Protein AF-0000000075421494 (afdb_homodimer)

Structure (mmCIF, N/CA/C/O backbone):
data_AF-0000000075421494-model_v1
#
loop_
_entity.id
_entity.type
_entity.pdbx_description
1 polymer 'Short-chain dehydrogenase/reductase 3'
#
loop_
_atom_site.group_PDB
_atom_site.id
_atom_site.type_symbol
_atom_site.label_atom_id
_atom_site.label_alt_id
_atom_site.label_comp_id
_atom_site.label_asym_id
_atom_site.label_entity_id
_atom_site.label_seq_id
_atom_site.pdbx_PDB_ins_code
_atom_site.Cartn_x
_atom_site.Cartn_y
_atom_site.Cartn_z
_atom_site.occupancy
_atom_site.B_iso_or_equiv
_atom_site.auth_seq_id
_atom_site.auth_comp_id
_atom_site.auth_asym_id
_atom_site.auth_atom_id
_atom_site.pdbx_PDB_model_num
ATOM 1 N N . MET A 1 1 ? 5.691 -28.969 17.219 1 36.91 1 MET A N 1
ATOM 2 C CA . MET A 1 1 ? 4.488 -28.328 16.688 1 36.91 1 MET A CA 1
ATOM 3 C C . MET A 1 1 ? 4.105 -27.109 17.531 1 36.91 1 MET A C 1
ATOM 5 O O . MET A 1 1 ? 3.797 -27.25 18.703 1 36.91 1 MET A O 1
ATOM 9 N N . ASN A 1 2 ? 4.684 -25.984 17.281 1 47.91 2 ASN A N 1
ATOM 10 C CA . ASN A 1 2 ? 4.387 -24.828 18.125 1 47.91 2 ASN A CA 1
ATOM 11 C C . ASN A 1 2 ? 2.912 -24.438 18.047 1 47.91 2 ASN A C 1
ATOM 13 O O . ASN A 1 2 ? 2.373 -24.219 16.969 1 47.91 2 ASN A O 1
ATOM 17 N N . ILE A 1 3 ? 2.238 -24.812 19.125 1 58.72 3 ILE A N 1
ATOM 18 C CA . ILE A 1 3 ? 0.816 -24.547 19.312 1 58.72 3 ILE A CA 1
ATOM 19 C C . ILE A 1 3 ? 0.56 -23.031 19.234 1 58.72 3 ILE A C 1
ATOM 21 O O . ILE A 1 3 ? 1.073 -22.266 20.047 1 58.72 3 ILE A O 1
ATOM 25 N N . SER A 1 4 ? 0.262 -22.609 18.016 1 66.81 4 SER A N 1
ATOM 26 C CA . SER A 1 4 ? -0.094 -21.203 17.781 1 66.81 4 SER A CA 1
ATOM 27 C C . SER A 1 4 ? -1.596 -21.047 17.578 1 66.81 4 SER A C 1
ATOM 29 O O . SER A 1 4 ? -2.33 -22.031 17.531 1 66.81 4 SER A O 1
ATOM 31 N N . ILE A 1 5 ? -2.08 -19.906 17.812 1 64.5 5 ILE A N 1
ATOM 32 C CA . ILE A 1 5 ? -3.486 -19.609 17.562 1 64.5 5 ILE A CA 1
ATOM 33 C C . ILE A 1 5 ? -3.885 -20.125 16.172 1 64.5 5 ILE A C 1
ATOM 35 O O . ILE A 1 5 ? -5.02 -20.547 15.969 1 64.5 5 ILE A O 1
ATOM 39 N N . ASP A 1 6 ? -2.938 -20.109 15.359 1 65.81 6 ASP A N 1
ATOM 40 C CA . ASP A 1 6 ? -3.199 -20.578 14 1 65.81 6 ASP A CA 1
ATOM 41 C C . ASP A 1 6 ? -3.535 -22.062 13.977 1 65.81 6 ASP A C 1
ATOM 43 O O . ASP A 1 6 ? -4.371 -22.5 13.188 1 65.81 6 ASP A O 1
ATOM 47 N N . PHE A 1 7 ? -2.777 -22.703 14.789 1 60.25 7 PHE A N 1
ATOM 48 C CA . PHE A 1 7 ? -3.053 -24.125 14.93 1 60.25 7 PHE A CA 1
ATOM 49 C C . PHE A 1 7 ? -4.5 -24.359 15.359 1 60.25 7 PHE A C 1
ATOM 51 O O . PHE A 1 7 ? -5.207 -25.172 14.758 1 60.25 7 PHE A O 1
ATOM 58 N N . PHE A 1 8 ? -4.898 -23.594 16.297 1 54.34 8 PHE A N 1
ATOM 59 C CA . PHE A 1 8 ? -6.262 -23.719 16.812 1 54.34 8 PHE A CA 1
ATOM 60 C C . PHE A 1 8 ? -7.273 -23.281 15.75 1 54.34 8 PHE A C 1
ATOM 62 O O . PHE A 1 8 ? -8.305 -23.938 15.57 1 54.34 8 PHE A O 1
ATOM 69 N N . LEU A 1 9 ? -6.844 -22.297 15.047 1 63.06 9 LEU A N 1
ATOM 70 C CA . LEU A 1 9 ? -7.754 -21.812 14.023 1 63.06 9 LEU A CA 1
ATOM 71 C C . LEU A 1 9 ? -7.887 -22.812 12.883 1 63.06 9 LEU A C 1
ATOM 73 O O . LEU A 1 9 ? -8.969 -22.969 12.305 1 63.06 9 LEU A O 1
ATOM 77 N N . ARG A 1 10 ? -6.855 -23.438 12.617 1 63.44 10 ARG A N 1
ATOM 78 C CA . ARG A 1 10 ? -6.895 -24.469 11.594 1 63.44 10 ARG A CA 1
ATOM 79 C C . ARG A 1 10 ? -7.762 -25.641 12.031 1 63.44 10 ARG A C 1
ATOM 81 O O . ARG A 1 10 ? -8.539 -26.188 11.234 1 63.44 10 ARG A O 1
ATOM 88 N N . ILE A 1 11 ? -7.617 -25.969 13.273 1 53.03 11 ILE A N 1
ATOM 89 C CA . ILE A 1 11 ? -8.43 -27.047 13.828 1 53.03 11 ILE A CA 1
ATOM 90 C C . ILE A 1 11 ? -9.906 -26.641 13.789 1 53.03 11 ILE A C 1
ATOM 92 O O . ILE A 1 11 ? -10.758 -27.453 13.398 1 53.03 11 ILE A O 1
ATOM 96 N N . LEU A 1 12 ? -10.07 -25.406 14.18 1 57.5 12 LEU A N 1
ATOM 97 C CA . LEU A 1 12 ? -11.445 -24.906 14.188 1 57.5 12 LEU A CA 1
ATOM 98 C C . LEU A 1 12 ? -12.008 -24.844 12.773 1 57.5 12 LEU A C 1
ATOM 100 O O . LEU A 1 12 ? -13.172 -25.203 12.547 1 57.5 12 LEU A O 1
ATOM 104 N N . ALA A 1 13 ? -11.156 -24.516 11.891 1 58.75 13 ALA A N 1
ATOM 105 C CA . ALA A 1 13 ? -11.578 -24.391 10.5 1 58.75 13 ALA A CA 1
ATOM 106 C C . ALA A 1 13 ? -11.898 -25.766 9.906 1 58.75 13 ALA A C 1
ATOM 108 O O . ALA A 1 13 ? -12.781 -25.891 9.062 1 58.75 13 ALA A O 1
ATOM 109 N N . LEU A 1 14 ? -11.219 -26.703 10.414 1 58.66 14 LEU A N 1
ATOM 110 C CA . LEU A 1 14 ? -11.398 -28.062 9.898 1 58.66 14 LEU A CA 1
ATOM 111 C C . LEU A 1 14 ? -12.484 -28.797 10.68 1 58.66 14 LEU A C 1
ATOM 113 O O . LEU A 1 14 ? -12.945 -29.859 10.25 1 58.66 14 LEU A O 1
ATOM 117 N N . SER A 1 15 ? -12.75 -28.203 11.797 1 58.56 15 SER A N 1
ATOM 118 C CA . SER A 1 15 ? -13.742 -28.859 12.641 1 58.56 15 SER A CA 1
ATOM 119 C C . SER A 1 15 ? -14.953 -27.969 12.875 1 58.56 15 SER A C 1
ATOM 121 O O . SER A 1 15 ? -15.883 -27.953 12.062 1 58.56 15 SER A O 1
ATOM 123 N N . PHE A 1 16 ? -14.758 -26.969 13.859 1 54.19 16 PHE A N 1
ATOM 124 C CA . PHE A 1 16 ? -15.875 -26.172 14.352 1 54.19 16 PHE A CA 1
ATOM 125 C C . PHE A 1 16 ? -16.344 -25.203 13.273 1 54.19 16 PHE A C 1
ATOM 127 O O . PHE A 1 16 ? -17.516 -24.812 13.266 1 54.19 16 PHE A O 1
ATOM 134 N N . PHE A 1 17 ? -15.492 -25.031 12.367 1 57.09 17 PHE A N 1
ATOM 135 C CA . PHE A 1 17 ? -15.883 -24.031 11.375 1 57.09 17 PHE A CA 1
ATOM 136 C C . PHE A 1 17 ? -15.961 -24.656 9.984 1 57.09 17 PHE A C 1
ATOM 138 O O . PHE A 1 17 ? -15.977 -23.938 8.984 1 57.09 17 PHE A O 1
ATOM 145 N N . HIS A 1 18 ? -15.852 -25.938 10.047 1 61.34 18 HIS A N 1
ATOM 146 C CA . HIS A 1 18 ? -16.078 -26.625 8.773 1 61.34 18 HIS A CA 1
ATOM 147 C C . HIS A 1 18 ? -17.547 -27 8.609 1 61.34 18 HIS A C 1
ATOM 149 O O . HIS A 1 18 ? -18.172 -27.484 9.547 1 61.34 18 HIS A O 1
ATOM 155 N N . PRO A 1 19 ? -18.062 -26.719 7.457 1 62.59 19 PRO A N 1
ATOM 156 C CA . PRO A 1 19 ? -19.484 -26.984 7.23 1 62.59 19 PRO A CA 1
ATOM 157 C C . PRO A 1 19 ? -19.875 -28.438 7.488 1 62.59 19 PRO A C 1
ATOM 159 O O . PRO A 1 19 ? -20.953 -28.703 8.016 1 62.59 19 PRO A O 1
ATOM 162 N N . SER A 1 20 ? -18.953 -29.312 7.113 1 66.25 20 SER A N 1
ATOM 163 C CA . SER A 1 20 ? -19.312 -30.719 7.289 1 66.25 20 SER A CA 1
ATOM 164 C C . SER A 1 20 ? -19.484 -31.062 8.766 1 66.25 20 SER A C 1
ATOM 166 O O . SER A 1 20 ? -20.359 -31.859 9.133 1 66.25 20 SER A O 1
ATOM 168 N N . PHE A 1 21 ? -18.609 -30.438 9.562 1 61.75 21 PHE A N 1
ATOM 169 C CA . PHE A 1 21 ? -18.672 -30.703 10.992 1 61.75 21 PHE A CA 1
ATOM 170 C C . PHE A 1 21 ? -19.906 -30.062 11.617 1 61.75 21 PHE A C 1
ATOM 172 O O . PHE A 1 21 ? -20.625 -30.719 12.367 1 61.75 21 PHE A O 1
ATOM 179 N N . VAL A 1 22 ? -20.125 -28.844 11.242 1 68.62 22 VAL A N 1
ATOM 180 C CA . VAL A 1 22 ? -21.219 -28.125 11.906 1 68.62 22 VAL A CA 1
ATOM 181 C C . VAL A 1 22 ? -22.562 -28.672 11.438 1 68.62 22 VAL A C 1
ATOM 183 O O . VAL A 1 22 ? -23.531 -28.672 12.195 1 68.62 22 VAL A O 1
ATOM 186 N N . LEU A 1 23 ? -22.531 -29.188 10.297 1 69.25 23 LEU A N 1
ATOM 187 C CA . LEU A 1 23 ? -23.766 -29.766 9.773 1 69.25 23 LEU A CA 1
ATOM 188 C C . LEU A 1 23 ? -24.125 -31.047 10.508 1 69.25 23 LEU A C 1
ATOM 190 O O . LEU A 1 23 ? -25.297 -31.406 10.633 1 69.25 23 LEU A O 1
ATOM 194 N N . ILE A 1 24 ? -23.047 -31.703 10.992 1 69.75 24 ILE A N 1
ATOM 195 C CA . ILE A 1 24 ? -23.281 -32.938 11.727 1 69.75 24 ILE A CA 1
ATOM 196 C C . ILE A 1 24 ? -23.703 -32.625 13.156 1 69.75 24 ILE A C 1
ATOM 198 O O . ILE A 1 24 ? -24.422 -33.406 13.797 1 69.75 24 ILE A O 1
ATOM 202 N N . PHE A 1 25 ? -23.328 -31.453 13.609 1 68.88 25 PHE A N 1
ATOM 203 C CA . PHE A 1 25 ? -23.609 -31.031 14.977 1 68.88 25 PHE A CA 1
ATOM 204 C C . PHE A 1 25 ? -25.109 -30.938 15.219 1 68.88 25 PHE A C 1
ATOM 206 O O . PHE A 1 25 ? -25.594 -31.328 16.281 1 68.88 25 PHE A O 1
ATOM 213 N N . LEU A 1 26 ? -25.828 -30.516 14.273 1 73.62 26 LEU A N 1
ATOM 214 C CA . LEU A 1 26 ? -27.25 -30.281 14.484 1 73.62 26 LEU A CA 1
ATOM 215 C C . LEU A 1 26 ? -28 -31.594 14.664 1 73.62 26 LEU A C 1
ATOM 217 O O . LEU A 1 26 ? -28.734 -31.75 15.641 1 73.62 26 LEU A O 1
ATOM 221 N N . PRO A 1 27 ? -27.703 -32.5 13.734 1 72.19 27 PRO A N 1
ATOM 222 C CA . PRO A 1 27 ? -28.359 -33.781 13.969 1 72.19 27 PRO A CA 1
ATOM 223 C C . PRO A 1 27 ? -27.922 -34.438 15.266 1 72.19 27 PRO A C 1
ATOM 225 O O . PRO A 1 27 ? -28.719 -35.125 15.922 1 72.19 27 PRO A O 1
ATOM 228 N N . TYR A 1 28 ? -26.703 -34.188 15.648 1 74 28 TYR A N 1
ATOM 229 C CA . TYR A 1 28 ? -26.203 -34.75 16.891 1 74 28 TYR A CA 1
ATOM 230 C C . TYR A 1 28 ? -26.922 -34.156 18.094 1 74 28 TYR A C 1
ATOM 232 O O . TYR A 1 28 ? -27.375 -34.875 18.984 1 74 28 TYR A O 1
ATOM 240 N N . PHE A 1 29 ? -27.094 -32.906 18.125 1 71.5 29 PHE A N 1
ATOM 241 C CA . PHE A 1 29 ? -27.797 -32.25 19.203 1 71.5 29 PHE A CA 1
ATOM 242 C C . PHE A 1 29 ? -29.25 -32.719 19.281 1 71.5 29 PHE A C 1
ATOM 244 O O . PHE A 1 29 ? -29.781 -32.938 20.375 1 71.5 29 PHE A O 1
ATOM 251 N N . TYR A 1 30 ? -29.75 -32.875 18.125 1 71.75 30 TYR A N 1
ATOM 252 C CA . TYR A 1 30 ? -31.125 -33.375 18.078 1 71.75 30 TYR A CA 1
ATOM 253 C C . TYR A 1 30 ? -31.203 -34.812 18.609 1 71.75 30 TYR A C 1
ATOM 255 O O . TYR A 1 30 ? -32.125 -35.156 19.344 1 71.75 30 TYR A O 1
ATOM 263 N N . SER A 1 31 ? -30.172 -35.531 18.344 1 75.75 31 SER A N 1
ATOM 264 C CA . SER A 1 31 ? -30.156 -36.938 18.719 1 75.75 31 SER A CA 1
ATOM 265 C C . SER A 1 31 ? -29.969 -37.125 20.219 1 75.75 31 SER A C 1
ATOM 267 O O . SER A 1 31 ? -30.438 -38.094 20.797 1 75.75 31 SER A O 1
ATOM 269 N N . ILE A 1 32 ? -29.297 -36.094 20.75 1 76.88 32 ILE A N 1
ATOM 270 C CA . ILE A 1 32 ? -29.047 -36.25 22.188 1 76.88 32 ILE A CA 1
ATOM 271 C C . ILE A 1 32 ? -30.172 -35.594 22.984 1 76.88 32 ILE A C 1
ATOM 273 O O . ILE A 1 32 ? -30.078 -35.469 24.203 1 76.88 32 ILE A O 1
ATOM 277 N N . GLY A 1 33 ? -31.219 -35.188 22.312 1 76 33 GLY A N 1
ATOM 278 C CA . GLY A 1 33 ? -32.406 -34.844 23.062 1 76 33 GLY A CA 1
ATOM 279 C C . GLY A 1 33 ? -32.75 -33.375 23 1 76 33 GLY A C 1
ATOM 280 O O . GLY A 1 33 ? -33.719 -32.938 23.594 1 76 33 GLY A O 1
ATOM 281 N N . TYR A 1 34 ? -31.953 -32.594 22.328 1 71.62 34 TYR A N 1
ATOM 282 C CA . TYR A 1 34 ? -32.312 -31.188 22.234 1 71.62 34 TYR A CA 1
ATOM 283 C C . TYR A 1 34 ? -33.344 -30.969 21.141 1 71.62 34 TYR A C 1
ATOM 285 O O . TYR A 1 34 ? -33.125 -31.359 19.984 1 71.62 34 TYR A O 1
ATOM 293 N N . GLY A 1 35 ? -34.531 -30.484 21.562 1 73.5 35 GLY A N 1
ATOM 294 C CA . GLY A 1 35 ? -35.562 -30.172 20.594 1 73.5 35 GLY A CA 1
ATOM 295 C C . GLY A 1 35 ? -35.219 -28.984 19.719 1 73.5 35 GLY A C 1
ATOM 296 O O . GLY A 1 35 ? -34.312 -28.203 20.031 1 73.5 35 GLY A O 1
ATOM 297 N N . LEU A 1 36 ? -35.906 -28.781 18.625 1 77.44 36 LEU A N 1
ATOM 298 C CA . LEU A 1 36 ? -35.688 -27.719 17.641 1 77.44 36 LEU A CA 1
ATOM 299 C C . LEU A 1 36 ? -35.969 -26.359 18.266 1 77.44 36 LEU A C 1
ATOM 301 O O . LEU A 1 36 ? -35.438 -25.344 17.781 1 77.44 36 LEU A O 1
ATOM 305 N N . THR A 1 37 ? -36.625 -26.438 19.469 1 80.06 37 THR A N 1
ATOM 306 C CA . THR A 1 37 ? -37.031 -25.172 20.062 1 80.06 37 THR A CA 1
ATOM 307 C C . THR A 1 37 ? -36.156 -24.828 21.25 1 80.06 37 THR A C 1
ATOM 309 O O . THR A 1 37 ? -36.375 -23.812 21.922 1 80.06 37 THR A O 1
ATOM 312 N N . THR A 1 38 ? -35.219 -25.703 21.547 1 76.12 38 THR A N 1
ATOM 313 C CA . THR A 1 38 ? -34.312 -25.422 22.672 1 76.12 38 THR A CA 1
ATOM 314 C C . THR A 1 38 ? -33.312 -24.344 22.312 1 76.12 38 THR A C 1
ATOM 316 O O . THR A 1 38 ? -32.938 -24.203 21.141 1 76.12 38 THR A O 1
ATOM 319 N N . PRO A 1 39 ? -32.969 -23.484 23.359 1 79.56 39 PRO A N 1
ATOM 320 C CA . PRO A 1 39 ? -31.969 -22.453 23.125 1 79.56 39 PRO A CA 1
ATOM 321 C C . PRO A 1 39 ? -30.641 -23.016 22.625 1 79.56 39 PRO A C 1
ATOM 323 O O . PRO A 1 39 ? -29.953 -22.391 21.812 1 79.56 39 PRO A O 1
ATOM 326 N N . GLU A 1 40 ? -30.328 -24.234 23.141 1 74.44 40 GLU A N 1
ATOM 327 C CA . GLU A 1 40 ? -29.078 -24.859 22.719 1 74.44 40 GLU A CA 1
ATOM 328 C C . GLU A 1 40 ? -29.094 -25.156 21.219 1 74.44 40 GLU A C 1
ATOM 330 O O . GLU A 1 40 ? -28.109 -24.891 20.516 1 74.44 40 GLU A O 1
ATOM 335 N N . PHE A 1 41 ? -30.156 -25.719 20.812 1 76.19 41 PHE A N 1
ATOM 336 C CA . PHE A 1 41 ? -30.281 -26.047 19.391 1 76.19 41 PHE A CA 1
ATOM 337 C C . PHE A 1 41 ? -30.328 -24.766 18.547 1 76.19 41 PHE A C 1
ATOM 339 O O . PHE A 1 41 ? -29.75 -24.719 17.453 1 76.19 41 PHE A O 1
ATOM 346 N N . PHE A 1 42 ? -30.969 -23.812 19.094 1 76.31 42 PHE A N 1
ATOM 347 C CA . PHE A 1 42 ? -31.047 -22.547 18.406 1 76.31 42 PHE A CA 1
ATOM 348 C C . PHE A 1 42 ? -29.672 -21.938 18.188 1 76.31 42 PHE A C 1
ATOM 350 O O . PHE A 1 42 ? -29.312 -21.562 17.078 1 76.31 42 PHE A O 1
ATOM 357 N N . TRP A 1 43 ? -28.859 -21.906 19.188 1 76.69 43 TRP A N 1
ATOM 358 C CA . TRP A 1 43 ? -27.531 -21.328 19.078 1 76.69 43 TRP A CA 1
ATOM 359 C C . TRP A 1 43 ? -26.625 -22.172 18.203 1 76.69 43 TRP A C 1
ATOM 361 O O . TRP A 1 43 ? -25.781 -21.641 17.469 1 76.69 43 TRP A O 1
ATOM 371 N N . ALA A 1 44 ? -26.812 -23.469 18.297 1 74.75 44 ALA A N 1
ATOM 372 C CA . ALA A 1 44 ? -26.047 -24.375 17.438 1 74.75 44 ALA A CA 1
ATOM 373 C C . ALA A 1 44 ? -26.406 -24.156 15.969 1 74.75 44 ALA A C 1
ATOM 375 O O . ALA A 1 44 ? -25.531 -24.203 15.102 1 74.75 44 ALA A O 1
ATOM 376 N N . SER A 1 45 ? -27.656 -23.906 15.758 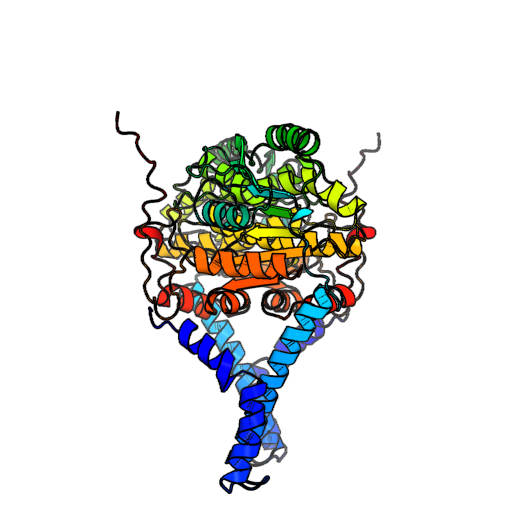1 77.12 45 SER A N 1
ATOM 377 C CA . SER A 1 45 ? -28.109 -23.641 14.391 1 77.12 45 SER A CA 1
ATOM 378 C C . SER A 1 45 ? -27.531 -22.344 13.859 1 77.12 45 SER A C 1
ATOM 380 O O . SER A 1 45 ? -27.109 -22.266 12.703 1 77.12 45 SER A O 1
ATOM 382 N N . ILE A 1 46 ? -27.5 -21.344 14.688 1 76.19 46 ILE A N 1
ATOM 383 C CA . ILE A 1 46 ? -26.938 -20.062 14.297 1 76.19 46 ILE A CA 1
ATOM 384 C C . ILE A 1 46 ? -25.453 -20.219 13.984 1 76.19 46 ILE A C 1
ATOM 386 O O . ILE A 1 46 ? -24.984 -19.734 12.953 1 76.19 46 ILE A O 1
ATOM 390 N N . TYR A 1 47 ? -24.875 -20.922 14.859 1 74 47 TYR A N 1
ATOM 391 C CA . TYR A 1 47 ? -23.453 -21.188 14.672 1 74 47 TYR A CA 1
ATOM 392 C C . TYR A 1 47 ? -23.188 -21.922 13.367 1 74 47 TYR A C 1
ATOM 394 O O . TYR A 1 47 ? -22.328 -21.516 12.586 1 74 47 TYR A O 1
ATOM 402 N N . THR A 1 48 ? -23.906 -22.938 13.133 1 74.62 48 THR A N 1
ATOM 403 C CA . THR A 1 48 ? -23.766 -23.719 11.906 1 74.62 48 THR A CA 1
ATOM 404 C C . THR A 1 48 ? -24.031 -22.859 10.68 1 74.62 48 THR A C 1
ATOM 406 O O . THR A 1 48 ? -23.312 -22.922 9.688 1 74.62 48 THR A O 1
ATOM 409 N N . SER A 1 49 ? -25.031 -22 10.781 1 76.38 49 SER A N 1
ATOM 410 C CA . SER A 1 49 ? -25.391 -21.141 9.664 1 76.38 49 SER A CA 1
ATOM 411 C C . SER A 1 49 ? -24.281 -20.125 9.375 1 76.38 49 SER A C 1
ATOM 413 O O . SER A 1 49 ? -23.969 -19.859 8.219 1 76.38 49 SER A O 1
ATOM 415 N N . ILE A 1 50 ? -23.703 -19.594 10.359 1 73.56 50 ILE A N 1
ATOM 416 C CA . ILE A 1 50 ? -22.641 -18.609 10.211 1 73.56 50 ILE A CA 1
ATOM 417 C C . ILE A 1 50 ? -21.422 -19.266 9.562 1 73.56 50 ILE A C 1
ATOM 419 O O . ILE A 1 50 ? -20.844 -18.719 8.617 1 73.56 50 ILE A O 1
ATOM 423 N N . VAL A 1 51 ? -21.109 -20.453 9.984 1 71 51 VAL A N 1
ATOM 424 C CA . VAL A 1 51 ? -19.938 -21.156 9.461 1 71 51 VAL A CA 1
ATOM 425 C C . VAL A 1 51 ? -20.172 -21.516 7.996 1 71 51 VAL A C 1
ATOM 427 O O . VAL A 1 51 ? -19.297 -21.281 7.152 1 71 51 VAL A O 1
ATOM 430 N N . CYS A 1 52 ? -21.344 -22.031 7.777 1 74.94 52 CYS A N 1
ATOM 431 C CA . CYS A 1 52 ? -21.656 -22.391 6.406 1 74.94 52 CYS A CA 1
ATOM 432 C C . CYS A 1 52 ? -21.672 -21.172 5.5 1 74.94 52 CYS A C 1
ATOM 434 O O . CYS A 1 52 ? -21.234 -21.234 4.352 1 74.94 52 CYS A O 1
ATOM 436 N N . PHE A 1 53 ? -22.141 -20.109 6.07 1 76.56 53 PHE A N 1
ATOM 437 C CA . PHE A 1 53 ? -22.219 -18.875 5.309 1 76.56 53 PHE A CA 1
ATOM 438 C C . PHE A 1 53 ? -20.828 -18.391 4.914 1 76.56 53 PHE A C 1
ATOM 440 O O . PHE A 1 53 ? -20.578 -18.078 3.75 1 76.56 53 PHE A O 1
ATOM 447 N N . PHE A 1 54 ? -19.906 -18.484 5.77 1 74.94 54 PHE A N 1
ATOM 448 C CA . PHE A 1 54 ? -18.578 -17.969 5.488 1 74.94 54 PHE A CA 1
ATOM 449 C C . PHE A 1 54 ? -17.812 -18.922 4.578 1 74.94 54 PHE A C 1
ATOM 451 O O . PHE A 1 54 ? -17.016 -18.484 3.746 1 74.94 54 PHE A O 1
ATOM 458 N N . TRP A 1 55 ? -18.094 -20.156 4.75 1 77.12 55 TRP A N 1
ATOM 459 C CA . TRP A 1 55 ? -17.484 -21.125 3.848 1 77.12 55 TRP A CA 1
ATOM 460 C C . TRP A 1 55 ? -18.016 -20.953 2.426 1 77.12 55 TRP A C 1
ATOM 462 O O . TRP A 1 55 ? -17.234 -21.016 1.464 1 77.12 55 TRP A O 1
ATOM 472 N N . LEU A 1 56 ? -19.234 -20.766 2.371 1 78.06 56 LEU A N 1
ATOM 473 C CA . LEU A 1 56 ? -19.844 -20.547 1.06 1 78.06 56 LEU A CA 1
ATOM 474 C C . LEU A 1 56 ? -19.297 -19.281 0.422 1 78.06 56 LEU A C 1
ATOM 476 O O . LEU A 1 56 ? -19.016 -19.25 -0.776 1 78.06 56 LEU A O 1
ATOM 480 N N . LEU A 1 57 ? -19.125 -18.344 1.267 1 78.12 57 LEU A N 1
ATOM 481 C CA . LEU A 1 57 ? -18.594 -17.078 0.764 1 78.12 57 LEU A CA 1
ATOM 482 C C . LEU A 1 57 ? -17.172 -17.25 0.247 1 78.12 57 LEU A C 1
ATOM 484 O O . LEU A 1 57 ? -16.812 -16.688 -0.793 1 78.12 57 LEU A O 1
ATOM 488 N N . GLY A 1 58 ? -16.406 -18 0.952 1 80.75 58 GLY A N 1
ATOM 489 C CA . GLY A 1 58 ? -15.055 -18.281 0.509 1 80.75 58 GLY A CA 1
ATOM 490 C C . GLY A 1 58 ? -15 -19.078 -0.784 1 80.75 58 GLY A C 1
ATOM 491 O O . GLY A 1 58 ? -14.211 -18.781 -1.674 1 80.75 58 GLY A O 1
ATOM 492 N N . TYR A 1 59 ? -15.883 -20.016 -0.824 1 80.38 59 TYR A N 1
ATOM 493 C CA . TYR A 1 59 ? -15.969 -20.859 -2.012 1 80.38 59 TYR A CA 1
ATOM 494 C C . TYR A 1 59 ? -16.406 -20.047 -3.227 1 80.38 59 TYR A C 1
ATOM 496 O O . TYR A 1 59 ? -15.789 -20.125 -4.289 1 80.38 59 TYR A O 1
ATOM 504 N N . LEU A 1 60 ? -17.375 -19.234 -3.037 1 81.94 60 LEU A N 1
ATOM 505 C CA . LEU A 1 60 ? -17.875 -18.406 -4.125 1 81.94 60 LEU A CA 1
ATOM 506 C C . LEU A 1 60 ? -16.828 -17.391 -4.566 1 81.94 60 LEU A C 1
ATOM 508 O O . LEU A 1 60 ? -16.688 -17.109 -5.762 1 81.94 60 LEU A O 1
ATOM 512 N N . SER A 1 61 ? -16.125 -16.953 -3.627 1 85.31 61 SER A N 1
ATOM 513 C CA . SER A 1 61 ? -15.07 -16 -3.912 1 85.31 61 SER A CA 1
ATOM 514 C C . SER A 1 61 ? -13.984 -16.625 -4.785 1 85.31 61 SER A C 1
ATOM 516 O O . SER A 1 61 ? -13.555 -16.016 -5.773 1 85.31 61 SER A O 1
ATOM 518 N N . LEU A 1 62 ? -13.617 -17.766 -4.473 1 84.38 62 LEU A N 1
ATOM 519 C CA . LEU A 1 62 ? -12.578 -18.469 -5.207 1 84.38 62 LEU A CA 1
ATOM 520 C C . LEU A 1 62 ? -13.055 -18.844 -6.609 1 84.38 62 LEU A C 1
ATOM 522 O O . LEU A 1 62 ? -12.344 -18.609 -7.59 1 84.38 62 LEU A O 1
ATOM 526 N N . LYS A 1 63 ? -14.289 -19.312 -6.684 1 84.19 63 LYS A N 1
ATOM 527 C CA . LYS A 1 63 ? -14.828 -19.766 -7.965 1 84.19 63 LYS A CA 1
ATOM 528 C C . LYS A 1 63 ? -15.094 -18.594 -8.898 1 84.19 63 LYS A C 1
ATOM 530 O O . LYS A 1 63 ? -14.805 -18.656 -10.094 1 84.19 63 LYS A O 1
ATOM 535 N N . SER A 1 64 ? -15.594 -17.641 -8.312 1 82.75 64 SER A N 1
ATOM 536 C CA . SER A 1 64 ? -15.906 -16.469 -9.117 1 82.75 64 SER A CA 1
ATOM 537 C C . SER A 1 64 ? -14.641 -15.852 -9.719 1 82.75 64 SER A C 1
ATOM 539 O O . SER A 1 64 ? -14.625 -15.477 -10.891 1 82.75 64 SER A O 1
ATOM 541 N N . ARG A 1 65 ? -13.609 -15.836 -8.984 1 84.12 65 ARG A N 1
ATOM 542 C CA . ARG A 1 65 ? -12.359 -15.219 -9.43 1 84.12 65 ARG A CA 1
ATOM 543 C C . ARG A 1 65 ? -11.688 -16.062 -10.5 1 84.12 65 ARG A C 1
ATOM 545 O O . ARG A 1 65 ? -10.953 -15.539 -11.344 1 84.12 65 ARG A O 1
ATOM 552 N N . ASN A 1 66 ? -11.977 -17.359 -10.523 1 88.75 66 ASN A N 1
ATOM 553 C CA . ASN A 1 66 ? -11.258 -18.266 -11.406 1 88.75 66 ASN A CA 1
ATOM 554 C C . ASN A 1 66 ? -12.164 -18.797 -12.523 1 88.75 66 ASN A C 1
ATOM 556 O O . ASN A 1 66 ? -11.789 -19.719 -13.242 1 88.75 66 ASN A O 1
ATOM 560 N N . GLY A 1 67 ? -13.305 -18.328 -12.727 1 82.31 67 GLY A N 1
ATOM 561 C CA . GLY A 1 67 ? -14.18 -18.719 -13.82 1 82.31 67 GLY A CA 1
ATOM 562 C C . GLY A 1 67 ? -14.906 -20.031 -13.547 1 82.31 67 GLY A C 1
ATOM 563 O O . GLY A 1 67 ? -15.203 -20.781 -14.477 1 82.31 67 GLY A O 1
ATOM 564 N N . TRP A 1 68 ? -15.195 -20.453 -12.32 1 78.75 68 TRP A N 1
ATOM 565 C CA . TRP A 1 68 ? -16.062 -21.5 -11.812 1 78.75 68 TRP A CA 1
ATOM 566 C C . TRP A 1 68 ? -15.516 -22.891 -12.164 1 78.75 68 TRP A C 1
ATOM 568 O O . TRP A 1 68 ? -15.781 -23.859 -11.469 1 78.75 68 TRP A O 1
ATOM 578 N N . LYS A 1 69 ? -14.836 -23.047 -13.383 1 77.88 69 LYS A N 1
ATOM 579 C CA . LYS A 1 69 ? -14.211 -24.312 -13.734 1 77.88 69 LYS A CA 1
ATOM 580 C C . LYS A 1 69 ? -12.742 -24.125 -14.086 1 77.88 69 LYS A C 1
ATOM 582 O O . LYS A 1 69 ? -12.406 -23.328 -14.961 1 77.88 69 LYS A O 1
ATOM 587 N N . THR A 1 70 ? -11.938 -24.812 -13.25 1 80.69 70 THR A N 1
ATOM 588 C CA . THR A 1 70 ? -10.508 -24.734 -13.523 1 80.69 70 THR A CA 1
ATOM 589 C C . THR A 1 70 ? -9.945 -26.109 -13.859 1 80.69 70 THR A C 1
ATOM 591 O O . THR A 1 70 ? -10.414 -27.125 -13.328 1 80.69 70 THR A O 1
ATOM 594 N N . ILE A 1 71 ? -9.148 -26.125 -14.844 1 83.06 71 ILE A N 1
ATOM 595 C CA . ILE A 1 71 ? -8.445 -27.344 -15.219 1 83.06 71 ILE A CA 1
ATOM 596 C C . ILE A 1 71 ? -7.09 -27.406 -14.523 1 83.06 71 ILE A C 1
ATOM 598 O O . ILE A 1 71 ? -6.344 -26.422 -14.531 1 83.06 71 ILE A O 1
ATOM 602 N N . LYS A 1 72 ? -6.855 -28.578 -13.961 1 89.25 72 LYS A N 1
ATOM 603 C CA . LYS A 1 72 ? -5.594 -28.75 -13.25 1 89.25 72 LYS A CA 1
ATOM 604 C C . LYS A 1 72 ? -4.406 -28.484 -14.172 1 89.25 72 LYS A C 1
ATOM 606 O O . LYS A 1 72 ? -4.457 -28.812 -15.367 1 89.25 72 LYS A O 1
ATOM 611 N N . THR A 1 73 ? -3.33 -28 -13.57 1 93.12 73 THR A N 1
ATOM 612 C CA . THR A 1 73 ? -2.123 -27.656 -14.32 1 93.12 73 THR A CA 1
ATOM 613 C C . THR A 1 73 ? -1.41 -28.922 -14.797 1 93.12 73 THR A C 1
ATOM 615 O O . THR A 1 73 ? -1.269 -29.875 -14.039 1 93.12 73 THR A O 1
ATOM 618 N N . ASN A 1 74 ? -1.103 -29 -16.047 1 93.88 74 ASN A N 1
ATOM 619 C CA . ASN A 1 74 ? -0.172 -29.984 -16.562 1 93.88 74 ASN A CA 1
ATOM 620 C C . ASN A 1 74 ? 1.271 -29.5 -16.5 1 93.88 74 ASN A C 1
ATOM 622 O O . ASN A 1 74 ? 1.725 -28.781 -17.391 1 93.88 74 ASN A O 1
ATOM 626 N N . TRP A 1 75 ? 1.977 -29.984 -15.555 1 94.56 75 TRP A N 1
ATOM 627 C CA . TRP A 1 75 ? 3.305 -29.469 -15.234 1 94.56 75 TRP A CA 1
ATOM 628 C C . TRP A 1 75 ? 4.277 -29.719 -16.391 1 94.56 75 TRP A C 1
ATOM 630 O O . TRP A 1 75 ? 5.246 -28.969 -16.562 1 94.56 75 TRP A O 1
ATOM 640 N N . ASP A 1 76 ? 4.016 -30.703 -17.219 1 92.25 76 ASP A N 1
ATOM 641 C CA . ASP A 1 76 ? 4.895 -31.047 -18.328 1 92.25 76 ASP A CA 1
ATOM 642 C C . ASP A 1 76 ? 4.93 -29.922 -19.375 1 92.25 76 ASP A C 1
ATOM 644 O O . ASP A 1 76 ? 5.898 -29.797 -20.125 1 92.25 76 ASP A O 1
ATOM 648 N N . ASP A 1 77 ? 3.904 -29.094 -19.312 1 92.12 77 ASP A N 1
ATOM 649 C CA . ASP A 1 77 ? 3.773 -28.047 -20.312 1 92.12 77 ASP A CA 1
ATOM 650 C C . ASP A 1 77 ? 4.184 -26.688 -19.75 1 92.12 77 ASP A C 1
ATOM 652 O O . ASP A 1 77 ? 4.156 -25.688 -20.453 1 92.12 77 ASP A O 1
ATOM 656 N N . GLU A 1 78 ? 4.582 -26.719 -18.484 1 96.44 78 GLU A N 1
ATOM 657 C CA . GLU A 1 78 ? 4.773 -25.422 -17.828 1 96.44 78 GLU A CA 1
ATOM 658 C C . GLU A 1 78 ? 6.258 -25.094 -17.688 1 96.44 78 GLU A C 1
ATOM 660 O O . GLU A 1 78 ? 7.082 -25.984 -17.469 1 96.44 78 GLU A O 1
ATOM 665 N N . VAL A 1 79 ? 6.586 -23.875 -17.922 1 98 79 VAL A N 1
ATOM 666 C CA . VAL A 1 79 ? 7.898 -23.297 -17.641 1 98 79 VAL A CA 1
ATOM 667 C C . VAL A 1 79 ? 7.77 -22.219 -16.578 1 98 79 VAL A C 1
ATOM 669 O O . VAL A 1 79 ? 7.023 -21.25 -16.75 1 98 79 VAL A O 1
ATOM 672 N N . VAL A 1 80 ? 8.492 -22.375 -15.453 1 98.75 80 VAL A N 1
ATOM 673 C CA . VAL A 1 80 ? 8.352 -21.5 -14.297 1 98.75 80 VAL A CA 1
ATOM 674 C C . VAL A 1 80 ? 9.57 -20.594 -14.18 1 98.75 80 VAL A C 1
ATOM 676 O O . VAL A 1 80 ? 10.711 -21.078 -14.188 1 98.75 80 VAL A O 1
ATOM 679 N N . VAL A 1 81 ? 9.391 -19.297 -14.125 1 98.88 81 VAL A N 1
ATOM 680 C CA . VAL A 1 81 ? 10.445 -18.344 -13.82 1 98.88 81 VAL A CA 1
ATOM 681 C C . VAL A 1 81 ? 10.289 -17.859 -12.383 1 98.88 81 VAL A C 1
ATOM 683 O O . VAL A 1 81 ? 9.211 -17.406 -11.984 1 98.88 81 VAL A O 1
ATOM 686 N N . VAL A 1 82 ? 11.328 -17.953 -11.578 1 98.81 82 VAL A N 1
ATOM 687 C CA . VAL A 1 82 ? 11.312 -17.516 -10.188 1 98.81 82 VAL A CA 1
ATOM 688 C C . VAL A 1 82 ? 12.398 -16.453 -9.977 1 98.81 82 VAL A C 1
ATOM 690 O O . VAL A 1 82 ? 13.586 -16.734 -10.109 1 98.81 82 VAL A O 1
ATOM 693 N N . THR A 1 83 ? 11.984 -15.25 -9.695 1 98.81 83 THR A N 1
ATOM 694 C CA . THR A 1 83 ? 12.969 -14.25 -9.289 1 98.81 83 THR A CA 1
ATOM 695 C C . THR A 1 83 ? 13.398 -14.461 -7.84 1 98.81 83 THR A C 1
ATOM 697 O O . THR A 1 83 ? 12.578 -14.836 -6.996 1 98.81 83 THR A O 1
ATOM 700 N N . GLY A 1 84 ? 14.656 -14.195 -7.551 1 97.12 84 GLY A N 1
ATOM 701 C CA . GLY A 1 84 ? 15.148 -14.5 -6.215 1 97.12 84 GLY A CA 1
ATOM 702 C C . GLY A 1 84 ? 15.039 -15.969 -5.855 1 97.12 84 GLY A C 1
ATOM 703 O O . GLY A 1 84 ? 14.672 -16.312 -4.73 1 97.12 84 GLY A O 1
ATOM 704 N N . GLY A 1 85 ? 15.258 -16.797 -6.816 1 96.62 85 GLY A N 1
ATOM 705 C CA . GLY A 1 85 ? 15.039 -18.219 -6.645 1 96.62 85 GLY A CA 1
ATOM 706 C C . GLY A 1 85 ? 16.25 -18.953 -6.086 1 96.62 85 GLY A C 1
ATOM 707 O O . GLY A 1 85 ? 16.266 -20.188 -6.023 1 96.62 85 GLY A O 1
ATOM 708 N N . SER A 1 86 ? 17.297 -18.219 -5.676 1 95.06 86 SER A N 1
ATOM 709 C CA . SER A 1 86 ? 18.531 -18.859 -5.223 1 95.06 86 SER A CA 1
ATOM 710 C C . SER A 1 86 ? 18.5 -19.109 -3.719 1 95.06 86 SER A C 1
ATOM 712 O O . SER A 1 86 ? 19.375 -19.797 -3.184 1 95.06 86 SER A O 1
ATOM 714 N N . GLY A 1 87 ? 17.531 -18.562 -3.01 1 90.81 87 GLY A N 1
ATOM 715 C CA . GLY A 1 87 ? 17.453 -18.75 -1.57 1 90.81 87 GLY A CA 1
ATOM 716 C C . GLY A 1 87 ? 16.078 -18.453 -1.007 1 90.81 87 GLY A C 1
ATOM 717 O O . GLY A 1 87 ? 15.164 -18.078 -1.745 1 90.81 87 GLY A O 1
ATOM 718 N N . GLY A 1 88 ? 15.938 -18.844 0.247 1 90.5 88 GLY A N 1
ATOM 719 C CA . GLY A 1 88 ? 14.711 -18.5 0.946 1 90.5 88 GLY A CA 1
ATOM 720 C C . GLY A 1 88 ? 13.492 -19.234 0.403 1 90.5 88 GLY A C 1
ATOM 721 O O . GLY A 1 88 ? 13.562 -20.422 0.093 1 90.5 88 GLY A O 1
ATOM 722 N N . VAL A 1 89 ? 12.445 -18.5 0.338 1 93.75 89 VAL A N 1
ATOM 723 C CA . VAL A 1 89 ? 11.18 -19.047 -0.145 1 93.75 89 VAL A CA 1
ATOM 724 C C . VAL A 1 89 ? 11.305 -19.406 -1.622 1 93.75 89 VAL A C 1
ATOM 726 O O . VAL A 1 89 ? 10.852 -20.484 -2.045 1 93.75 89 VAL A O 1
ATOM 729 N N . GLY A 1 90 ? 11.961 -18.578 -2.398 1 96 90 GLY A N 1
ATOM 730 C CA . GLY A 1 90 ? 12.164 -18.828 -3.816 1 96 90 GLY A CA 1
ATOM 731 C C . GLY A 1 90 ? 13 -20.062 -4.086 1 96 90 GLY A C 1
ATOM 732 O O . GLY A 1 90 ? 12.688 -20.844 -4.992 1 96 90 GLY A O 1
ATOM 733 N N . GLY A 1 91 ? 14.039 -20.188 -3.287 1 95.5 91 GLY A N 1
ATOM 734 C CA . GLY A 1 91 ? 14.875 -21.359 -3.438 1 95.5 91 GLY A CA 1
ATOM 735 C C . GLY A 1 91 ? 14.141 -22.656 -3.143 1 95.5 91 GLY A C 1
ATOM 736 O O . GLY A 1 91 ? 14.25 -23.625 -3.898 1 95.5 91 GLY A O 1
ATOM 737 N N . LEU A 1 92 ? 13.414 -22.688 -2.082 1 95.5 92 LEU A N 1
ATOM 738 C CA . LEU A 1 92 ? 12.672 -23.875 -1.702 1 95.5 92 LEU A CA 1
ATOM 739 C C . LEU A 1 92 ? 11.57 -24.172 -2.715 1 95.5 92 LEU A C 1
ATOM 741 O O . LEU A 1 92 ? 11.297 -25.344 -3.018 1 95.5 92 LEU A O 1
ATOM 745 N N . LEU A 1 93 ? 10.906 -23.141 -3.213 1 97.38 93 LEU A N 1
ATOM 746 C CA . LEU A 1 93 ? 9.898 -23.328 -4.25 1 97.38 93 LEU A CA 1
ATOM 747 C C . LEU A 1 93 ? 10.508 -23.953 -5.5 1 97.38 93 LEU A C 1
ATOM 749 O O . LEU A 1 93 ? 9.945 -24.891 -6.066 1 97.38 93 LEU A O 1
ATOM 753 N N . THR A 1 94 ? 11.656 -23.422 -5.891 1 97.31 94 THR A N 1
ATOM 754 C CA . THR A 1 94 ? 12.375 -23.938 -7.051 1 97.31 94 THR A CA 1
ATOM 755 C C . THR A 1 94 ? 12.703 -25.422 -6.863 1 97.31 94 THR A C 1
ATOM 757 O O . THR A 1 94 ? 12.461 -26.234 -7.762 1 97.31 94 THR A O 1
ATOM 760 N N . GLU A 1 95 ? 13.211 -25.734 -5.711 1 95.75 95 GLU A N 1
ATOM 761 C CA . GLU A 1 95 ? 13.57 -27.125 -5.41 1 95.75 95 GLU A CA 1
ATOM 762 C C . GLU A 1 95 ? 12.344 -28.031 -5.441 1 95.75 95 GLU A C 1
ATOM 764 O O . GLU A 1 95 ? 12.391 -29.125 -5.996 1 95.75 95 GLU A O 1
ATOM 769 N N . THR A 1 96 ? 11.281 -27.562 -4.863 1 96.31 96 THR A N 1
ATOM 770 C CA . THR A 1 96 ? 10.055 -28.344 -4.781 1 96.31 96 THR A CA 1
ATOM 771 C C . THR A 1 96 ? 9.5 -28.625 -6.176 1 96.31 96 THR A C 1
ATOM 773 O O . THR A 1 96 ? 9.086 -29.75 -6.465 1 96.31 96 THR A O 1
ATOM 776 N N . LEU A 1 97 ? 9.547 -27.688 -7.051 1 96.75 97 LEU A N 1
ATOM 777 C CA . LEU A 1 97 ? 9.039 -27.844 -8.406 1 96.75 97 LEU A CA 1
ATOM 778 C C . LEU A 1 97 ? 9.992 -28.703 -9.242 1 96.75 97 LEU A C 1
ATOM 780 O O . LEU A 1 97 ? 9.547 -29.484 -10.078 1 96.75 97 LEU A O 1
ATOM 784 N N . ALA A 1 98 ? 11.266 -28.5 -8.984 1 94.56 98 ALA A N 1
ATOM 785 C CA . ALA A 1 98 ? 12.266 -29.281 -9.711 1 94.56 98 ALA A CA 1
ATOM 786 C C . ALA A 1 98 ? 12.109 -30.766 -9.445 1 94.56 98 ALA A C 1
ATOM 788 O O . ALA A 1 98 ? 12.266 -31.594 -10.352 1 94.56 98 ALA A O 1
ATOM 789 N N . ILE A 1 99 ? 11.828 -31.094 -8.227 1 93.19 99 ILE A N 1
ATOM 790 C CA . ILE A 1 99 ? 11.648 -32.469 -7.82 1 93.19 99 ILE A CA 1
ATOM 791 C C . ILE A 1 99 ? 10.445 -33.062 -8.539 1 93.19 99 ILE A C 1
ATOM 793 O O . ILE A 1 99 ? 10.414 -34.281 -8.836 1 93.19 99 ILE A O 1
ATOM 797 N N . ARG A 1 100 ? 9.547 -32.25 -8.961 1 92.56 100 ARG A N 1
ATOM 798 C CA . ARG A 1 100 ? 8.367 -32.688 -9.695 1 92.56 100 ARG A CA 1
ATOM 799 C C . ARG A 1 100 ? 8.617 -32.688 -11.203 1 92.56 100 ARG A C 1
ATOM 801 O O . ARG A 1 100 ? 7.684 -32.781 -12 1 92.56 100 ARG A O 1
ATOM 808 N N . ASN A 1 101 ? 9.859 -32.469 -11.586 1 92.56 101 ASN A N 1
ATOM 809 C CA . ASN A 1 101 ? 10.344 -32.531 -12.961 1 92.56 101 ASN A CA 1
ATOM 810 C C . ASN A 1 101 ? 9.805 -31.344 -13.773 1 92.56 101 ASN A C 1
ATOM 812 O O . ASN A 1 101 ? 9.547 -31.484 -14.969 1 92.56 101 ASN A O 1
ATOM 816 N N . VAL A 1 102 ? 9.43 -30.297 -13.094 1 95.44 102 VAL A N 1
ATOM 817 C CA . VAL A 1 102 ? 9.016 -29.062 -13.75 1 95.44 102 VAL A CA 1
ATOM 818 C C . VAL A 1 102 ? 10.25 -28.266 -14.172 1 95.44 102 VAL A C 1
ATOM 820 O O . VAL A 1 102 ? 11.258 -28.234 -13.461 1 95.44 102 VAL A O 1
ATOM 823 N N . THR A 1 103 ? 10.219 -27.656 -15.352 1 96.69 103 THR A N 1
ATOM 824 C CA . THR A 1 103 ? 11.289 -26.75 -15.766 1 96.69 103 THR A CA 1
ATOM 825 C C . THR A 1 103 ? 11.227 -25.438 -15 1 96.69 103 THR A C 1
ATOM 827 O O . THR A 1 103 ? 10.242 -24.703 -15.094 1 96.69 103 THR A O 1
ATOM 830 N N . VAL A 1 104 ? 12.281 -25.172 -14.219 1 98.31 104 VAL A N 1
ATOM 831 C CA . VAL A 1 104 ? 12.32 -23.953 -13.406 1 98.31 104 VAL A CA 1
ATOM 832 C C . VAL A 1 104 ? 13.523 -23.109 -13.789 1 98.31 104 VAL A C 1
ATOM 834 O O . VAL A 1 104 ? 14.648 -23.625 -13.875 1 98.31 104 VAL A O 1
ATOM 837 N N . ILE A 1 105 ? 13.305 -21.891 -14.086 1 98.69 105 ILE A N 1
ATOM 838 C CA . ILE A 1 105 ? 14.359 -20.922 -14.414 1 98.69 105 ILE A CA 1
ATOM 839 C C . ILE A 1 105 ? 14.5 -19.906 -13.281 1 98.69 105 ILE A C 1
ATOM 841 O O . ILE A 1 105 ? 13.531 -19.25 -12.906 1 98.69 105 ILE A O 1
ATOM 845 N N . ILE A 1 106 ? 15.711 -19.75 -12.75 1 98.56 106 ILE A N 1
ATOM 846 C CA . ILE A 1 106 ? 16 -18.844 -11.648 1 98.56 106 ILE A CA 1
ATOM 847 C C . ILE A 1 106 ? 16.609 -17.547 -12.188 1 98.56 106 ILE A C 1
ATOM 849 O O . ILE A 1 106 ? 17.562 -17.578 -12.961 1 98.56 106 ILE A O 1
ATOM 853 N N . LEU A 1 107 ? 15.992 -16.453 -11.875 1 98.75 107 LEU A N 1
ATOM 854 C CA . LEU A 1 107 ? 16.609 -15.133 -12.039 1 98.75 107 LEU A CA 1
ATOM 855 C C . LEU A 1 107 ? 17.094 -14.594 -10.695 1 98.75 107 LEU A C 1
ATOM 857 O O . LEU A 1 107 ? 16.297 -14.312 -9.805 1 98.75 107 LEU A O 1
ATOM 861 N N . ASP A 1 108 ? 18.375 -14.445 -10.531 1 98.25 108 ASP A N 1
ATOM 862 C CA . ASP A 1 108 ? 18.953 -13.992 -9.273 1 98.25 108 ASP A CA 1
ATOM 863 C C . ASP A 1 108 ? 20.328 -13.375 -9.5 1 98.25 108 ASP A C 1
ATOM 865 O O . ASP A 1 108 ? 20.969 -13.617 -10.539 1 98.25 108 ASP A O 1
ATOM 869 N N . VAL A 1 109 ? 20.734 -12.555 -8.641 1 97.5 109 VAL A N 1
ATOM 870 C CA . VAL A 1 109 ? 22.078 -11.969 -8.719 1 97.5 109 VAL A CA 1
ATOM 871 C C . VAL A 1 109 ? 23.109 -12.969 -8.203 1 97.5 109 VAL A C 1
ATOM 873 O O . VAL A 1 109 ? 24.281 -12.922 -8.594 1 97.5 109 VAL A O 1
ATOM 876 N N . ASN A 1 110 ? 22.688 -13.883 -7.316 1 95.88 110 ASN A N 1
ATOM 877 C CA . ASN A 1 110 ? 23.547 -14.922 -6.758 1 95.88 110 ASN A CA 1
ATOM 878 C C . ASN A 1 110 ? 23.203 -16.297 -7.309 1 95.88 110 ASN A C 1
ATOM 880 O O . ASN A 1 110 ? 22.031 -16.609 -7.527 1 95.88 110 ASN A O 1
ATOM 884 N N . PRO A 1 111 ? 24.156 -17.125 -7.512 1 95.69 111 PRO A N 1
ATOM 885 C CA . PRO A 1 111 ? 23.875 -18.484 -7.973 1 95.69 111 PRO A CA 1
ATOM 886 C C . PRO A 1 111 ? 23.172 -19.344 -6.918 1 95.69 111 PRO A C 1
ATOM 888 O O . PRO A 1 111 ? 23.406 -19.156 -5.723 1 95.69 111 PRO A O 1
ATOM 891 N N . PRO A 1 112 ? 22.328 -20.219 -7.391 1 94.56 112 PRO A N 1
ATOM 892 C CA . PRO A 1 112 ? 21.688 -21.125 -6.441 1 94.56 112 PRO A CA 1
ATOM 893 C C . PRO A 1 112 ? 22.625 -22.203 -5.914 1 94.56 112 PRO A C 1
ATOM 895 O O . PRO A 1 112 ? 23.656 -22.5 -6.543 1 94.56 112 PRO A O 1
ATOM 898 N N . GLU A 1 113 ? 22.281 -22.703 -4.742 1 86.25 113 GLU A N 1
ATOM 899 C CA . GLU A 1 113 ? 23.062 -23.812 -4.203 1 86.25 113 GLU A CA 1
ATOM 900 C C . GLU A 1 113 ? 22.531 -25.156 -4.727 1 86.25 113 GLU A C 1
ATOM 902 O O . GLU A 1 113 ? 23.25 -26.156 -4.684 1 86.25 113 GLU A O 1
ATOM 907 N N . ILE A 1 114 ? 21.391 -25.078 -5.25 1 83.44 114 ILE A N 1
ATOM 908 C CA . ILE A 1 114 ? 20.766 -26.312 -5.711 1 83.44 114 ILE A CA 1
ATOM 909 C C . ILE A 1 114 ? 21.188 -26.594 -7.148 1 83.44 114 ILE A C 1
ATOM 911 O O . ILE A 1 114 ? 21.312 -25.688 -7.961 1 83.44 114 ILE A O 1
ATOM 915 N N . GLU A 1 115 ? 21.562 -27.859 -7.441 1 85.94 115 GLU A N 1
ATOM 916 C CA . GLU A 1 115 ? 21.812 -28.328 -8.805 1 85.94 115 GLU A CA 1
ATOM 917 C C . GLU A 1 115 ? 20.812 -29.422 -9.195 1 85.94 115 GLU A C 1
ATOM 919 O O . GLU A 1 115 ? 20.75 -30.453 -8.539 1 85.94 115 GLU A O 1
ATOM 924 N N . HIS A 1 116 ? 19.984 -29.094 -10.047 1 90.56 116 HIS A N 1
ATOM 925 C CA . HIS A 1 116 ? 19.016 -30.031 -10.602 1 90.56 116 HIS A CA 1
ATOM 926 C C . HIS A 1 116 ? 18.938 -29.891 -12.125 1 90.56 116 HIS A C 1
ATOM 928 O O . HIS A 1 116 ? 19.047 -28.797 -12.664 1 90.56 116 HIS A O 1
ATOM 934 N N . VAL A 1 117 ? 18.719 -30.953 -12.852 1 90.88 117 VAL A N 1
ATOM 935 C CA . VAL A 1 117 ? 18.75 -31 -14.312 1 90.88 117 VAL A CA 1
ATOM 936 C C . VAL A 1 117 ? 17.625 -30.125 -14.867 1 90.88 117 VAL A C 1
ATOM 938 O O . VAL A 1 117 ? 17.781 -29.547 -15.945 1 90.88 1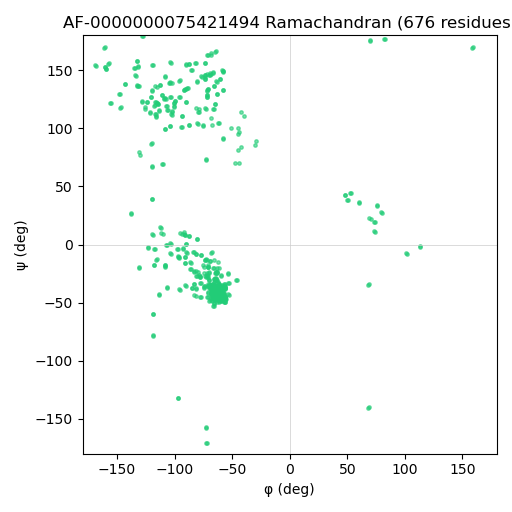17 VAL A O 1
ATOM 941 N N . ASN A 1 118 ? 16.547 -29.969 -14.141 1 93.75 118 ASN A N 1
ATOM 942 C CA . ASN A 1 118 ? 15.398 -29.203 -14.617 1 93.75 118 ASN A CA 1
ATOM 943 C C . ASN A 1 118 ? 15.438 -27.766 -14.141 1 93.75 118 ASN A C 1
ATOM 945 O O . ASN A 1 118 ? 14.445 -27.031 -14.266 1 93.75 118 ASN A O 1
ATOM 949 N N . VAL A 1 119 ? 16.578 -27.312 -13.539 1 96.94 119 VAL A N 1
ATOM 950 C CA . VAL A 1 119 ? 16.719 -25.953 -13.039 1 96.94 119 VAL A CA 1
ATOM 951 C C . VAL A 1 119 ? 17.797 -25.203 -13.812 1 96.94 119 VAL A C 1
ATOM 953 O O . VAL A 1 119 ? 18.922 -25.703 -13.938 1 96.94 119 VAL A O 1
ATOM 956 N N . GLU A 1 120 ? 17.453 -24.141 -14.398 1 97.5 120 GLU A N 1
ATOM 957 C CA . GLU A 1 120 ? 18.406 -23.281 -15.086 1 97.5 120 GLU A CA 1
ATOM 958 C C . GLU A 1 120 ? 18.547 -21.938 -14.367 1 97.5 120 GLU A C 1
ATOM 960 O O . GLU A 1 120 ? 17.562 -21.375 -13.898 1 97.5 120 GLU A O 1
ATOM 965 N N . TYR A 1 121 ? 19.781 -21.516 -14.273 1 97.75 121 TYR A N 1
ATOM 966 C CA . TYR A 1 121 ? 20.078 -20.25 -13.586 1 97.75 121 TYR A CA 1
ATOM 967 C C . TYR A 1 121 ? 20.547 -19.188 -14.578 1 97.75 121 TYR A C 1
ATOM 969 O O . TYR A 1 121 ? 21.391 -19.453 -15.422 1 97.75 121 TYR A O 1
ATOM 977 N N . PHE A 1 122 ? 19.953 -18.062 -14.531 1 98.38 122 PHE A N 1
ATOM 978 C CA . PHE A 1 122 ? 20.422 -16.859 -15.227 1 98.38 122 PHE A CA 1
ATOM 979 C C . PHE A 1 122 ? 20.766 -15.766 -14.227 1 98.38 122 PHE A C 1
ATOM 981 O O . PHE A 1 122 ? 19.938 -15.359 -13.422 1 98.38 122 PHE A O 1
ATOM 988 N N . GLN A 1 123 ? 21.984 -15.359 -14.242 1 98.25 123 GLN A N 1
ATOM 989 C CA . GLN A 1 123 ? 22.328 -14.188 -13.445 1 98.25 123 GLN A CA 1
ATOM 990 C C . GLN A 1 123 ? 21.625 -12.938 -13.953 1 98.25 123 GLN A C 1
ATOM 992 O O . GLN A 1 123 ? 21.75 -12.578 -15.125 1 98.25 123 GLN A O 1
ATOM 997 N N . CYS A 1 124 ? 20.844 -12.352 -13.055 1 98.62 124 CYS A N 1
ATOM 998 C CA . CYS A 1 124 ? 20.031 -11.211 -13.477 1 98.62 124 CYS A CA 1
ATOM 999 C C . CYS A 1 124 ? 19.688 -10.32 -12.289 1 98.62 124 CYS A C 1
ATOM 1001 O O . CYS A 1 124 ? 19.141 -10.797 -11.289 1 98.62 124 CYS A O 1
ATOM 1003 N N . ASP A 1 125 ? 20.062 -9.125 -12.391 1 98.56 125 ASP A N 1
ATOM 1004 C CA . ASP A 1 125 ? 19.516 -8.125 -11.484 1 98.56 125 ASP A CA 1
ATOM 1005 C C . ASP A 1 125 ? 18.141 -7.668 -11.945 1 98.56 125 ASP A C 1
ATOM 1007 O O . ASP A 1 125 ? 18.016 -6.824 -12.836 1 98.56 125 ASP A O 1
ATOM 1011 N N . VAL A 1 126 ? 17.141 -8.148 -11.266 1 98.69 126 VAL A N 1
ATOM 1012 C CA . VAL A 1 126 ? 15.773 -7.961 -11.727 1 98.69 126 VAL A CA 1
ATOM 1013 C C . VAL A 1 126 ? 15.359 -6.504 -11.531 1 98.69 126 VAL A C 1
ATOM 1015 O O . VAL A 1 126 ? 14.328 -6.07 -12.062 1 98.69 126 VAL A O 1
ATOM 1018 N N . SER A 1 127 ? 16.156 -5.723 -10.742 1 98.19 127 SER A N 1
ATOM 1019 C CA . SER A 1 127 ? 15.867 -4.301 -10.586 1 98.19 127 SER A CA 1
ATOM 1020 C C . SER A 1 127 ? 16.234 -3.52 -11.844 1 98.19 127 SER A C 1
ATOM 1022 O O . SER A 1 127 ? 15.867 -2.352 -11.984 1 98.19 127 SER A O 1
ATOM 1024 N N . ASN A 1 128 ? 16.969 -4.105 -12.742 1 98.19 128 ASN A N 1
ATOM 1025 C CA . ASN A 1 128 ? 17.406 -3.504 -14 1 98.19 128 ASN A CA 1
ATOM 1026 C C . ASN A 1 128 ? 16.578 -4.008 -15.18 1 98.19 128 ASN A C 1
ATOM 1028 O O . ASN A 1 128 ? 16.766 -5.137 -15.633 1 98.19 128 ASN A O 1
ATOM 1032 N N . TYR A 1 129 ? 15.789 -3.154 -15.758 1 98.25 129 TYR A N 1
ATOM 1033 C CA . TYR A 1 129 ? 14.867 -3.566 -16.812 1 98.25 129 TYR A CA 1
ATOM 1034 C C . TYR A 1 129 ? 15.625 -4.109 -18.016 1 98.25 129 TYR A C 1
ATOM 1036 O O . TYR A 1 129 ? 15.203 -5.098 -18.625 1 98.25 129 TYR A O 1
ATOM 1044 N N . GLU A 1 130 ? 16.656 -3.42 -18.406 1 98.25 130 GLU A N 1
ATOM 1045 C CA . GLU A 1 130 ? 17.422 -3.846 -19.578 1 98.25 130 GLU A CA 1
ATOM 1046 C C . GLU A 1 130 ? 17.969 -5.258 -19.406 1 98.25 130 GLU A C 1
ATOM 1048 O O . GLU A 1 130 ? 17.984 -6.051 -20.344 1 98.25 130 GLU A O 1
ATOM 1053 N N . GLU A 1 131 ? 18.391 -5.523 -18.219 1 98.5 131 GLU A N 1
ATOM 1054 C CA . GLU A 1 131 ? 18.891 -6.863 -17.922 1 98.5 131 GLU A CA 1
ATOM 1055 C C . GLU A 1 131 ? 17.75 -7.891 -17.969 1 98.5 131 GLU A C 1
ATOM 1057 O O . GLU A 1 131 ? 17.938 -8.992 -18.5 1 98.5 131 GLU A O 1
ATOM 1062 N N . VAL A 1 132 ? 16.625 -7.566 -17.422 1 98.81 132 VAL A N 1
ATOM 1063 C CA . VAL A 1 132 ? 15.469 -8.453 -17.422 1 98.81 132 VAL A CA 1
ATOM 1064 C C . VAL A 1 132 ? 15.031 -8.734 -18.859 1 98.81 132 VAL A C 1
ATOM 1066 O O . VAL A 1 132 ? 14.703 -9.875 -19.203 1 98.81 132 VAL A O 1
ATOM 1069 N N . GLN A 1 133 ? 15.016 -7.703 -19.656 1 98.5 133 GLN A N 1
ATOM 1070 C CA . GLN A 1 133 ? 14.609 -7.844 -21.047 1 98.5 133 GLN A CA 1
ATOM 1071 C C . GLN A 1 133 ? 15.562 -8.758 -21.812 1 98.5 133 GLN A C 1
ATOM 1073 O O . GLN A 1 133 ? 15.125 -9.641 -22.547 1 98.5 133 GLN A O 1
ATOM 1078 N N . ARG A 1 134 ? 16.828 -8.531 -21.609 1 98.5 134 ARG A N 1
ATOM 1079 C CA . ARG A 1 134 ? 17.844 -9.336 -22.297 1 98.5 134 ARG A CA 1
ATOM 1080 C C . ARG A 1 134 ? 17.75 -10.797 -21.875 1 98.5 134 ARG A C 1
ATOM 1082 O O . ARG A 1 134 ? 17.656 -11.688 -22.719 1 98.5 134 ARG A O 1
ATOM 1089 N N . VAL A 1 135 ? 17.703 -11.039 -20.594 1 98.62 135 VAL A N 1
ATOM 1090 C CA . VAL A 1 135 ? 17.641 -12.398 -20.062 1 98.62 135 VAL A CA 1
ATOM 1091 C C . VAL A 1 135 ? 16.312 -13.047 -20.453 1 98.62 135 VAL A C 1
ATOM 1093 O O . VAL A 1 135 ? 16.266 -14.242 -20.75 1 98.62 135 VAL A O 1
ATOM 1096 N N . GLY A 1 136 ? 15.227 -12.281 -20.422 1 98.62 136 GLY A N 1
ATOM 1097 C CA . GLY A 1 136 ? 13.922 -12.773 -20.859 1 98.62 136 GLY A CA 1
ATOM 1098 C C . GLY A 1 136 ? 13.922 -13.289 -22.281 1 98.62 136 GLY A C 1
ATOM 1099 O O . GLY A 1 136 ? 13.336 -14.344 -22.562 1 98.62 136 GLY A O 1
ATOM 1100 N N . LYS A 1 137 ? 14.602 -12.539 -23.156 1 98.25 137 LYS A N 1
ATOM 1101 C CA . LYS A 1 137 ? 14.719 -12.969 -24.547 1 98.25 137 LYS A CA 1
ATOM 1102 C C . LYS A 1 137 ? 15.461 -14.305 -24.656 1 98.25 137 LYS A C 1
ATOM 1104 O O . LYS A 1 137 ? 15.047 -15.188 -25.406 1 98.25 137 LYS A O 1
ATOM 1109 N N . ASP A 1 138 ? 16.5 -14.406 -23.922 1 98.44 138 ASP A N 1
ATOM 1110 C CA . ASP A 1 138 ? 17.266 -15.648 -23.906 1 98.44 138 ASP A CA 1
ATOM 1111 C C . ASP A 1 138 ? 16.422 -16.812 -23.422 1 98.44 138 ASP A C 1
ATOM 1113 O O . ASP A 1 138 ? 16.484 -17.922 -23.984 1 98.44 138 ASP A O 1
ATOM 1117 N N . ILE A 1 139 ? 15.641 -16.609 -22.391 1 98.5 139 ILE A N 1
ATOM 1118 C CA . ILE A 1 139 ? 14.797 -17.641 -21.812 1 98.5 139 ILE A CA 1
ATOM 1119 C C . ILE A 1 139 ? 13.758 -18.094 -22.828 1 98.5 139 ILE A C 1
ATOM 1121 O O . ILE A 1 139 ? 13.578 -19.297 -23.047 1 98.5 139 ILE A O 1
ATOM 1125 N N . ILE A 1 140 ? 13.133 -17.156 -23.469 1 98 140 ILE A N 1
ATOM 1126 C CA . ILE A 1 140 ? 12.07 -17.469 -24.422 1 98 140 ILE A CA 1
ATOM 1127 C C . ILE A 1 140 ? 12.656 -18.25 -25.609 1 98 140 ILE A C 1
ATOM 1129 O O . ILE A 1 140 ? 12.047 -19.203 -26.094 1 98 140 ILE A O 1
ATOM 1133 N N . GLU A 1 141 ? 13.828 -17.859 -26.062 1 97.62 141 GLU A N 1
ATOM 1134 C CA . GLU A 1 141 ? 14.484 -18.516 -27.172 1 97.62 141 GLU A CA 1
ATOM 1135 C C . GLU A 1 141 ? 14.875 -19.953 -26.828 1 97.62 141 GLU A C 1
ATOM 1137 O O . GLU A 1 141 ? 14.734 -20.859 -27.641 1 97.62 141 GLU A O 1
ATOM 1142 N N . GLN A 1 142 ? 15.305 -20.156 -25.625 1 97.19 142 GLN A N 1
ATOM 1143 C CA . GLN A 1 142 ? 15.891 -21.438 -25.234 1 97.19 142 GLN A CA 1
ATOM 1144 C C . GLN A 1 142 ? 14.82 -22.391 -24.688 1 97.19 142 GLN A C 1
ATOM 1146 O O . GLN A 1 142 ? 14.906 -23.609 -24.891 1 97.19 142 GLN A O 1
ATOM 1151 N N . PHE A 1 143 ? 13.844 -21.875 -24 1 96.75 143 PHE A N 1
ATOM 1152 C CA . PHE A 1 143 ? 12.938 -22.75 -23.25 1 96.75 143 PHE A CA 1
ATOM 1153 C C . PHE A 1 143 ? 11.492 -22.531 -23.688 1 96.75 143 PHE A C 1
ATOM 1155 O O . PHE A 1 143 ? 10.594 -23.234 -23.234 1 96.75 143 PHE A O 1
ATOM 1162 N N . GLY A 1 144 ? 11.297 -21.562 -24.609 1 96.5 144 GLY A N 1
ATOM 1163 C CA . GLY A 1 144 ? 9.93 -21.125 -24.891 1 96.5 144 GLY A CA 1
ATOM 1164 C C . GLY A 1 144 ? 9.414 -20.109 -23.891 1 96.5 144 GLY A C 1
ATOM 1165 O O . GLY A 1 144 ? 10.109 -19.766 -22.922 1 96.5 144 GLY A O 1
ATOM 1166 N N . SER A 1 145 ? 8.211 -19.625 -24.109 1 96.88 145 SER A N 1
ATOM 1167 C CA . SER A 1 145 ? 7.633 -18.594 -23.25 1 96.88 145 SER A CA 1
ATOM 1168 C C . SER A 1 145 ? 7.246 -19.156 -21.891 1 96.88 145 SER A C 1
ATOM 1170 O O . SER A 1 145 ? 6.5 -20.141 -21.812 1 96.88 145 SER A O 1
ATOM 1172 N N . PRO A 1 146 ? 7.711 -18.547 -20.844 1 98.31 146 PRO A N 1
ATOM 1173 C CA . PRO A 1 146 ? 7.293 -18.984 -19.5 1 98.31 146 PRO A CA 1
ATOM 1174 C C . PRO A 1 146 ? 5.789 -18.859 -19.281 1 98.31 146 PRO A C 1
ATOM 1176 O O . PRO A 1 146 ? 5.172 -17.891 -19.75 1 98.31 146 PRO A O 1
ATOM 1179 N N . THR A 1 147 ? 5.219 -19.797 -18.594 1 98.44 147 THR A N 1
ATOM 1180 C CA . THR A 1 147 ? 3.779 -19.812 -18.344 1 98.44 147 THR A CA 1
ATOM 1181 C C . THR A 1 147 ? 3.477 -19.484 -16.891 1 98.44 147 THR A C 1
ATOM 1183 O O . THR A 1 147 ? 2.334 -19.188 -16.547 1 98.44 147 THR A O 1
ATOM 1186 N N . ILE A 1 148 ? 4.457 -19.594 -16.016 1 98.81 148 ILE A N 1
ATOM 1187 C CA . ILE A 1 148 ? 4.324 -19.234 -14.617 1 98.81 148 ILE A CA 1
ATOM 1188 C C . ILE A 1 148 ? 5.453 -18.281 -14.219 1 98.81 148 ILE A C 1
ATOM 1190 O O . ILE A 1 148 ? 6.625 -18.547 -14.492 1 98.81 148 ILE A O 1
ATOM 1194 N N . LEU A 1 149 ? 5.121 -17.156 -13.742 1 98.94 149 LEU A N 1
ATOM 1195 C CA . LEU A 1 149 ? 6.062 -16.172 -13.234 1 98.94 149 LEU A CA 1
ATOM 1196 C C . LEU A 1 149 ? 5.883 -15.969 -11.727 1 98.94 149 LEU A C 1
ATOM 1198 O O . LEU A 1 149 ? 4.789 -15.641 -11.273 1 98.94 149 LEU A O 1
ATOM 1202 N N . VAL A 1 150 ? 6.926 -16.219 -10.953 1 98.94 150 VAL A N 1
ATOM 1203 C CA . VAL A 1 150 ? 6.914 -15.984 -9.516 1 98.94 150 VAL A CA 1
ATOM 1204 C C . VAL A 1 150 ? 7.785 -14.781 -9.18 1 98.94 150 VAL A C 1
ATOM 1206 O O . VAL A 1 150 ? 9.016 -14.891 -9.125 1 98.94 150 VAL A O 1
ATOM 1209 N N . ASN A 1 151 ? 7.16 -13.672 -8.992 1 98.81 151 ASN A N 1
ATOM 1210 C CA . ASN A 1 151 ? 7.84 -12.484 -8.484 1 98.81 151 ASN A CA 1
ATOM 1211 C C . ASN A 1 151 ? 8.109 -12.586 -6.988 1 98.81 151 ASN A C 1
ATOM 1213 O O . ASN A 1 151 ? 7.23 -12.297 -6.172 1 98.81 151 ASN A O 1
ATOM 1217 N N . ASN A 1 152 ? 9.359 -12.891 -6.645 1 98.31 152 ASN A N 1
ATOM 1218 C CA . ASN A 1 152 ? 9.688 -13.258 -5.27 1 98.31 152 ASN A CA 1
ATOM 1219 C C . ASN A 1 152 ? 10.898 -12.484 -4.758 1 98.31 152 ASN A C 1
ATOM 1221 O O . ASN A 1 152 ? 11.102 -12.367 -3.547 1 98.31 152 ASN A O 1
ATOM 1225 N N . ALA A 1 153 ? 11.727 -11.93 -5.66 1 97.88 153 ALA A N 1
ATOM 1226 C CA . ALA A 1 153 ? 12.945 -11.234 -5.266 1 97.88 153 ALA A CA 1
ATOM 1227 C C . ALA A 1 153 ? 12.641 -10.078 -4.316 1 97.88 153 ALA A C 1
ATOM 1229 O O . ALA A 1 153 ? 11.703 -9.312 -4.547 1 97.88 153 ALA A O 1
ATOM 1230 N N . ALA A 1 154 ? 13.398 -9.992 -3.227 1 96.88 154 ALA A N 1
ATOM 1231 C CA . ALA A 1 154 ? 13.188 -8.914 -2.264 1 96.88 154 ALA A CA 1
ATOM 1232 C C . ALA A 1 154 ? 14.43 -8.703 -1.403 1 96.88 154 ALA A C 1
ATOM 1234 O O . ALA A 1 154 ? 15.211 -9.633 -1.183 1 96.88 154 ALA A O 1
ATOM 1235 N N . ILE A 1 155 ? 14.633 -7.508 -0.939 1 95.75 155 ILE A N 1
ATOM 1236 C CA . ILE A 1 155 ? 15.695 -7.176 0.001 1 95.75 155 ILE A CA 1
ATOM 1237 C C . ILE A 1 155 ? 15.133 -6.332 1.142 1 95.75 155 ILE A C 1
ATOM 1239 O O . ILE A 1 155 ? 14.039 -5.777 1.027 1 95.75 155 ILE A O 1
ATOM 1243 N N . VAL A 1 156 ? 15.766 -6.293 2.252 1 95.25 156 VAL A N 1
ATOM 1244 C CA . VAL A 1 156 ? 15.43 -5.504 3.432 1 95.25 156 VAL A CA 1
ATOM 1245 C C . VAL A 1 156 ? 16.688 -4.797 3.949 1 95.25 156 VAL A C 1
ATOM 1247 O O . VAL A 1 156 ? 17.766 -5.379 3.979 1 95.25 156 VAL A O 1
ATOM 1250 N N . ARG A 1 157 ? 16.578 -3.58 4.305 1 94.31 157 ARG A N 1
ATOM 1251 C CA . ARG A 1 157 ? 17.734 -2.826 4.785 1 94.31 157 ARG A CA 1
ATOM 1252 C C . ARG A 1 157 ? 17.656 -2.619 6.293 1 94.31 157 ARG A C 1
ATOM 1254 O O . ARG A 1 157 ? 18.688 -2.551 6.965 1 94.31 157 ARG A O 1
ATOM 1261 N N . GLY A 1 158 ? 16.453 -2.402 6.895 1 94.19 158 GLY A N 1
ATOM 1262 C CA . GLY A 1 158 ? 16.25 -2.396 8.336 1 94.19 158 GLY A CA 1
ATOM 1263 C C . GLY A 1 158 ? 16.766 -1.13 9 1 94.19 158 GLY A C 1
ATOM 1264 O O . GLY A 1 158 ? 17.328 -1.18 10.094 1 94.19 158 GLY A O 1
ATOM 1265 N N . LYS A 1 159 ? 16.688 -0.007 8.359 1 96.56 159 LYS A N 1
ATOM 1266 C CA . LYS A 1 159 ? 17.141 1.276 8.898 1 96.56 159 LYS A CA 1
ATOM 1267 C C . LYS A 1 159 ? 15.977 2.268 8.977 1 96.56 159 LYS A C 1
ATOM 1269 O O . LYS A 1 159 ? 14.961 2.094 8.305 1 96.56 159 LYS A O 1
ATOM 1274 N N . THR A 1 160 ? 16.109 3.242 9.906 1 98.06 160 THR A N 1
ATOM 1275 C CA . THR A 1 160 ? 15.133 4.316 9.953 1 98.06 160 THR A CA 1
ATOM 1276 C C . THR A 1 160 ? 15.18 5.152 8.672 1 98.06 160 THR A C 1
ATOM 1278 O O . THR A 1 160 ? 16.156 5.074 7.914 1 98.06 160 THR A O 1
ATOM 1281 N N . ILE A 1 161 ? 14.172 5.977 8.469 1 98.56 161 ILE A N 1
ATOM 1282 C CA . ILE A 1 161 ? 14.086 6.828 7.281 1 98.56 161 ILE A CA 1
ATOM 1283 C C . ILE A 1 161 ? 15.312 7.73 7.207 1 98.56 161 ILE A C 1
ATOM 1285 O O . ILE A 1 161 ? 15.914 7.891 6.141 1 98.56 161 ILE A O 1
ATOM 1289 N N . LEU A 1 162 ? 15.742 8.258 8.32 1 98.44 162 LEU A N 1
ATOM 1290 C CA . LEU A 1 162 ? 16.875 9.188 8.336 1 98.44 162 LEU A CA 1
ATOM 1291 C C . LEU A 1 162 ? 18.188 8.445 8.219 1 98.44 162 LEU A C 1
ATOM 1293 O O . LEU A 1 162 ? 19.156 8.969 7.66 1 98.44 162 LEU A O 1
ATOM 1297 N N . ASP A 1 163 ? 18.266 7.191 8.68 1 97.62 163 ASP A N 1
ATOM 1298 C CA . ASP A 1 163 ? 19.516 6.43 8.672 1 97.62 163 ASP A CA 1
ATOM 1299 C C . ASP A 1 163 ? 19.719 5.723 7.336 1 97.62 163 ASP A C 1
ATOM 1301 O O . ASP A 1 163 ? 20.828 5.312 7.004 1 97.62 163 ASP A O 1
ATOM 1305 N N . GLU A 1 164 ? 18.703 5.516 6.594 1 96.88 164 GLU A N 1
ATOM 1306 C CA . GLU A 1 164 ? 18.812 4.855 5.297 1 96.88 164 GLU A CA 1
ATOM 1307 C C . GLU A 1 164 ? 19.484 5.758 4.273 1 96.88 164 GLU A C 1
ATOM 1309 O O . GLU A 1 164 ? 19.188 6.949 4.184 1 96.88 164 GLU A O 1
ATOM 1314 N N . SER A 1 165 ? 20.438 5.176 3.588 1 97.69 165 SER A N 1
ATOM 1315 C CA . SER A 1 165 ? 21 5.918 2.469 1 97.69 165 SER A CA 1
ATOM 1316 C C . SER A 1 165 ? 20.016 6.016 1.311 1 97.69 165 SER A C 1
ATOM 1318 O O . SER A 1 165 ? 19.031 5.273 1.265 1 97.69 165 SER A O 1
ATOM 1320 N N . ILE A 1 166 ? 20.266 6.914 0.438 1 97.94 166 ILE A N 1
ATOM 1321 C CA . ILE A 1 166 ? 19.453 7.066 -0.755 1 97.94 166 ILE A CA 1
ATOM 1322 C C . ILE A 1 166 ? 19.469 5.77 -1.562 1 97.94 166 ILE A C 1
ATOM 1324 O O . ILE A 1 166 ? 18.438 5.336 -2.078 1 97.94 166 ILE A O 1
ATOM 1328 N N . ARG A 1 167 ? 20.594 5.215 -1.609 1 97.56 167 ARG A N 1
ATOM 1329 C CA . ARG A 1 167 ? 20.75 3.963 -2.342 1 97.56 167 ARG A CA 1
ATOM 1330 C C . ARG A 1 167 ? 19.969 2.838 -1.679 1 97.56 167 ARG A C 1
ATOM 1332 O O . ARG A 1 167 ? 19.391 1.994 -2.363 1 97.56 167 ARG A O 1
ATOM 1339 N N . ASP A 1 168 ? 19.969 2.789 -0.37 1 97 168 ASP A N 1
ATOM 1340 C CA . ASP A 1 168 ? 19.203 1.789 0.352 1 97 168 ASP A CA 1
ATOM 1341 C C . ASP A 1 168 ? 17.719 1.846 -0.051 1 97 168 ASP A C 1
ATOM 1343 O O . ASP A 1 168 ? 17.125 0.817 -0.362 1 97 168 ASP A O 1
ATOM 1347 N N . ILE A 1 169 ? 17.219 3.025 -0.077 1 98.56 169 ILE A N 1
ATOM 1348 C CA . ILE A 1 169 ? 15.797 3.238 -0.357 1 98.56 169 ILE A CA 1
ATOM 1349 C C . ILE A 1 169 ? 15.492 2.863 -1.806 1 98.56 169 ILE A C 1
ATOM 1351 O O . ILE A 1 169 ? 14.555 2.105 -2.076 1 98.56 169 ILE A O 1
ATOM 1355 N N . THR A 1 170 ? 16.312 3.35 -2.717 1 98.44 170 THR A N 1
ATOM 1356 C CA . THR A 1 170 ? 16.062 3.105 -4.133 1 98.44 170 THR A CA 1
ATOM 1357 C C . THR A 1 170 ? 16.25 1.627 -4.465 1 98.44 170 THR A C 1
ATOM 1359 O O . THR A 1 170 ? 15.484 1.069 -5.266 1 98.44 170 THR A O 1
ATOM 1362 N N . ASP A 1 171 ? 17.25 1.011 -3.879 1 98 171 ASP A N 1
ATOM 1363 C CA . ASP A 1 171 ? 17.469 -0.415 -4.109 1 98 171 ASP A CA 1
ATOM 1364 C C . ASP A 1 171 ? 16.266 -1.233 -3.664 1 98 171 ASP A C 1
ATOM 1366 O O . ASP A 1 171 ? 15.859 -2.176 -4.348 1 98 171 ASP A O 1
ATOM 1370 N N . THR A 1 172 ? 15.719 -0.906 -2.518 1 98.56 172 THR A N 1
ATOM 1371 C CA . THR A 1 172 ? 14.562 -1.625 -2 1 98.56 172 THR A CA 1
ATOM 1372 C C . THR A 1 172 ? 13.367 -1.473 -2.938 1 98.56 172 THR A C 1
ATOM 1374 O O . THR A 1 172 ? 12.734 -2.463 -3.312 1 98.56 172 THR A O 1
ATOM 1377 N N . ILE A 1 173 ? 13.086 -0.244 -3.355 1 98.88 173 ILE A N 1
ATOM 1378 C CA . ILE A 1 173 ? 11.93 0.01 -4.211 1 98.88 173 ILE A CA 1
ATOM 1379 C C . ILE A 1 173 ? 12.141 -0.648 -5.574 1 98.88 173 ILE A C 1
ATOM 1381 O O . ILE A 1 173 ? 11.219 -1.244 -6.133 1 98.88 173 ILE A O 1
ATOM 1385 N N . ASN A 1 174 ? 13.344 -0.596 -6.082 1 98.69 174 ASN A N 1
ATOM 1386 C CA . ASN A 1 174 ? 13.656 -1.181 -7.383 1 98.69 174 ASN A CA 1
ATOM 1387 C C . ASN A 1 174 ? 13.531 -2.701 -7.355 1 98.69 174 ASN A C 1
ATOM 1389 O O . ASN A 1 174 ? 12.906 -3.293 -8.234 1 98.69 174 ASN A O 1
ATOM 1393 N N . THR A 1 175 ? 14.062 -3.309 -6.383 1 98.56 175 THR A N 1
ATOM 1394 C CA . THR A 1 175 ? 14.109 -4.766 -6.316 1 98.56 175 THR A CA 1
ATOM 1395 C C . THR A 1 175 ? 12.75 -5.332 -5.898 1 98.56 175 THR A C 1
ATOM 1397 O O . THR A 1 175 ? 12.266 -6.297 -6.488 1 98.56 175 THR A O 1
ATOM 1400 N N . ASN A 1 176 ? 12.141 -4.73 -4.875 1 98.69 176 ASN A N 1
ATOM 1401 C CA . ASN A 1 176 ? 10.945 -5.305 -4.281 1 98.69 176 ASN A CA 1
ATOM 1402 C C . ASN A 1 176 ? 9.695 -4.973 -5.098 1 98.69 176 ASN A C 1
ATOM 1404 O O . ASN A 1 176 ? 8.703 -5.699 -5.047 1 98.69 176 ASN A O 1
ATOM 1408 N N . LEU A 1 177 ? 9.727 -3.85 -5.809 1 98.88 177 LEU A N 1
ATOM 1409 C CA . LEU A 1 177 ? 8.516 -3.393 -6.477 1 98.88 177 LEU A CA 1
ATOM 1410 C C . LEU A 1 177 ? 8.719 -3.332 -7.984 1 98.88 177 LEU A C 1
ATOM 1412 O O . LEU A 1 177 ? 8.07 -4.066 -8.734 1 98.88 177 LEU A O 1
ATOM 1416 N N . LEU A 1 178 ? 9.672 -2.531 -8.43 1 98.88 178 LEU A N 1
ATOM 1417 C CA . LEU A 1 178 ? 9.797 -2.264 -9.859 1 98.88 178 LEU A CA 1
ATOM 1418 C C . LEU A 1 178 ? 10.18 -3.529 -10.617 1 98.88 178 LEU A C 1
ATOM 1420 O O . LEU A 1 178 ? 9.773 -3.719 -11.766 1 98.88 178 LEU A O 1
ATOM 1424 N N . SER A 1 179 ? 10.891 -4.418 -9.977 1 98.88 179 SER A N 1
ATOM 1425 C CA . SER A 1 179 ? 11.258 -5.688 -10.594 1 98.88 179 SER A CA 1
ATOM 1426 C C . SER A 1 179 ? 10.023 -6.445 -11.07 1 98.88 179 SER A C 1
ATOM 1428 O O . SER A 1 179 ? 10.055 -7.102 -12.117 1 98.88 179 SER A O 1
ATOM 1430 N N . SER A 1 180 ? 8.922 -6.383 -10.305 1 98.81 180 SER A N 1
ATOM 1431 C CA . SER A 1 180 ? 7.699 -7.078 -10.68 1 98.81 180 SER A CA 1
ATOM 1432 C C . SER A 1 180 ? 7.062 -6.445 -11.914 1 98.81 180 SER A C 1
ATOM 1434 O O . SER A 1 180 ? 6.453 -7.141 -12.734 1 98.81 180 SER A O 1
ATOM 1436 N N . PHE A 1 181 ? 7.172 -5.102 -12.047 1 98.88 181 PHE A N 1
ATOM 1437 C CA . PHE A 1 181 ? 6.746 -4.457 -13.281 1 98.88 181 PHE A CA 1
ATOM 1438 C C . PHE A 1 181 ? 7.559 -4.969 -14.469 1 98.88 181 PHE A C 1
ATOM 1440 O O . PHE A 1 181 ? 7.004 -5.289 -15.516 1 98.88 181 PHE A O 1
ATOM 1447 N N . TRP A 1 182 ? 8.867 -5.07 -14.297 1 98.88 182 TRP A N 1
ATOM 1448 C CA . TRP A 1 182 ? 9.789 -5.422 -15.375 1 98.88 182 TRP A CA 1
ATOM 1449 C C . TRP A 1 182 ? 9.547 -6.848 -15.844 1 98.88 182 TRP A C 1
ATOM 1451 O O . TRP A 1 182 ? 9.359 -7.09 -17.047 1 98.88 182 TRP A O 1
ATOM 1461 N N . THR A 1 183 ? 9.508 -7.809 -14.898 1 98.88 183 THR A N 1
ATOM 1462 C CA . THR A 1 183 ? 9.328 -9.211 -15.258 1 98.88 183 THR A CA 1
ATOM 1463 C C . THR A 1 183 ? 7.949 -9.438 -15.883 1 98.88 183 THR A C 1
ATOM 1465 O O . THR A 1 183 ? 7.812 -10.203 -16.828 1 98.88 183 THR A O 1
ATOM 1468 N N . THR A 1 184 ? 6.941 -8.766 -15.336 1 98.88 184 THR A N 1
ATOM 1469 C CA . THR A 1 184 ? 5.598 -8.875 -15.891 1 98.88 184 THR A CA 1
ATOM 1470 C C . THR A 1 184 ? 5.559 -8.344 -17.328 1 98.88 184 THR A C 1
ATOM 1472 O O . THR A 1 184 ? 4.969 -8.969 -18.203 1 98.88 184 THR A O 1
ATOM 1475 N N . LYS A 1 185 ? 6.223 -7.211 -17.578 1 98.62 185 LYS A N 1
ATOM 1476 C CA . LYS A 1 185 ? 6.246 -6.629 -18.922 1 98.62 185 LYS A CA 1
ATOM 1477 C C . LYS A 1 185 ? 6.898 -7.578 -19.922 1 98.62 185 LYS A C 1
ATOM 1479 O O . LYS A 1 185 ? 6.5 -7.629 -21.078 1 98.62 185 LYS A O 1
ATOM 1484 N N . VAL A 1 186 ? 7.84 -8.289 -19.469 1 98.69 186 VAL A N 1
ATOM 1485 C CA . VAL A 1 186 ? 8.625 -9.133 -20.359 1 98.69 186 VAL A CA 1
ATOM 1486 C C . VAL A 1 186 ? 7.879 -10.438 -20.625 1 98.69 186 VAL A C 1
ATOM 1488 O O . VAL A 1 186 ? 7.84 -10.914 -21.766 1 98.69 186 VAL A O 1
ATOM 1491 N N . PHE A 1 187 ? 7.184 -11.031 -19.672 1 98.81 187 PHE A N 1
ATOM 1492 C CA . PHE A 1 187 ? 6.715 -12.406 -19.812 1 98.81 187 PHE A CA 1
ATOM 1493 C C . PHE A 1 187 ? 5.203 -12.445 -20.016 1 98.81 187 PHE A C 1
ATOM 1495 O O . PHE A 1 187 ? 4.664 -13.438 -20.5 1 98.81 187 PHE A O 1
ATOM 1502 N N . LEU A 1 188 ? 4.504 -11.383 -19.656 1 98.75 188 LEU A N 1
ATOM 1503 C CA . LEU A 1 188 ? 3.047 -11.375 -19.641 1 98.75 188 LEU A CA 1
ATOM 1504 C C . LEU A 1 188 ? 2.492 -11.438 -21.062 1 98.75 188 LEU A C 1
ATOM 1506 O O . LEU A 1 188 ? 1.459 -12.062 -21.312 1 98.75 188 LEU A O 1
ATOM 1510 N N . PRO A 1 189 ? 3.131 -10.758 -22.094 1 98.69 189 PRO A N 1
ATOM 1511 C CA . PRO A 1 189 ? 2.543 -10.703 -23.438 1 98.69 189 PRO A CA 1
ATOM 1512 C C . PRO A 1 189 ? 2.221 -12.078 -24 1 98.69 189 PRO A C 1
ATOM 1514 O O . PRO A 1 189 ? 1.128 -12.297 -24.531 1 98.69 189 PRO A O 1
ATOM 1517 N N . ASP A 1 190 ? 3.061 -13.016 -23.844 1 98.38 190 ASP A N 1
ATOM 1518 C CA . ASP A 1 190 ? 2.812 -14.352 -24.375 1 98.38 190 ASP A CA 1
ATOM 1519 C C . ASP A 1 190 ? 1.708 -15.062 -23.594 1 98.38 190 ASP A C 1
ATOM 1521 O O . ASP A 1 190 ? 0.943 -15.844 -24.156 1 98.38 190 ASP A O 1
ATOM 1525 N N . MET A 1 191 ? 1.658 -14.82 -22.312 1 98.44 191 MET A N 1
ATOM 1526 C CA . MET A 1 191 ? 0.579 -15.391 -21.5 1 98.44 191 MET A CA 1
ATOM 1527 C C . MET A 1 191 ? -0.779 -14.891 -21.984 1 98.44 191 MET A C 1
ATOM 1529 O O . MET A 1 191 ? -1.735 -15.664 -22.062 1 98.44 191 MET A O 1
ATOM 1533 N N . ILE A 1 192 ? -0.79 -13.594 -22.266 1 98.5 192 ILE A N 1
ATOM 1534 C CA . ILE A 1 192 ? -2.02 -12.984 -22.75 1 98.5 192 ILE A CA 1
ATOM 1535 C C . ILE A 1 192 ? -2.381 -13.57 -24.109 1 98.5 192 ILE A C 1
ATOM 1537 O O . ILE A 1 192 ? -3.525 -13.969 -24.344 1 98.5 192 ILE A O 1
ATOM 1541 N N . LYS A 1 193 ? -1.405 -13.68 -25.016 1 98 193 LYS A N 1
ATOM 1542 C CA . LYS A 1 193 ? -1.615 -14.203 -26.359 1 98 193 LYS A CA 1
ATOM 1543 C C . LYS A 1 193 ? -2.209 -15.609 -26.328 1 98 193 LYS A C 1
ATOM 1545 O O . LYS A 1 193 ? -3.1 -15.93 -27.109 1 98 193 LYS A O 1
ATOM 1550 N N . ASN A 1 194 ? -1.782 -16.375 -25.391 1 97.12 194 ASN A N 1
ATOM 1551 C CA . ASN A 1 194 ? -2.205 -17.766 -25.297 1 97.12 194 ASN A CA 1
ATOM 1552 C C . ASN A 1 194 ? -3.342 -17.953 -24.297 1 97.12 194 ASN A C 1
ATOM 1554 O O . ASN A 1 194 ? -3.861 -19.062 -24.125 1 97.12 194 ASN A O 1
ATOM 1558 N N . ASN A 1 195 ? -3.719 -16.875 -23.609 1 96.94 195 ASN A N 1
ATOM 1559 C CA . ASN A 1 195 ? -4.711 -16.906 -22.547 1 96.94 195 ASN A CA 1
ATOM 1560 C C . ASN A 1 195 ? -4.438 -18.031 -21.562 1 96.94 195 ASN A C 1
ATOM 1562 O O . ASN A 1 195 ? -5.332 -18.828 -21.25 1 96.94 195 ASN A O 1
ATOM 1566 N N . HIS A 1 196 ? -3.168 -18.156 -21.25 1 97 196 HIS A N 1
ATOM 1567 C CA . HIS A 1 196 ? -2.686 -19.188 -20.328 1 97 196 HIS A CA 1
ATOM 1568 C C . HIS A 1 196 ? -1.478 -18.688 -19.531 1 97 196 HIS A C 1
ATOM 1570 O O . HIS A 1 196 ? -0.531 -18.156 -20.125 1 97 196 HIS A O 1
ATOM 1576 N N . GLY A 1 197 ? -1.573 -18.859 -18.281 1 97.62 197 GLY A N 1
ATOM 1577 C CA . GLY A 1 197 ? -0.453 -18.438 -17.438 1 97.62 197 GLY A CA 1
ATOM 1578 C C . GLY A 1 197 ? -0.842 -18.203 -16 1 97.62 197 GLY A C 1
ATOM 1579 O O . GLY A 1 197 ? -2.025 -18.234 -15.656 1 97.62 197 GLY A O 1
ATOM 1580 N N . HIS A 1 198 ? 0.157 -18.031 -15.141 1 98.62 198 HIS A N 1
ATOM 1581 C CA . HIS A 1 198 ? -0.024 -17.797 -13.711 1 98.62 198 HIS A CA 1
ATOM 1582 C C . HIS A 1 198 ? 1.071 -16.891 -13.164 1 98.62 198 HIS A C 1
ATOM 1584 O O . HIS A 1 198 ? 2.256 -17.219 -13.25 1 98.62 198 HIS A O 1
ATOM 1590 N N . ILE A 1 199 ? 0.707 -15.773 -12.688 1 98.81 199 ILE A N 1
ATOM 1591 C CA . ILE A 1 199 ? 1.669 -14.867 -12.07 1 98.81 199 ILE A CA 1
ATOM 1592 C C . ILE A 1 199 ? 1.491 -14.867 -10.555 1 98.81 199 ILE A C 1
ATOM 1594 O O . ILE A 1 199 ? 0.406 -14.578 -10.055 1 98.81 199 ILE A O 1
ATOM 1598 N N . VAL A 1 200 ? 2.512 -15.258 -9.836 1 98.94 200 VAL A N 1
ATOM 1599 C CA . VAL A 1 200 ? 2.547 -15.258 -8.375 1 98.94 200 VAL A CA 1
ATOM 1600 C C . VAL A 1 200 ? 3.328 -14.039 -7.879 1 98.94 200 VAL A C 1
ATOM 1602 O O . VAL A 1 200 ? 4.465 -13.812 -8.305 1 98.94 200 VAL A O 1
ATOM 1605 N N . THR A 1 201 ? 2.734 -13.219 -7.102 1 98.88 201 THR A N 1
ATOM 1606 C CA . THR A 1 201 ? 3.365 -12.07 -6.465 1 98.88 201 THR A CA 1
ATOM 1607 C C . THR A 1 201 ? 3.576 -12.32 -4.977 1 98.88 201 THR A C 1
ATOM 1609 O O . THR A 1 201 ? 2.611 -12.469 -4.223 1 98.88 201 THR A O 1
ATOM 1612 N N . VAL A 1 202 ? 4.848 -12.375 -4.539 1 98.62 202 VAL A N 1
ATOM 1613 C CA . VAL A 1 202 ? 5.156 -12.617 -3.135 1 98.62 202 VAL A CA 1
ATOM 1614 C C . VAL A 1 202 ? 5.348 -11.289 -2.406 1 98.62 202 VAL A C 1
ATOM 1616 O O . VAL A 1 202 ? 6.418 -10.68 -2.484 1 98.62 202 VAL A O 1
ATOM 1619 N N . ALA A 1 203 ? 4.336 -10.914 -1.703 1 98.44 203 ALA A N 1
ATOM 1620 C CA . ALA A 1 203 ? 4.383 -9.695 -0.901 1 98.44 203 ALA A CA 1
ATOM 1621 C C . ALA A 1 203 ? 4.727 -10.008 0.552 1 98.44 203 ALA A C 1
ATOM 1623 O O . ALA A 1 203 ? 5.719 -10.68 0.829 1 98.44 203 ALA A O 1
ATOM 1624 N N . SER A 1 204 ? 3.967 -9.445 1.484 1 97.25 204 SER A N 1
ATOM 1625 C CA . SER A 1 204 ? 4.246 -9.609 2.908 1 97.25 204 SER A CA 1
ATOM 1626 C C . SER A 1 204 ? 3.084 -9.102 3.758 1 97.25 204 SER A C 1
ATOM 1628 O O . SER A 1 204 ? 2.27 -8.305 3.295 1 97.25 204 SER A O 1
ATOM 1630 N N . SER A 1 205 ? 2.988 -9.68 4.977 1 96.44 205 SER A N 1
ATOM 1631 C CA . SER A 1 205 ? 2.1 -9.078 5.965 1 96.44 205 SER A CA 1
ATOM 1632 C C . SER A 1 205 ? 2.416 -7.598 6.16 1 96.44 205 SER A C 1
ATOM 1634 O O . SER A 1 205 ? 1.525 -6.801 6.465 1 96.44 205 SER A O 1
ATOM 1636 N N . LEU A 1 206 ? 3.602 -7.227 5.887 1 97 206 LEU A N 1
ATOM 1637 C CA . LEU A 1 206 ? 4.07 -5.863 6.105 1 97 206 LEU A CA 1
ATOM 1638 C C . LEU A 1 206 ? 3.627 -4.949 4.969 1 97 206 LEU A C 1
ATOM 1640 O O . LEU A 1 206 ? 4.004 -3.777 4.922 1 97 206 LEU A O 1
ATOM 1644 N N . GLY A 1 207 ? 2.844 -5.445 4.059 1 98.44 207 GLY A N 1
ATOM 1645 C CA . GLY A 1 207 ? 2.164 -4.617 3.072 1 98.44 207 GLY A CA 1
ATOM 1646 C C . GLY A 1 207 ? 0.9 -3.971 3.607 1 98.44 207 GLY A C 1
ATOM 1647 O O . GLY A 1 207 ? 0.352 -3.061 2.982 1 98.44 207 GLY A O 1
ATOM 1648 N N . TYR A 1 208 ? 0.487 -4.363 4.824 1 98.06 208 TYR A N 1
ATOM 1649 C CA . TYR A 1 208 ? -0.791 -3.902 5.355 1 98.06 208 TYR A CA 1
ATOM 1650 C C . TYR A 1 208 ? -0.586 -2.812 6.402 1 98.06 208 TYR A C 1
ATOM 1652 O O . TYR A 1 208 ? -1.55 -2.199 6.867 1 98.06 208 TYR A O 1
ATOM 1660 N N . THR A 1 209 ? 0.629 -2.557 6.777 1 97.12 209 THR A N 1
ATOM 1661 C CA . THR A 1 209 ? 0.932 -1.515 7.754 1 97.12 209 THR A CA 1
ATOM 1662 C C . THR A 1 209 ? 2.396 -1.095 7.66 1 97.12 209 THR A C 1
ATOM 1664 O O . THR A 1 209 ? 3.242 -1.869 7.207 1 97.12 209 THR A O 1
ATOM 1667 N N . GLY A 1 210 ? 2.637 0.169 8.055 1 97.62 210 GLY A N 1
ATOM 1668 C CA . GLY A 1 210 ? 4.012 0.624 8.195 1 97.62 210 GLY A CA 1
ATOM 1669 C C . GLY A 1 210 ? 4.609 0.296 9.555 1 97.62 210 GLY A C 1
ATOM 1670 O O . GLY A 1 210 ? 3.891 0.208 10.547 1 97.62 210 GLY A O 1
ATOM 1671 N N . LEU A 1 211 ? 5.91 0.105 9.586 1 97.12 211 LEU A N 1
ATOM 1672 C CA . LEU A 1 211 ? 6.656 -0.177 10.805 1 97.12 211 LEU A CA 1
ATOM 1673 C C . LEU A 1 211 ? 7.93 0.658 10.867 1 97.12 211 LEU A C 1
ATOM 1675 O O . LEU A 1 211 ? 8.492 1.021 9.836 1 97.12 211 LEU A O 1
ATOM 1679 N N . PRO A 1 212 ? 8.391 0.951 12.133 1 97.25 212 PRO A N 1
ATOM 1680 C CA . PRO A 1 212 ? 9.68 1.634 12.234 1 97.25 212 PRO A CA 1
ATOM 1681 C C . PRO A 1 212 ? 10.836 0.791 11.711 1 97.25 212 PRO A C 1
ATOM 1683 O O . PRO A 1 212 ? 10.844 -0.43 11.883 1 97.25 212 PRO A O 1
ATOM 1686 N N . GLN A 1 213 ? 11.766 1.477 11.008 1 97.19 213 GLN A N 1
ATOM 1687 C CA . GLN A 1 213 ? 12.984 0.889 10.469 1 97.19 213 GLN A CA 1
ATOM 1688 C C . GLN A 1 213 ? 12.688 0.011 9.258 1 97.19 213 GLN A C 1
ATOM 1690 O O . GLN A 1 213 ? 13.523 -0.794 8.844 1 97.19 213 GLN A O 1
ATOM 1695 N N . LEU A 1 214 ? 11.438 0.11 8.742 1 97.75 214 LEU A N 1
ATOM 1696 C CA . LEU A 1 214 ? 11.039 -0.667 7.578 1 97.75 214 LEU A CA 1
ATOM 1697 C C . LEU A 1 214 ? 10.211 0.184 6.617 1 97.75 214 LEU A C 1
ATOM 1699 O O . LEU A 1 214 ? 9.375 -0.341 5.879 1 97.75 214 LEU A O 1
ATOM 1703 N N . ALA A 1 215 ? 10.422 1.483 6.648 1 98.69 215 ALA A N 1
ATOM 1704 C CA . ALA A 1 215 ? 9.594 2.377 5.848 1 98.69 215 ALA A CA 1
ATOM 1705 C C . ALA A 1 215 ? 9.656 2.006 4.371 1 98.69 215 ALA A C 1
ATOM 1707 O O . ALA A 1 215 ? 8.617 1.887 3.709 1 98.69 215 ALA A O 1
ATOM 1708 N N . ASP A 1 216 ? 10.891 1.832 3.852 1 98.62 216 ASP A N 1
ATOM 1709 C CA . ASP A 1 216 ? 11.062 1.5 2.439 1 98.62 216 ASP A CA 1
ATOM 1710 C C . ASP A 1 216 ? 10.5 0.113 2.131 1 98.62 216 ASP A C 1
ATOM 1712 O O . ASP A 1 216 ? 9.836 -0.081 1.11 1 98.62 216 ASP A O 1
ATOM 1716 N N . TYR A 1 217 ? 10.734 -0.859 2.988 1 98.25 217 TYR A N 1
ATOM 1717 C CA . TYR A 1 217 ? 10.266 -2.225 2.775 1 98.25 217 TYR A CA 1
ATOM 1718 C C . TYR A 1 217 ? 8.742 -2.291 2.814 1 98.25 217 TYR A C 1
ATOM 1720 O O . TYR A 1 217 ? 8.117 -2.836 1.903 1 98.25 217 TYR A O 1
ATOM 1728 N N . CYS A 1 218 ? 8.141 -1.751 3.92 1 98.75 218 CYS A N 1
ATOM 1729 C CA . CYS A 1 218 ? 6.691 -1.756 4.043 1 98.75 218 CYS A CA 1
ATOM 1730 C C . CYS A 1 218 ? 6.043 -1.045 2.859 1 98.75 218 CYS A C 1
ATOM 1732 O O . CYS A 1 218 ? 5.039 -1.518 2.318 1 98.75 218 CYS A O 1
ATOM 1734 N N . ALA A 1 219 ? 6.609 0.081 2.49 1 98.94 219 ALA A N 1
ATOM 1735 C CA . ALA A 1 219 ? 6.102 0.81 1.332 1 98.94 219 ALA A CA 1
ATOM 1736 C C . ALA A 1 219 ? 6.145 -0.056 0.076 1 98.94 219 ALA A C 1
ATOM 1738 O O . ALA A 1 219 ? 5.164 -0.131 -0.668 1 98.94 219 ALA A O 1
ATOM 1739 N N . SER A 1 220 ? 7.258 -0.713 -0.176 1 98.88 220 SER A N 1
ATOM 1740 C CA . SER A 1 220 ? 7.41 -1.549 -1.362 1 98.88 220 SER A CA 1
ATOM 1741 C C . SER A 1 220 ? 6.391 -2.682 -1.378 1 98.88 220 SER A C 1
ATOM 1743 O O . SER A 1 220 ? 5.824 -3.002 -2.426 1 98.88 220 SER A O 1
ATOM 1745 N N . LYS A 1 221 ? 6.172 -3.291 -0.243 1 98.81 221 LYS A N 1
ATOM 1746 C CA . LYS A 1 221 ? 5.27 -4.438 -0.183 1 98.81 221 LYS A CA 1
ATOM 1747 C C . LYS A 1 221 ? 3.812 -3.994 -0.28 1 98.81 221 LYS A C 1
ATOM 1749 O O . LYS A 1 221 ? 2.98 -4.695 -0.859 1 98.81 221 LYS A O 1
ATOM 1754 N N . ALA A 1 222 ? 3.496 -2.836 0.312 1 98.88 222 ALA A N 1
ATOM 1755 C CA . ALA A 1 222 ? 2.168 -2.268 0.092 1 98.88 222 ALA A CA 1
ATOM 1756 C C . ALA A 1 222 ? 1.927 -1.994 -1.39 1 98.88 222 ALA A C 1
ATOM 1758 O O . ALA A 1 222 ? 0.859 -2.312 -1.919 1 98.88 222 ALA A O 1
ATOM 1759 N N . ALA A 1 223 ? 2.914 -1.431 -1.995 1 98.94 223 ALA A N 1
ATOM 1760 C CA . ALA A 1 223 ? 2.836 -1.138 -3.424 1 98.94 223 ALA A CA 1
ATOM 1761 C C . ALA A 1 223 ? 2.672 -2.418 -4.238 1 98.94 223 ALA A C 1
ATOM 1763 O O . ALA A 1 223 ? 1.932 -2.443 -5.223 1 98.94 223 ALA A O 1
ATOM 1764 N N . LEU A 1 224 ? 3.34 -3.416 -3.846 1 98.88 224 LEU A N 1
ATOM 1765 C CA . LEU A 1 224 ? 3.297 -4.691 -4.555 1 98.88 224 LEU A CA 1
ATOM 1766 C C . LEU A 1 224 ? 1.896 -5.289 -4.508 1 98.88 224 LEU A C 1
ATOM 1768 O O . LEU A 1 224 ? 1.431 -5.867 -5.496 1 98.88 224 LEU A O 1
ATOM 1772 N N . ILE A 1 225 ? 1.261 -5.227 -3.367 1 98.88 225 ILE A N 1
ATOM 1773 C CA . ILE A 1 225 ? -0.116 -5.691 -3.246 1 98.88 225 ILE A CA 1
ATOM 1774 C C . ILE A 1 225 ? -1.003 -4.945 -4.238 1 98.88 225 ILE A C 1
ATOM 1776 O O . ILE A 1 225 ? -1.791 -5.559 -4.965 1 98.88 225 ILE A O 1
ATOM 1780 N N . SER A 1 226 ? -0.846 -3.648 -4.254 1 98.88 226 SER A N 1
ATOM 1781 C CA . SER A 1 226 ? -1.625 -2.816 -5.164 1 98.88 226 SER A CA 1
ATOM 1782 C C . SER A 1 226 ? -1.323 -3.158 -6.617 1 98.88 226 SER A C 1
ATOM 1784 O O . SER A 1 226 ? -2.23 -3.207 -7.453 1 98.88 226 SER A O 1
ATOM 1786 N N . PHE A 1 227 ? -0.061 -3.383 -6.949 1 98.94 227 PHE A N 1
ATOM 1787 C CA . PHE A 1 227 ? 0.349 -3.801 -8.281 1 98.94 227 PHE A CA 1
ATOM 1788 C C . PHE A 1 227 ? -0.373 -5.078 -8.695 1 98.94 227 PHE A C 1
ATOM 1790 O O . PHE A 1 227 ? -0.912 -5.164 -9.797 1 98.94 227 PHE A O 1
ATOM 1797 N N . HIS A 1 228 ? -0.36 -6.043 -7.852 1 98.81 228 HIS A N 1
ATOM 1798 C CA . HIS A 1 228 ? -1.011 -7.328 -8.094 1 98.81 228 HIS A CA 1
ATOM 1799 C C . HIS A 1 228 ? -2.49 -7.141 -8.414 1 98.81 228 HIS A C 1
ATOM 1801 O O . HIS A 1 228 ? -3.012 -7.754 -9.344 1 98.81 228 HIS A O 1
ATOM 1807 N N . GLU A 1 229 ? -3.129 -6.32 -7.613 1 98.44 229 GLU A N 1
ATOM 1808 C CA . GLU A 1 229 ? -4.551 -6.059 -7.805 1 98.44 229 GLU A CA 1
ATOM 1809 C C . GLU A 1 229 ? -4.82 -5.438 -9.172 1 98.44 229 GLU A C 1
ATOM 1811 O O . GLU A 1 229 ? -5.734 -5.863 -9.883 1 98.44 229 GLU A O 1
ATOM 1816 N N . SER A 1 230 ? -4.027 -4.414 -9.508 1 98.69 230 SER A N 1
ATOM 1817 C CA . SER A 1 230 ? -4.188 -3.758 -10.805 1 98.69 230 SER A CA 1
ATOM 1818 C C . SER A 1 230 ? -3.975 -4.738 -11.953 1 98.69 230 SER A C 1
ATOM 1820 O O . SER A 1 230 ? -4.707 -4.715 -12.938 1 98.69 230 SER A O 1
ATOM 1822 N N . LEU A 1 231 ? -2.98 -5.57 -11.789 1 98.75 231 LEU A N 1
ATOM 1823 C CA . LEU A 1 231 ? -2.705 -6.59 -12.797 1 98.75 231 LEU A CA 1
ATOM 1824 C C . LEU A 1 231 ? -3.912 -7.5 -12.992 1 98.75 231 LEU A C 1
ATOM 1826 O O . LEU A 1 231 ? -4.312 -7.773 -14.125 1 98.75 231 LEU A O 1
ATOM 1830 N N . ARG A 1 232 ? -4.48 -7.984 -11.906 1 97.38 232 ARG A N 1
ATOM 1831 C CA . ARG A 1 232 ? -5.645 -8.867 -11.977 1 97.38 232 ARG A CA 1
ATOM 1832 C C . ARG A 1 232 ? -6.781 -8.203 -12.75 1 97.38 232 ARG A C 1
ATOM 1834 O O . ARG A 1 232 ? -7.379 -8.82 -13.633 1 97.38 232 ARG A O 1
ATOM 1841 N N . TYR A 1 233 ? -7.043 -6.977 -12.461 1 97.12 233 TYR A N 1
ATOM 1842 C CA . TYR A 1 233 ? -8.148 -6.273 -13.109 1 97.12 233 TYR A CA 1
ATOM 1843 C C . TYR A 1 233 ? -7.832 -5.996 -14.57 1 97.12 233 TYR A C 1
ATOM 1845 O O . TYR A 1 233 ? -8.727 -6.031 -15.422 1 97.12 233 TYR A O 1
ATOM 1853 N N . GLU A 1 234 ? -6.57 -5.715 -14.891 1 98.12 234 GLU A N 1
ATOM 1854 C CA . GLU A 1 234 ? -6.219 -5.492 -16.297 1 98.12 234 GLU A CA 1
ATOM 1855 C C . GLU A 1 234 ? -6.363 -6.773 -17.109 1 98.12 234 GLU A C 1
ATOM 1857 O O . GLU A 1 234 ? -6.832 -6.738 -18.25 1 98.12 234 GLU A O 1
ATOM 1862 N N . LEU A 1 235 ? -5.938 -7.859 -16.531 1 97.69 235 LEU A N 1
ATOM 1863 C CA . LEU A 1 235 ? -6.066 -9.141 -17.219 1 97.69 235 LEU A CA 1
ATOM 1864 C C . LEU A 1 235 ? -7.523 -9.414 -17.578 1 97.69 235 LEU A C 1
ATOM 1866 O O . LEU A 1 235 ? -7.805 -9.914 -18.672 1 97.69 235 LEU A O 1
ATOM 1870 N N . ASP A 1 236 ? -8.375 -9 -16.703 1 94.44 236 ASP A N 1
ATOM 1871 C CA . ASP A 1 236 ? -9.789 -9.281 -16.891 1 94.44 236 ASP A CA 1
ATOM 1872 C C . ASP A 1 236 ? -10.438 -8.25 -17.828 1 94.44 236 ASP A C 1
ATOM 1874 O O . ASP A 1 236 ? -11.312 -8.586 -18.625 1 94.44 236 ASP A O 1
ATOM 1878 N N . THR A 1 237 ? -9.961 -7.004 -17.766 1 95.31 237 THR A N 1
ATOM 1879 C CA . THR A 1 237 ? -10.789 -5.953 -18.344 1 95.31 237 THR A CA 1
ATOM 1880 C C . THR A 1 237 ? -10.07 -5.266 -19.5 1 95.31 237 THR A C 1
ATOM 1882 O O . THR A 1 237 ? -10.695 -4.551 -20.281 1 95.31 237 THR A O 1
ATOM 1885 N N . ARG A 1 238 ? -8.781 -5.449 -19.562 1 97 238 ARG A N 1
ATOM 1886 C CA . ARG A 1 238 ? -8.031 -4.766 -20.609 1 97 238 ARG A CA 1
ATOM 1887 C C . ARG A 1 238 ? -7.457 -5.762 -21.609 1 97 238 ARG A C 1
ATOM 1889 O O . ARG A 1 238 ? -7.531 -5.543 -22.812 1 97 238 ARG A O 1
ATOM 1896 N N . TYR A 1 239 ? -6.949 -6.832 -21.062 1 97.44 239 TYR A N 1
ATOM 1897 C CA . TYR A 1 239 ? -6.23 -7.773 -21.906 1 97.44 239 TYR A CA 1
ATOM 1898 C C . TYR A 1 239 ? -7.137 -8.93 -22.328 1 97.44 239 TYR A C 1
ATOM 1900 O O . TYR A 1 239 ? -6.77 -9.727 -23.188 1 97.44 239 TYR A O 1
ATOM 1908 N N . ASP A 1 240 ? -8.336 -9.031 -21.703 1 94.88 240 ASP A N 1
ATOM 1909 C CA . ASP A 1 240 ? -9.281 -10.117 -21.953 1 94.88 240 ASP A CA 1
ATOM 1910 C C . ASP A 1 240 ? -8.594 -11.477 -21.844 1 94.88 240 ASP A C 1
ATOM 1912 O O . ASP A 1 240 ? -8.719 -12.312 -22.734 1 94.88 240 ASP A O 1
ATOM 1916 N N . ALA A 1 241 ? -7.738 -11.594 -20.953 1 96.25 241 ALA A N 1
ATOM 1917 C CA . ALA A 1 241 ? -6.992 -12.82 -20.672 1 96.25 241 ALA A CA 1
ATOM 1918 C C . ALA A 1 241 ? -7.414 -13.43 -19.344 1 96.25 241 ALA A C 1
ATOM 1920 O O . ALA A 1 241 ? -6.594 -13.578 -18.422 1 96.25 241 ALA A O 1
ATOM 1921 N N . LYS A 1 242 ? -8.578 -13.938 -19.234 1 92.06 242 LYS A N 1
ATOM 1922 C CA . LYS A 1 242 ? -9.188 -14.359 -17.984 1 92.06 242 LYS A CA 1
ATOM 1923 C C . LYS A 1 242 ? -8.586 -15.672 -17.484 1 92.06 242 LYS A C 1
ATOM 1925 O O . LYS A 1 242 ? -8.727 -16.031 -16.312 1 92.06 242 LYS A O 1
ATOM 1930 N N . GLN A 1 243 ? -7.934 -16.359 -18.406 1 95.06 243 GLN A N 1
ATOM 1931 C CA . GLN A 1 243 ? -7.363 -17.641 -18 1 95.06 243 GLN A CA 1
ATOM 1932 C C . GLN A 1 243 ? -5.941 -17.469 -17.484 1 95.06 243 GLN A C 1
ATOM 1934 O O . GLN A 1 243 ? -5.32 -18.438 -17.031 1 95.06 243 GLN A O 1
ATOM 1939 N N . VAL A 1 244 ? -5.426 -16.266 -17.609 1 97.25 244 VAL A N 1
ATOM 1940 C CA . VAL A 1 244 ? -4.184 -15.961 -16.922 1 97.25 244 VAL A CA 1
ATOM 1941 C C . VAL A 1 244 ? -4.473 -15.672 -15.445 1 97.25 244 VAL A C 1
ATOM 1943 O O . VAL A 1 244 ? -5.148 -14.695 -15.117 1 97.25 244 VAL A O 1
ATOM 1946 N N . ARG A 1 245 ? -3.982 -16.547 -14.57 1 97.38 245 ARG A N 1
ATOM 1947 C CA . ARG A 1 245 ? -4.293 -16.484 -13.148 1 97.38 245 ARG A CA 1
ATOM 1948 C C . ARG A 1 245 ? -3.271 -15.625 -12.406 1 97.38 245 ARG A C 1
ATOM 1950 O O . ARG A 1 245 ? -2.15 -15.43 -12.883 1 97.38 245 ARG A O 1
ATOM 1957 N N . THR A 1 246 ? -3.691 -15.094 -11.312 1 98 246 THR A N 1
ATOM 1958 C CA . THR A 1 246 ? -2.791 -14.375 -10.422 1 98 246 THR A CA 1
ATOM 1959 C C . THR A 1 246 ? -2.969 -14.844 -8.984 1 98 246 THR A C 1
ATOM 1961 O O . THR A 1 246 ? -4.09 -15.109 -8.547 1 98 246 THR A O 1
ATOM 1964 N N . THR A 1 247 ? -1.885 -15.055 -8.281 1 98.56 247 THR A N 1
ATOM 1965 C CA . THR A 1 247 ? -1.887 -15.406 -6.863 1 98.56 247 THR A CA 1
ATOM 1966 C C . THR A 1 247 ? -1.055 -14.414 -6.055 1 98.56 247 THR A C 1
ATOM 1968 O O . THR A 1 247 ? 0.095 -14.141 -6.402 1 98.56 247 THR A O 1
ATOM 1971 N N . LEU A 1 248 ? -1.646 -13.805 -5.094 1 98.62 248 LEU A N 1
ATOM 1972 C CA . LEU A 1 248 ? -0.967 -12.922 -4.148 1 98.62 248 LEU A CA 1
ATOM 1973 C C . LEU A 1 248 ? -0.598 -13.672 -2.873 1 98.62 248 LEU A C 1
ATOM 1975 O O . LEU A 1 248 ? -1.44 -14.352 -2.281 1 98.62 248 LEU A O 1
ATOM 1979 N N . VAL A 1 249 ? 0.66 -13.609 -2.473 1 98.69 249 VAL A N 1
ATOM 1980 C CA . VAL A 1 249 ? 1.133 -14.273 -1.261 1 98.69 249 VAL A CA 1
ATOM 1981 C C . VAL A 1 249 ? 1.56 -13.227 -0.235 1 98.69 249 VAL A C 1
ATOM 1983 O O . VAL A 1 249 ? 2.494 -12.461 -0.475 1 98.69 249 VAL A O 1
ATOM 1986 N N . CYS A 1 250 ? 0.884 -13.148 0.876 1 98.25 250 CYS A N 1
ATOM 1987 C CA . CYS A 1 250 ? 1.224 -12.266 1.98 1 98.25 250 CYS A CA 1
ATOM 1988 C C . CYS A 1 250 ? 1.498 -13.055 3.254 1 98.25 250 CYS A C 1
ATOM 1990 O O . CYS A 1 250 ? 0.624 -13.172 4.113 1 98.25 250 CYS A O 1
ATOM 1992 N N . PRO A 1 251 ? 2.725 -13.477 3.41 1 96.69 251 PRO A N 1
ATOM 1993 C CA . PRO A 1 251 ? 3.072 -14.25 4.609 1 96.69 251 PRO A CA 1
ATOM 1994 C C . PRO A 1 251 ? 3.486 -13.359 5.777 1 96.69 251 PRO A C 1
ATOM 1996 O O . PRO A 1 251 ? 3.9 -12.211 5.57 1 96.69 251 PRO A O 1
ATOM 1999 N N . GLY A 1 252 ? 3.312 -13.906 6.988 1 93.31 252 GLY A N 1
ATOM 2000 C CA . GLY A 1 252 ? 3.971 -13.32 8.148 1 93.31 252 GLY A CA 1
ATOM 2001 C C . GLY A 1 252 ? 5.465 -13.578 8.172 1 93.31 252 GLY A C 1
ATOM 2002 O O . GLY A 1 252 ? 6.09 -13.758 7.125 1 93.31 252 GLY A O 1
ATOM 2003 N N . GLU A 1 253 ? 6.051 -13.523 9.266 1 89.81 253 GLU A N 1
ATOM 2004 C CA . GLU A 1 253 ? 7.492 -13.719 9.391 1 89.81 253 GLU A CA 1
ATOM 2005 C C . GLU A 1 253 ? 7.891 -15.148 9.047 1 89.81 253 GLU A C 1
ATOM 2007 O O . GLU A 1 253 ? 7.418 -16.094 9.68 1 89.81 253 GLU A O 1
ATOM 2012 N N . ILE A 1 254 ? 8.648 -15.227 8.031 1 90.06 254 ILE A N 1
ATOM 2013 C CA . ILE A 1 254 ? 9.148 -16.531 7.609 1 90.06 254 ILE A CA 1
ATOM 2014 C C . ILE A 1 254 ? 10.539 -16.766 8.195 1 90.06 254 ILE A C 1
ATOM 2016 O O . ILE A 1 254 ? 11.359 -15.844 8.227 1 90.06 254 ILE A O 1
ATOM 2020 N N . GLU A 1 255 ? 10.773 -17.953 8.586 1 84.69 255 GLU A N 1
ATOM 2021 C CA . GLU A 1 255 ? 12.094 -18.328 9.094 1 84.69 255 GLU A CA 1
ATOM 2022 C C . GLU A 1 255 ? 13.117 -18.422 7.969 1 84.69 255 GLU A C 1
ATOM 2024 O O . GLU A 1 255 ? 13.43 -19.516 7.492 1 84.69 255 GLU A O 1
ATOM 2029 N N . THR A 1 256 ? 13.477 -17.344 7.5 1 77.94 256 THR A N 1
ATOM 2030 C CA . THR A 1 256 ? 14.539 -17.219 6.508 1 77.94 256 THR A CA 1
ATOM 2031 C C . THR A 1 256 ? 15.586 -16.188 6.965 1 77.94 256 THR A C 1
ATOM 2033 O O . THR A 1 256 ? 15.469 -15.625 8.055 1 77.94 256 THR A O 1
ATOM 2036 N N . GLY A 1 257 ? 16.484 -16.047 6.199 1 73.25 257 GLY A N 1
ATOM 2037 C CA . GLY A 1 257 ? 17.578 -15.148 6.574 1 73.25 257 GLY A CA 1
ATOM 2038 C C . GLY A 1 257 ? 17.219 -13.68 6.414 1 73.25 257 GLY A C 1
ATOM 2039 O O . GLY A 1 257 ? 17.922 -12.812 6.934 1 73.25 257 GLY A O 1
ATOM 2040 N N . LEU A 1 258 ? 16.125 -13.312 5.82 1 75.81 258 LEU A N 1
ATOM 2041 C CA . LEU A 1 258 ? 15.812 -11.922 5.512 1 75.81 258 LEU A CA 1
ATOM 2042 C C . LEU A 1 258 ? 15.555 -11.125 6.785 1 75.81 258 LEU A C 1
ATOM 2044 O O . LEU A 1 258 ? 15.969 -9.961 6.891 1 75.81 258 LEU A O 1
ATOM 2048 N N . PHE A 1 259 ? 14.898 -11.734 7.766 1 79.75 259 PHE A N 1
ATOM 2049 C CA . PHE A 1 259 ? 14.57 -11.039 9 1 79.75 259 PHE A CA 1
ATOM 2050 C C . PHE A 1 259 ? 15.203 -11.734 10.203 1 79.75 259 PHE A C 1
ATOM 2052 O O . PHE A 1 259 ? 14.609 -11.797 11.281 1 79.75 259 PHE A O 1
ATOM 2059 N N . ASP A 1 260 ? 16.328 -12.148 9.992 1 78.25 260 ASP A N 1
ATOM 2060 C CA . ASP A 1 260 ? 17.078 -12.789 11.07 1 78.25 260 ASP A CA 1
ATOM 2061 C C . ASP A 1 260 ? 17.344 -11.805 12.211 1 78.25 260 ASP A C 1
ATOM 2063 O O . ASP A 1 260 ? 17.688 -10.648 11.977 1 78.25 260 ASP A O 1
ATOM 2067 N N . GLY A 1 261 ? 17.016 -12.234 13.391 1 75.94 261 GLY A N 1
ATOM 2068 C CA . GLY A 1 261 ? 17.328 -11.445 14.57 1 75.94 261 GLY A CA 1
ATOM 2069 C C . GLY A 1 261 ? 16.141 -10.68 15.117 1 75.94 261 GLY A C 1
ATOM 2070 O O . GLY A 1 261 ? 16.203 -10.133 16.219 1 75.94 261 GLY A O 1
ATOM 2071 N N . ILE A 1 262 ? 15.086 -10.703 14.391 1 79.75 262 ILE A N 1
ATOM 2072 C CA . ILE A 1 262 ? 13.945 -9.922 14.852 1 79.75 262 ILE A CA 1
ATOM 2073 C C . ILE A 1 262 ? 13.352 -10.57 16.109 1 79.75 262 ILE A C 1
ATOM 2075 O O . ILE A 1 262 ? 13.406 -11.789 16.266 1 79.75 262 ILE A O 1
ATOM 2079 N N . LYS A 1 263 ? 12.859 -9.734 16.984 1 77.06 263 LYS A N 1
ATOM 2080 C CA . LYS A 1 263 ? 12.203 -10.195 18.203 1 77.06 263 LYS A CA 1
ATOM 2081 C C . LYS A 1 263 ? 10.703 -10.383 17.984 1 77.06 263 LYS A C 1
ATOM 2083 O O . LYS A 1 263 ? 10.023 -9.469 17.516 1 77.06 263 LYS A O 1
ATOM 2088 N N . VAL A 1 264 ? 10.305 -11.594 18.25 1 76.12 264 VAL A N 1
ATOM 2089 C CA . VAL A 1 264 ? 8.867 -11.867 18.219 1 76.12 264 VAL A CA 1
ATOM 2090 C C . VAL A 1 264 ? 8.305 -11.875 19.641 1 76.12 264 VAL A C 1
ATOM 2092 O O . VAL A 1 264 ? 8.703 -12.688 20.469 1 76.12 264 VAL A O 1
ATOM 2095 N N . SER A 1 265 ? 7.379 -11 19.953 1 76.94 265 SER A N 1
ATOM 2096 C CA . SER A 1 265 ? 6.91 -10.805 21.312 1 76.94 265 SER A CA 1
ATOM 2097 C C . SER A 1 265 ? 5.801 -11.797 21.672 1 76.94 265 SER A C 1
ATOM 2099 O O . SER A 1 265 ? 5.738 -12.289 22.797 1 76.94 265 SER A O 1
ATOM 2101 N N . PHE A 1 266 ? 4.922 -12.094 20.688 1 80.56 266 PHE A N 1
ATOM 2102 C CA . PHE A 1 266 ? 3.791 -12.969 20.969 1 80.56 266 PHE A CA 1
ATOM 2103 C C . PHE A 1 266 ? 3.682 -14.062 19.906 1 80.56 266 PHE A C 1
ATOM 2105 O O . PHE A 1 266 ? 2.756 -14.062 19.094 1 80.56 266 PHE A O 1
ATOM 2112 N N . PRO A 1 267 ? 4.477 -15.047 20.031 1 79.38 267 PRO A N 1
ATOM 2113 C CA . PRO A 1 267 ? 4.52 -16.109 19.016 1 79.38 267 PRO A CA 1
ATOM 2114 C C . PRO A 1 267 ? 3.201 -16.859 18.906 1 79.38 267 PRO A C 1
ATOM 2116 O O . PRO A 1 267 ? 2.918 -17.453 17.859 1 79.38 267 PRO A O 1
ATOM 2119 N N . PHE A 1 268 ? 2.434 -16.75 19.953 1 78.31 268 PHE A N 1
ATOM 2120 C CA . PHE A 1 268 ? 1.14 -17.406 19.922 1 78.31 268 PHE A CA 1
ATOM 2121 C C . PHE A 1 268 ? 0.213 -16.75 18.906 1 78.31 268 PHE A C 1
ATOM 2123 O O . PHE A 1 268 ? -0.572 -17.422 18.234 1 78.31 268 PHE A O 1
ATOM 2130 N N . ILE A 1 269 ? 0.305 -15.469 18.75 1 79.38 269 ILE A N 1
ATOM 2131 C CA . ILE A 1 269 ? -0.556 -14.703 17.844 1 79.38 269 ILE A CA 1
ATOM 2132 C C . ILE A 1 269 ? 0.14 -14.516 16.5 1 79.38 269 ILE A C 1
ATOM 2134 O O . ILE A 1 269 ? -0.496 -14.609 15.453 1 79.38 269 ILE A O 1
ATOM 2138 N N . THR A 1 270 ? 1.431 -14.289 16.594 1 86.75 270 THR A N 1
ATOM 2139 C CA . THR A 1 270 ? 2.219 -14.055 15.391 1 86.75 270 THR A CA 1
ATOM 2140 C C . THR A 1 270 ? 3.307 -15.117 15.242 1 86.75 270 THR A C 1
ATOM 2142 O O . THR A 1 270 ? 4.496 -14.797 15.258 1 86.75 270 THR A O 1
ATOM 2145 N N . PRO A 1 271 ? 2.877 -16.344 15.008 1 84 271 PRO A N 1
ATOM 2146 C CA . PRO A 1 271 ? 3.883 -17.391 14.898 1 84 271 PRO A CA 1
ATOM 2147 C C . PRO A 1 271 ? 4.781 -17.234 13.672 1 84 271 PRO A C 1
ATOM 2149 O O . PRO A 1 271 ? 4.332 -16.734 12.641 1 84 271 PRO A O 1
ATOM 2152 N N . ARG A 1 272 ? 6.008 -17.656 13.828 1 86.81 272 ARG A N 1
ATOM 2153 C CA . ARG A 1 272 ? 6.906 -17.719 12.68 1 86.81 272 ARG A CA 1
ATOM 2154 C C . ARG A 1 272 ? 6.527 -18.859 11.742 1 86.81 272 ARG A C 1
ATOM 2156 O O . ARG A 1 272 ? 6.059 -19.906 12.195 1 86.81 272 ARG A O 1
ATOM 2163 N N . LEU A 1 273 ? 6.762 -18.609 10.469 1 89.69 273 LEU A N 1
ATOM 2164 C CA . LEU A 1 273 ? 6.441 -19.609 9.461 1 89.69 273 LEU A CA 1
ATOM 2165 C C . LEU A 1 273 ? 7.703 -20.312 8.969 1 89.69 273 LEU A C 1
ATOM 2167 O O . LEU A 1 273 ? 8.742 -19.672 8.781 1 89.69 273 LEU A O 1
ATOM 2171 N N . ALA A 1 274 ? 7.531 -21.656 8.805 1 89.62 274 ALA A N 1
ATOM 2172 C CA . ALA A 1 274 ? 8.539 -22.344 8.008 1 89.62 274 ALA A CA 1
ATOM 2173 C C . ALA A 1 274 ? 8.375 -22.031 6.523 1 89.62 274 ALA A C 1
ATOM 2175 O O . ALA A 1 274 ? 7.25 -21.922 6.027 1 89.62 274 ALA A O 1
ATOM 2176 N N . PRO A 1 275 ? 9.469 -21.891 5.836 1 91.88 275 PRO A N 1
ATOM 2177 C CA . PRO A 1 275 ? 9.359 -21.609 4.402 1 91.88 275 PRO A CA 1
ATOM 2178 C C . PRO A 1 275 ? 8.469 -22.609 3.672 1 91.88 275 PRO A C 1
ATOM 2180 O O . PRO A 1 275 ? 7.723 -22.234 2.762 1 91.88 275 PRO A O 1
ATOM 2183 N N . LEU A 1 276 ? 8.438 -23.828 4.078 1 93.19 276 LEU A N 1
ATOM 2184 C CA . LEU A 1 276 ? 7.668 -24.891 3.426 1 93.19 276 LEU A CA 1
ATOM 2185 C C . LEU A 1 276 ? 6.168 -24.625 3.549 1 93.19 276 LEU A C 1
ATOM 2187 O O . LEU A 1 276 ? 5.398 -24.969 2.646 1 93.19 276 LEU A O 1
ATOM 2191 N N . ASP A 1 277 ? 5.777 -24 4.691 1 91.88 277 ASP A N 1
ATOM 2192 C CA . ASP A 1 277 ? 4.367 -23.688 4.902 1 91.88 277 ASP A CA 1
ATOM 2193 C C . ASP A 1 277 ? 3.852 -22.719 3.834 1 91.88 277 ASP A C 1
ATOM 2195 O O . ASP A 1 277 ? 2.693 -22.812 3.422 1 91.88 277 ASP A O 1
ATOM 2199 N N . VAL A 1 278 ? 4.672 -21.891 3.387 1 95.69 278 VAL A N 1
ATOM 2200 C CA . VAL A 1 278 ? 4.305 -20.906 2.365 1 95.69 278 VAL A CA 1
ATOM 2201 C C . VAL A 1 278 ? 4.383 -21.547 0.984 1 95.69 278 VAL A C 1
ATOM 2203 O O . VAL A 1 278 ? 3.463 -21.406 0.175 1 95.69 278 VAL A O 1
ATOM 2206 N N . VAL A 1 279 ? 5.414 -22.297 0.74 1 97.5 279 VAL A N 1
ATOM 2207 C CA . VAL A 1 279 ? 5.664 -22.922 -0.553 1 97.5 279 VAL A CA 1
ATOM 2208 C C . VAL A 1 279 ? 4.535 -23.891 -0.886 1 97.5 279 VAL A C 1
ATOM 2210 O O . VAL A 1 279 ? 4.066 -23.938 -2.025 1 97.5 279 VAL A O 1
ATOM 2213 N N . LYS A 1 280 ? 4.051 -24.641 0.086 1 96.5 280 LYS A N 1
ATOM 2214 C CA . LYS A 1 280 ? 2.969 -25.609 -0.118 1 96.5 280 LYS A CA 1
ATOM 2215 C C . LYS A 1 280 ? 1.71 -24.922 -0.635 1 96.5 280 LYS A C 1
ATOM 2217 O O . LYS A 1 280 ? 1.021 -25.453 -1.509 1 96.5 280 LYS A O 1
ATOM 2222 N N . LEU A 1 281 ? 1.429 -23.781 -0.062 1 96.38 281 LEU A N 1
ATOM 2223 C CA . LEU A 1 281 ? 0.235 -23.047 -0.469 1 96.38 281 LEU A CA 1
ATOM 2224 C C . LEU A 1 281 ? 0.373 -22.547 -1.897 1 96.38 281 LEU A C 1
ATOM 2226 O O . LEU A 1 281 ? -0.589 -22.562 -2.668 1 96.38 281 LEU A O 1
ATOM 2230 N N . ILE A 1 282 ? 1.564 -22.094 -2.268 1 98.44 282 ILE A N 1
ATOM 2231 C CA . ILE A 1 282 ? 1.821 -21.609 -3.621 1 98.44 282 ILE A CA 1
ATOM 2232 C C . ILE A 1 282 ? 1.672 -22.766 -4.613 1 98.44 282 ILE A C 1
ATOM 2234 O O . ILE A 1 282 ? 0.965 -22.641 -5.613 1 98.44 282 ILE A O 1
ATOM 2238 N N . VAL A 1 283 ? 2.289 -23.906 -4.297 1 98.12 283 VAL A N 1
ATOM 2239 C CA . VAL A 1 283 ? 2.26 -25.062 -5.184 1 98.12 283 VAL A CA 1
ATOM 2240 C C . VAL A 1 283 ? 0.823 -25.547 -5.34 1 98.12 283 VAL A C 1
ATOM 2242 O O . VAL A 1 283 ? 0.407 -25.938 -6.434 1 98.12 283 VAL A O 1
ATOM 2245 N N . THR A 1 284 ? 0.071 -25.547 -4.242 1 96.81 284 THR A N 1
ATOM 2246 C CA . THR A 1 284 ? -1.324 -25.969 -4.301 1 96.81 284 THR A CA 1
ATOM 2247 C C . THR A 1 284 ? -2.117 -25.078 -5.258 1 96.81 284 THR A C 1
ATOM 2249 O O . THR A 1 284 ? -2.902 -25.578 -6.066 1 96.81 284 THR A O 1
ATOM 2252 N N . ALA A 1 285 ? -1.923 -23.781 -5.168 1 96.62 285 ALA A N 1
ATOM 2253 C CA . ALA A 1 285 ? -2.602 -22.859 -6.062 1 96.62 285 ALA A CA 1
ATOM 2254 C C . ALA A 1 285 ? -2.225 -23.125 -7.52 1 96.62 285 ALA A C 1
ATOM 2256 O O . ALA A 1 285 ? -3.088 -23.125 -8.398 1 96.62 285 ALA A O 1
ATOM 2257 N N . LEU A 1 286 ? -0.971 -23.359 -7.742 1 97.5 286 LEU A N 1
ATOM 2258 C CA . LEU A 1 286 ? -0.478 -23.609 -9.094 1 97.5 286 LEU A CA 1
ATOM 2259 C C . LEU A 1 286 ? -1.013 -24.938 -9.617 1 97.5 286 LEU A C 1
ATOM 2261 O O . LEU A 1 286 ? -1.436 -25.031 -10.773 1 97.5 286 LEU A O 1
ATOM 2265 N N . ASP A 1 287 ? -1.036 -25.953 -8.727 1 95.81 287 ASP A N 1
ATOM 2266 C CA . ASP A 1 287 ? -1.534 -27.266 -9.102 1 95.81 287 ASP A CA 1
ATOM 2267 C C . ASP A 1 287 ? -2.992 -27.203 -9.547 1 95.81 287 ASP A C 1
ATOM 2269 O O . ASP A 1 287 ? -3.373 -27.828 -10.539 1 95.81 287 ASP A O 1
ATOM 2273 N N . LYS A 1 288 ? -3.721 -26.453 -8.859 1 94.38 288 LYS A N 1
ATOM 2274 C CA . LYS A 1 288 ? -5.152 -26.359 -9.125 1 94.38 288 LYS A CA 1
ATOM 2275 C C . LYS A 1 288 ? -5.438 -25.359 -10.25 1 94.38 288 LYS A C 1
ATOM 2277 O O . LYS A 1 288 ? -6.574 -25.25 -10.711 1 94.38 288 LYS A O 1
ATOM 2282 N N . ASN A 1 289 ? -4.371 -24.656 -10.68 1 95.56 289 ASN A N 1
ATOM 2283 C CA . ASN A 1 289 ? -4.527 -23.594 -11.664 1 95.56 289 ASN A CA 1
ATOM 2284 C C . ASN A 1 289 ? -5.586 -22.578 -11.227 1 95.56 289 ASN A C 1
ATOM 2286 O O . ASN A 1 289 ? -6.488 -22.25 -12 1 95.56 289 ASN A O 1
ATOM 2290 N N . GLU A 1 290 ? -5.496 -22.219 -9.93 1 95.38 290 GLU A N 1
ATOM 2291 C CA . GLU A 1 290 ? -6.395 -21.234 -9.336 1 95.38 290 GLU A CA 1
ATOM 2292 C C . GLU A 1 290 ? -5.617 -20.031 -8.805 1 95.38 290 GLU A C 1
ATOM 2294 O O . GLU A 1 290 ? -4.539 -20.188 -8.227 1 95.38 290 GLU A O 1
ATOM 2299 N N . GLY A 1 291 ? -6.133 -18.859 -9.172 1 96.25 291 GLY A N 1
ATOM 2300 C CA . GLY A 1 291 ? -5.629 -17.672 -8.5 1 96.25 291 GLY A CA 1
ATOM 2301 C C . GLY A 1 291 ? -6.082 -17.562 -7.055 1 96.25 291 GLY A C 1
ATOM 2302 O O . GLY A 1 291 ? -7.25 -17.797 -6.746 1 96.25 291 GLY A O 1
ATOM 2303 N N . HIS A 1 292 ? -5.168 -17.25 -6.121 1 95.75 292 HIS A N 1
ATOM 2304 C CA . HIS A 1 292 ? -5.465 -17.156 -4.699 1 95.75 292 HIS A CA 1
ATOM 2305 C C . HIS A 1 292 ? -4.902 -15.867 -4.102 1 95.75 292 HIS A C 1
ATOM 2307 O O . HIS A 1 292 ? -4.012 -15.242 -4.684 1 95.75 292 HIS A O 1
ATOM 2313 N N . ILE A 1 293 ? -5.52 -15.414 -3.053 1 96.19 293 ILE A N 1
ATOM 2314 C CA . ILE A 1 293 ? -4.91 -14.492 -2.105 1 96.19 293 ILE A CA 1
ATOM 2315 C C . ILE A 1 293 ? -4.516 -15.234 -0.833 1 96.19 293 ILE A C 1
ATOM 2317 O O . ILE A 1 293 ? -5.375 -15.578 -0.015 1 96.19 293 ILE A O 1
ATOM 2321 N N . ILE A 1 294 ? -3.256 -15.492 -0.758 1 96.12 294 ILE A N 1
ATOM 2322 C CA . ILE A 1 294 ? -2.744 -16.297 0.345 1 96.12 294 ILE A CA 1
ATOM 2323 C C . ILE A 1 294 ? -2.273 -15.383 1.476 1 96.12 294 ILE A C 1
ATOM 2325 O O . ILE A 1 294 ? -1.332 -14.609 1.304 1 96.12 294 ILE A O 1
ATOM 2329 N N . THR A 1 295 ? -2.93 -15.367 2.559 1 94.62 295 THR A N 1
ATOM 2330 C CA . THR A 1 295 ? -2.533 -14.688 3.789 1 94.62 295 THR A CA 1
ATOM 2331 C C . THR A 1 295 ? -2.316 -15.703 4.914 1 94.62 295 THR A C 1
ATOM 2333 O O . THR A 1 295 ? -3.258 -16.375 5.34 1 94.62 295 THR A O 1
ATOM 2336 N N . THR A 1 296 ? -1.155 -15.828 5.301 1 91.94 296 THR A N 1
ATOM 2337 C CA . THR A 1 296 ? -0.819 -16.828 6.312 1 91.94 296 THR A CA 1
ATOM 2338 C C . THR A 1 296 ? 0.263 -16.297 7.25 1 91.94 296 THR A C 1
ATOM 2340 O O . THR A 1 296 ? 1.167 -15.578 6.824 1 91.94 296 THR A O 1
ATOM 2343 N N . PRO A 1 297 ? 0.167 -16.547 8.672 1 90.19 297 PRO A N 1
ATOM 2344 C CA . PRO A 1 297 ? -0.929 -17.219 9.383 1 90.19 297 PRO A CA 1
ATOM 2345 C C . PRO A 1 297 ? -2.188 -16.359 9.461 1 90.19 297 PRO A C 1
ATOM 2347 O O . PRO A 1 297 ? -2.275 -15.32 8.789 1 90.19 297 PRO A O 1
ATOM 2350 N N . TYR A 1 298 ? -3.182 -16.688 10.18 1 84.06 298 TYR A N 1
ATOM 2351 C CA . TYR A 1 298 ? -4.508 -16.078 10.156 1 84.06 298 TYR A CA 1
ATOM 2352 C C . TYR A 1 298 ? -4.449 -14.602 10.539 1 84.06 298 TYR A C 1
ATOM 2354 O O . TYR A 1 298 ? -5.203 -13.789 10 1 84.06 298 TYR A O 1
ATOM 2362 N N . TYR A 1 299 ? -3.58 -14.227 11.453 1 86.44 299 TYR A N 1
ATOM 2363 C CA . TYR A 1 299 ? -3.527 -12.836 11.891 1 86.44 299 TYR A CA 1
ATOM 2364 C C . TYR A 1 299 ? -3.225 -11.906 10.727 1 86.44 299 TYR A C 1
ATOM 2366 O O . TYR A 1 299 ? -3.615 -10.734 10.734 1 86.44 299 TYR A O 1
ATOM 2374 N N . VAL A 1 300 ? -2.533 -12.43 9.688 1 92.62 300 VAL A N 1
ATOM 2375 C CA . VAL A 1 300 ? -2.199 -11.617 8.523 1 92.62 300 VAL A CA 1
ATOM 2376 C C . VAL A 1 300 ? -3.479 -11.219 7.793 1 92.62 300 VAL A C 1
ATOM 2378 O O . VAL A 1 300 ? -3.584 -10.102 7.285 1 92.62 300 VAL A O 1
ATOM 2381 N N . TYR A 1 301 ? -4.398 -12.125 7.758 1 89.88 301 TYR A N 1
ATOM 2382 C CA . TYR A 1 301 ? -5.695 -11.789 7.18 1 89.88 301 TYR A CA 1
ATOM 2383 C C . TYR A 1 301 ? -6.344 -10.633 7.93 1 89.88 301 TYR A C 1
ATOM 2385 O O . TYR A 1 301 ? -6.887 -9.711 7.312 1 89.88 301 TYR A O 1
ATOM 2393 N N . LEU A 1 302 ? -6.254 -10.641 9.258 1 88.88 302 LEU A N 1
ATOM 2394 C CA . LEU A 1 302 ? -6.863 -9.609 10.094 1 88.88 302 LEU A CA 1
ATOM 2395 C C . LEU A 1 302 ? -6.133 -8.281 9.938 1 88.88 302 LEU A C 1
ATOM 2397 O O . LEU A 1 302 ? -6.715 -7.219 10.18 1 88.88 302 LEU A O 1
ATOM 2401 N N . MET A 1 303 ? -4.883 -8.32 9.539 1 94.5 303 MET A N 1
ATOM 2402 C CA . MET A 1 303 ? -4.102 -7.098 9.367 1 94.5 303 MET A CA 1
ATOM 2403 C C . MET A 1 303 ? -4.691 -6.23 8.258 1 94.5 303 MET A C 1
ATOM 2405 O O . MET A 1 303 ? -4.508 -5.012 8.258 1 94.5 303 MET A O 1
ATOM 2409 N N . SER A 1 304 ? -5.422 -6.836 7.332 1 93.94 304 SER A N 1
ATOM 2410 C CA . SER A 1 304 ? -6.043 -6.066 6.262 1 93.94 304 SER A CA 1
ATOM 2411 C C . SER A 1 304 ? -7.148 -5.164 6.797 1 93.94 304 SER A C 1
ATOM 2413 O O . SER A 1 304 ? -7.633 -4.277 6.09 1 93.94 304 SER A O 1
ATOM 2415 N N . LEU A 1 305 ? -7.508 -5.293 8.117 1 91.19 305 LEU A N 1
ATOM 2416 C CA . LEU A 1 305 ? -8.539 -4.488 8.758 1 91.19 305 LEU A CA 1
ATOM 2417 C C . LEU A 1 305 ? -7.93 -3.303 9.5 1 91.19 305 LEU A C 1
ATOM 2419 O O . LEU A 1 305 ? -8.641 -2.385 9.906 1 91.19 305 LEU A O 1
ATOM 2423 N N . LEU A 1 306 ? -6.68 -3.301 9.633 1 93.38 306 LEU A N 1
ATOM 2424 C CA . LEU A 1 306 ? -6.02 -2.369 10.547 1 93.38 306 LEU A CA 1
ATOM 2425 C C . LEU A 1 306 ? -6.316 -0.925 10.148 1 93.38 306 LEU A C 1
ATOM 2427 O O . LEU A 1 306 ? -6.695 -0.111 10.992 1 93.38 306 LEU A O 1
ATOM 2431 N N . ARG A 1 307 ? -6.203 -0.633 8.844 1 94.69 307 ARG A N 1
ATOM 2432 C CA . ARG A 1 307 ? -6.332 0.748 8.391 1 94.69 307 ARG A CA 1
ATOM 2433 C C . ARG A 1 307 ? -7.766 1.244 8.539 1 94.69 307 ARG A C 1
ATOM 2435 O O . ARG A 1 307 ? -8.023 2.445 8.453 1 94.69 307 ARG A O 1
ATOM 2442 N N . PHE A 1 308 ? -8.68 0.34 8.75 1 91.06 308 PHE A N 1
ATOM 2443 C CA . PHE A 1 308 ? -10.078 0.697 8.961 1 91.06 308 PHE A CA 1
ATOM 2444 C C . PHE A 1 308 ? -10.328 1.073 10.414 1 91.06 308 PHE A C 1
ATOM 2446 O O . PHE A 1 308 ? -11.297 1.763 10.727 1 91.06 308 PHE A O 1
ATOM 2453 N N . LEU A 1 309 ? -9.484 0.612 11.32 1 88.62 309 LEU A N 1
ATOM 2454 C CA . LEU A 1 309 ? -9.68 0.813 12.75 1 88.62 309 LEU A CA 1
ATOM 2455 C C . LEU A 1 309 ? -9.18 2.189 13.18 1 88.62 309 LEU A C 1
ATOM 2457 O O . LEU A 1 309 ? -8.297 2.764 12.539 1 88.62 309 LEU A O 1
ATOM 2461 N N . PRO A 1 310 ? -9.758 2.678 14.32 1 86.5 310 PRO A N 1
ATOM 2462 C CA . PRO A 1 310 ? -9.25 3.934 14.867 1 86.5 310 PRO A CA 1
ATOM 2463 C C . PRO A 1 310 ? -7.754 3.871 15.195 1 86.5 310 PRO A C 1
ATOM 2465 O O . PRO A 1 310 ? -7.246 2.811 15.562 1 86.5 310 PRO A O 1
ATOM 2468 N N . SER A 1 311 ? -7.117 4.984 15.078 1 88.44 311 SER A N 1
ATOM 2469 C CA . SER A 1 311 ? -5.664 5.035 15.195 1 88.44 311 SER A CA 1
ATOM 2470 C C . SER A 1 311 ? -5.203 4.527 16.562 1 88.44 311 SER A C 1
ATOM 2472 O O . SER A 1 311 ? -4.141 3.912 16.672 1 88.44 311 SER A O 1
ATOM 2474 N N . PHE A 1 312 ? -5.93 4.793 17.672 1 88 312 PHE A N 1
ATOM 2475 C CA . PHE A 1 312 ? -5.484 4.355 18.984 1 88 312 PHE A CA 1
ATOM 2476 C C . PHE A 1 312 ? -5.48 2.832 19.078 1 88 312 PHE A C 1
ATOM 2478 O O . PHE A 1 312 ? -4.648 2.248 19.766 1 88 312 PHE A O 1
ATOM 2485 N N . ILE A 1 313 ? -6.488 2.188 18.375 1 89.31 313 ILE A N 1
ATOM 2486 C CA . ILE A 1 313 ? -6.52 0.729 18.328 1 89.31 313 ILE A CA 1
ATOM 2487 C C . ILE A 1 313 ? -5.328 0.208 17.531 1 89.31 313 ILE A C 1
ATOM 2489 O O . ILE A 1 313 ? -4.695 -0.776 17.906 1 89.31 313 ILE A O 1
ATOM 2493 N N . GLN A 1 314 ? -5.043 0.872 16.391 1 92.38 314 GLN A N 1
ATOM 2494 C CA . GLN A 1 314 ? -3.865 0.506 15.609 1 92.38 314 GLN A CA 1
ATOM 2495 C C . GLN A 1 314 ? -2.6 0.583 16.453 1 92.38 314 GLN A C 1
ATOM 2497 O O . GLN A 1 314 ? -1.792 -0.348 16.453 1 92.38 314 GLN A O 1
ATOM 2502 N N . ASP A 1 315 ? -2.469 1.695 17.172 1 91.88 315 ASP A N 1
ATOM 2503 C CA . ASP A 1 315 ? -1.298 1.91 18.016 1 91.88 315 ASP A CA 1
ATOM 2504 C C . ASP A 1 315 ? -1.194 0.835 19.094 1 91.88 315 ASP A C 1
ATOM 2506 O O . ASP A 1 315 ? -0.099 0.36 19.406 1 91.88 315 ASP A O 1
ATOM 2510 N N . LEU A 1 316 ? -2.338 0.452 19.656 1 90 316 LEU A N 1
ATOM 2511 C CA . LEU A 1 316 ? -2.369 -0.574 20.703 1 90 316 LEU A CA 1
ATOM 2512 C C . LEU A 1 316 ? -1.95 -1.928 20.141 1 90 316 LEU A C 1
ATOM 2514 O O . LEU A 1 316 ? -1.212 -2.672 20.781 1 90 316 LEU A O 1
ATOM 2518 N N . VAL A 1 317 ? -2.43 -2.213 18.969 1 91.38 317 VAL A N 1
ATOM 2519 C CA . VAL A 1 317 ? -2.084 -3.477 18.312 1 91.38 317 VAL A CA 1
ATOM 2520 C C . VAL A 1 317 ? -0.58 -3.529 18.062 1 91.38 317 VAL A C 1
ATOM 2522 O O . VAL A 1 317 ? 0.068 -4.543 18.344 1 91.38 317 VAL A O 1
ATOM 2525 N N . HIS A 1 318 ? 0.009 -2.453 17.594 1 93.06 318 HIS A N 1
ATOM 2526 C CA . HIS A 1 318 ? 1.443 -2.383 17.328 1 93.06 318 HIS A CA 1
ATOM 2527 C C . HIS A 1 318 ? 2.242 -2.566 18.625 1 93.06 318 HIS A C 1
ATOM 2529 O O . HIS A 1 318 ? 3.221 -3.316 18.641 1 93.06 318 HIS A O 1
ATOM 2535 N N . LYS A 1 319 ? 1.808 -1.866 19.609 1 90.06 319 LYS A N 1
ATOM 2536 C CA . LYS A 1 319 ? 2.504 -1.928 20.891 1 90.06 319 LYS A CA 1
ATOM 2537 C C . LYS A 1 319 ? 2.414 -3.324 21.5 1 90.06 319 LYS A C 1
ATOM 2539 O O . LYS A 1 319 ? 3.426 -3.893 21.906 1 90.06 319 LYS A O 1
ATOM 2544 N N . PHE A 1 320 ? 1.215 -3.855 21.469 1 88.38 320 PHE A N 1
ATOM 2545 C CA . PHE A 1 320 ? 0.952 -5.133 22.125 1 88.38 320 PHE A CA 1
ATOM 2546 C C . PHE A 1 320 ? 1.673 -6.266 21.406 1 88.38 320 PHE A C 1
ATOM 2548 O O . PHE A 1 320 ? 2.186 -7.188 22.047 1 88.38 320 PHE A O 1
ATOM 2555 N N . LEU A 1 321 ? 1.745 -6.148 20.141 1 88.75 321 LEU A N 1
ATOM 2556 C CA . LEU A 1 321 ? 2.352 -7.23 19.375 1 88.75 321 LEU A CA 1
ATOM 2557 C C . LEU A 1 321 ? 3.854 -7.012 19.219 1 88.75 321 LEU A C 1
ATOM 2559 O O . LEU A 1 321 ? 4.539 -7.816 18.578 1 88.75 321 LEU A O 1
ATOM 2563 N N . GLY A 1 322 ? 4.363 -5.926 19.781 1 88.88 322 GLY A N 1
ATOM 2564 C CA . GLY A 1 322 ? 5.789 -5.656 19.766 1 88.88 322 GLY A CA 1
ATOM 2565 C C . GLY A 1 322 ? 6.305 -5.211 18.406 1 88.88 322 GLY A C 1
ATOM 2566 O O . GLY A 1 322 ? 7.492 -5.363 18.109 1 88.88 322 GLY A O 1
ATOM 2567 N N . ALA A 1 323 ? 5.441 -4.766 17.594 1 90.44 323 ALA A N 1
ATOM 2568 C CA . ALA A 1 323 ? 5.801 -4.363 16.234 1 90.44 323 ALA A CA 1
ATOM 2569 C C . ALA A 1 323 ? 6.75 -3.168 16.25 1 90.44 323 ALA A C 1
ATOM 2571 O O . ALA A 1 323 ? 7.629 -3.053 15.391 1 90.44 323 ALA A O 1
ATOM 2572 N N . ASN A 1 324 ? 6.625 -2.326 17.25 1 91.31 324 ASN A N 1
ATOM 2573 C CA . ASN A 1 324 ? 7.434 -1.115 17.344 1 91.31 324 ASN A CA 1
ATOM 2574 C C . ASN A 1 324 ? 8.891 -1.436 17.672 1 91.31 324 ASN A C 1
ATOM 2576 O O . ASN A 1 324 ? 9.789 -0.653 17.359 1 91.31 324 ASN A O 1
ATOM 2580 N N . ASP A 1 325 ? 9.109 -2.59 18.188 1 90.25 325 ASP A N 1
ATOM 2581 C CA . ASP A 1 325 ? 10.445 -2.885 18.703 1 90.25 325 ASP A CA 1
ATOM 2582 C C . ASP A 1 325 ? 11.078 -4.043 17.938 1 90.25 325 ASP A C 1
ATOM 2584 O O . ASP A 1 325 ? 12.25 -4.363 18.141 1 90.25 325 ASP A O 1
ATOM 2588 N N . ALA A 1 326 ? 10.344 -4.586 17.078 1 88.38 326 ALA A N 1
ATOM 2589 C CA . ALA A 1 326 ? 10.758 -5.828 16.438 1 88.38 326 ALA A CA 1
ATOM 2590 C C . ALA A 1 326 ? 12.094 -5.66 15.719 1 88.38 326 ALA A C 1
ATOM 2592 O O . ALA A 1 326 ? 12.961 -6.539 15.789 1 88.38 326 ALA A O 1
ATOM 2593 N N . MET A 1 327 ? 12.352 -4.531 15.156 1 90.75 327 MET A N 1
ATOM 2594 C CA . MET A 1 327 ? 13.508 -4.367 14.273 1 90.75 327 MET A CA 1
ATOM 2595 C C . MET A 1 327 ? 14.719 -3.863 15.047 1 90.75 327 MET A C 1
ATOM 2597 O O . MET A 1 327 ? 15.812 -3.752 14.492 1 90.75 327 MET A O 1
ATOM 2601 N N . LYS A 1 328 ? 14.594 -3.586 16.281 1 88.75 328 LYS A N 1
ATOM 2602 C CA . LYS A 1 328 ? 15.703 -3.08 17.078 1 88.75 328 LYS A CA 1
ATOM 2603 C C . LYS A 1 328 ? 16.828 -4.105 17.156 1 88.75 328 LYS A C 1
ATOM 2605 O O . LYS A 1 328 ? 18 -3.738 17.312 1 88.75 328 LYS A O 1
ATOM 2610 N N . THR A 1 329 ? 16.484 -5.395 16.969 1 84.5 329 THR A N 1
ATOM 2611 C CA . THR A 1 329 ? 17.469 -6.453 17.094 1 84.5 329 THR A CA 1
ATOM 2612 C C . THR A 1 329 ? 17.75 -7.109 15.75 1 84.5 329 THR A C 1
ATOM 2614 O O . THR A 1 329 ? 18.328 -8.195 15.68 1 84.5 329 THR A O 1
ATOM 2617 N N . TRP A 1 330 ? 17.312 -6.43 14.75 1 86.12 330 TRP A N 1
ATOM 2618 C CA . TRP A 1 330 ? 17.469 -6.977 13.406 1 86.12 330 TRP A CA 1
ATOM 2619 C C . TRP A 1 330 ? 18.953 -7.07 13.031 1 86.12 330 TRP A C 1
ATOM 2621 O O . TRP A 1 330 ? 19.703 -6.121 13.227 1 86.12 330 TRP A O 1
ATOM 2631 N N . ARG A 1 331 ? 19.438 -8.141 12.438 1 79.12 331 ARG A N 1
ATOM 2632 C CA . ARG A 1 331 ? 20.828 -8.367 12.023 1 79.12 331 ARG A CA 1
ATOM 2633 C C . ARG A 1 331 ? 20.938 -8.492 10.508 1 79.12 331 ARG A C 1
ATOM 2635 O O . ARG A 1 331 ? 21.984 -8.227 9.93 1 79.12 331 ARG A O 1
ATOM 2642 N N . GLY A 1 332 ? 19.875 -8.641 9.844 1 70.56 332 GLY A N 1
ATOM 2643 C CA . GLY A 1 332 ? 19.875 -8.781 8.398 1 70.56 332 GLY A CA 1
ATOM 2644 C C . GLY A 1 332 ? 20.469 -10.094 7.926 1 70.56 332 GLY A C 1
ATOM 2645 O O . GLY A 1 332 ? 20.875 -10.922 8.742 1 70.56 332 GLY A O 1
ATOM 2646 N N . LYS A 1 333 ? 20.406 -10.289 6.59 1 64.5 333 LYS A N 1
ATOM 2647 C CA . LYS A 1 333 ? 20.938 -11.516 6 1 64.5 333 LYS A CA 1
ATOM 2648 C C . LYS A 1 333 ? 22.453 -11.57 6.121 1 64.5 333 LYS A C 1
ATOM 2650 O O . LYS A 1 333 ? 23.141 -10.602 5.801 1 64.5 333 LYS A O 1
ATOM 2655 N N . LYS A 1 334 ? 23.031 -12.477 7 1 49.47 334 LYS A N 1
ATOM 2656 C CA . LYS A 1 334 ? 24.469 -12.68 7.117 1 49.47 334 LYS A CA 1
ATOM 2657 C C . LYS A 1 334 ? 25.109 -12.914 5.75 1 49.47 334 LYS A C 1
ATOM 2659 O O . LYS A 1 334 ? 24.562 -13.672 4.934 1 49.47 334 LYS A O 1
ATOM 2664 N N . SER A 1 335 ? 25.719 -11.852 5.191 1 43.91 335 SER A N 1
ATOM 2665 C CA . SER A 1 335 ? 26.562 -12.195 4.051 1 43.91 335 SER A CA 1
ATOM 2666 C C . SER A 1 335 ? 27.375 -13.453 4.328 1 43.91 335 SER A C 1
ATOM 2668 O O . SER A 1 335 ? 27.891 -13.633 5.438 1 43.91 335 SER A O 1
ATOM 2670 N N . ILE A 1 336 ? 27.203 -14.492 3.701 1 31.89 336 ILE A N 1
ATOM 2671 C CA . ILE A 1 336 ? 28.188 -15.562 3.764 1 31.89 336 ILE A CA 1
ATOM 2672 C C . ILE A 1 336 ? 29.594 -14.984 3.555 1 31.89 336 ILE A C 1
ATOM 2674 O O . ILE A 1 336 ? 29.906 -14.492 2.471 1 31.89 336 ILE A O 1
ATOM 2678 N N . LYS A 1 337 ? 30.172 -14.266 4.391 1 30.38 337 LYS A N 1
ATOM 2679 C CA . LYS A 1 337 ? 31.609 -14.078 4.242 1 30.38 337 LYS A CA 1
ATOM 2680 C C . LYS A 1 337 ? 32.312 -15.406 3.938 1 30.38 337 LYS A C 1
ATOM 2682 O O . LYS A 1 337 ? 32.219 -16.359 4.715 1 30.38 337 LYS A O 1
ATOM 2687 N N . LYS A 1 338 ? 32.5 -15.617 2.607 1 27.84 338 LYS A N 1
ATOM 2688 C CA . LYS A 1 338 ? 33.594 -16.547 2.297 1 27.84 338 LYS A CA 1
ATOM 2689 C C . LYS A 1 338 ? 34.812 -16.281 3.166 1 27.84 338 LYS A C 1
ATOM 2691 O O . LYS A 1 338 ? 35.312 -15.156 3.205 1 27.84 338 LYS A O 1
ATOM 2696 N N . ASP A 1 339 ? 34.812 -16.781 4.242 1 25.48 339 ASP A N 1
ATOM 2697 C CA . ASP A 1 339 ? 36.156 -16.922 4.809 1 25.48 339 ASP A CA 1
ATOM 2698 C C . ASP A 1 339 ? 37.188 -17.078 3.711 1 25.48 339 ASP A C 1
ATOM 2700 O O . ASP A 1 339 ? 37.094 -18 2.889 1 25.48 339 ASP A O 1
ATOM 2704 N N . GLN A 1 340 ? 37.781 -15.93 3.164 1 22.64 340 GLN A N 1
ATOM 2705 C CA . GLN A 1 340 ? 39.188 -16.234 2.834 1 22.64 340 GLN A CA 1
ATOM 2706 C C . GLN A 1 340 ? 39.969 -16.641 4.078 1 22.64 340 GLN A C 1
ATOM 2708 O O . GLN A 1 340 ? 39.812 -16.047 5.145 1 22.64 340 GLN A O 1
ATOM 2713 N N . MET B 1 1 ? -25.297 22.328 -4.762 1 37.22 1 MET B N 1
ATOM 2714 C CA . MET B 1 1 ? -24.938 21.406 -3.686 1 37.22 1 MET B CA 1
ATOM 2715 C C . MET B 1 1 ? -25.25 19.969 -4.078 1 37.22 1 MET B C 1
ATOM 2717 O O . MET B 1 1 ? -26.406 19.609 -4.316 1 37.22 1 MET B O 1
ATOM 2721 N N . ASN B 1 2 ? -24.391 19.312 -4.781 1 48.09 2 ASN B N 1
ATOM 2722 C CA . ASN B 1 2 ? -24.688 17.953 -5.234 1 48.09 2 ASN B CA 1
ATOM 2723 C C . ASN B 1 2 ? -24.906 17.016 -4.059 1 48.09 2 ASN B C 1
ATOM 2725 O O . ASN B 1 2 ? -24.062 16.891 -3.182 1 48.09 2 ASN B O 1
ATOM 2729 N N . ILE B 1 3 ? -26.188 16.719 -3.85 1 58.34 3 ILE B N 1
ATOM 2730 C CA . ILE B 1 3 ? -26.672 15.828 -2.803 1 58.34 3 ILE B CA 1
ATOM 2731 C C . ILE B 1 3 ? -26.031 14.445 -2.977 1 58.34 3 ILE B C 1
ATOM 2733 O O . ILE B 1 3 ? -26.25 13.781 -3.99 1 58.34 3 ILE B O 1
ATOM 2737 N N . SER B 1 4 ? -24.906 14.281 -2.324 1 66.44 4 SER B N 1
ATOM 2738 C CA . SER B 1 4 ? -24.219 12.992 -2.311 1 66.44 4 SER B CA 1
ATOM 2739 C C . SER B 1 4 ? -24.438 12.266 -0.987 1 66.44 4 SER B C 1
ATOM 2741 O O . SER B 1 4 ? -25.062 12.812 -0.068 1 66.44 4 SER B O 1
ATOM 2743 N N . ILE B 1 5 ? -24.312 11.008 -1.004 1 64.31 5 ILE B N 1
ATOM 2744 C CA . ILE B 1 5 ? -24.391 10.219 0.216 1 64.31 5 ILE B CA 1
ATOM 2745 C C . ILE B 1 5 ? -23.562 10.867 1.318 1 64.31 5 ILE B C 1
ATOM 2747 O O . ILE B 1 5 ? -23.922 10.805 2.496 1 64.31 5 ILE B O 1
ATOM 2751 N N . ASP B 1 6 ? -22.578 11.492 0.871 1 65.12 6 ASP B N 1
ATOM 2752 C CA . ASP B 1 6 ? -21.703 12.148 1.832 1 65.12 6 ASP B CA 1
ATOM 2753 C C . ASP B 1 6 ? -22.422 13.289 2.547 1 65.12 6 ASP B C 1
ATOM 2755 O O . ASP B 1 6 ? -22.188 13.523 3.734 1 65.12 6 ASP B O 1
ATOM 2759 N N . PHE B 1 7 ? -23.172 13.938 1.716 1 59.78 7 PHE B N 1
ATOM 2760 C CA . PHE B 1 7 ? -23.984 15.008 2.287 1 59.78 7 PHE B CA 1
ATOM 2761 C C . PHE B 1 7 ? -24.891 14.461 3.381 1 59.78 7 PHE B C 1
ATOM 2763 O O . PHE B 1 7 ? -24.953 15.016 4.48 1 59.78 7 PHE B O 1
ATOM 2770 N N . PHE B 1 8 ? -25.484 13.367 3.068 1 54.06 8 PHE B N 1
ATOM 2771 C CA . PHE B 1 8 ? -26.391 12.75 4.031 1 54.06 8 PHE B CA 1
ATOM 2772 C C . PHE B 1 8 ? -25.625 12.242 5.246 1 54.06 8 PHE B C 1
ATOM 2774 O O . PHE B 1 8 ? -26.078 12.406 6.383 1 54.06 8 PHE B O 1
ATOM 2781 N N . LEU B 1 9 ? -24.469 11.773 4.93 1 62.88 9 LEU B N 1
ATOM 2782 C CA . LEU B 1 9 ? -23.672 11.234 6.027 1 62.88 9 LEU B CA 1
ATOM 2783 C C . LEU B 1 9 ? -23.172 12.352 6.934 1 62.88 9 LEU B C 1
ATOM 2785 O O . LEU B 1 9 ? -23.094 12.18 8.156 1 62.88 9 LEU B O 1
ATOM 2789 N N . ARG B 1 10 ? -22.906 13.414 6.336 1 62.94 10 ARG B N 1
ATOM 2790 C CA . ARG B 1 10 ? -22.5 14.578 7.121 1 62.94 10 ARG B CA 1
ATOM 2791 C C . ARG B 1 10 ? -23.641 15.086 7.988 1 62.94 10 ARG B C 1
ATOM 2793 O O . ARG B 1 10 ? -23.438 15.438 9.148 1 62.94 10 ARG B O 1
ATOM 2800 N N . ILE B 1 11 ? -24.781 15.078 7.387 1 53.09 11 ILE B N 1
ATOM 2801 C CA . ILE B 1 11 ? -25.969 15.508 8.125 1 53.09 11 ILE B CA 1
ATOM 2802 C C . ILE B 1 11 ? -26.234 14.539 9.281 1 53.09 11 ILE B C 1
ATOM 2804 O O . ILE B 1 11 ? -26.5 14.969 10.406 1 53.09 11 ILE B O 1
ATOM 2808 N N . LEU B 1 12 ? -26.078 13.289 8.906 1 57.22 12 LEU B N 1
ATOM 2809 C CA . LEU B 1 12 ? -26.297 12.266 9.93 1 57.22 12 LEU B CA 1
ATOM 2810 C C . LEU B 1 12 ? -25.25 12.367 11.031 1 57.22 12 LEU B C 1
ATOM 2812 O O . LEU B 1 12 ? -25.578 12.234 12.211 1 57.22 12 LEU B O 1
ATOM 2816 N N . ALA B 1 13 ? -24.109 12.688 10.609 1 58.25 13 ALA B N 1
ATOM 2817 C CA . ALA B 1 13 ? -23 12.789 11.57 1 58.25 13 ALA B CA 1
ATOM 2818 C C . ALA B 1 13 ? -23.188 13.992 12.484 1 58.25 13 ALA B C 1
ATOM 2820 O O . ALA B 1 13 ? -22.797 13.961 13.656 1 58.25 13 ALA B O 1
ATOM 2821 N N . LEU B 1 14 ? -23.812 14.953 11.938 1 58.12 14 LEU B N 1
ATOM 2822 C CA . LEU B 1 14 ? -24 16.188 12.695 1 58.12 14 LEU B CA 1
ATOM 2823 C C . LEU B 1 14 ? -25.328 16.141 13.469 1 58.12 14 LEU B C 1
ATOM 2825 O O . LEU B 1 14 ? -25.562 16.969 14.344 1 58.12 14 LEU B O 1
ATOM 2829 N N . SER B 1 15 ? -26.094 15.203 13.008 1 58.25 15 SER B N 1
ATOM 2830 C CA . SER B 1 15 ? -27.406 15.117 13.656 1 58.25 15 SER B CA 1
ATOM 2831 C C . SER B 1 15 ? -27.609 13.766 14.328 1 58.25 15 SER B C 1
ATOM 2833 O O . SER B 1 15 ? -27.188 13.57 15.477 1 58.25 15 SER B O 1
ATOM 2835 N N . PHE B 1 16 ? -27.938 12.711 13.438 1 54.03 16 PHE B N 1
ATOM 2836 C CA . PHE B 1 16 ? -28.359 11.406 13.938 1 54.03 16 PHE B CA 1
ATOM 2837 C C . PHE B 1 16 ? -27.188 10.664 14.57 1 54.03 16 PHE B C 1
ATOM 2839 O O . PHE B 1 16 ? -27.375 9.828 15.453 1 54.03 16 PHE B O 1
ATOM 2846 N N . PHE B 1 17 ? -26.062 11.133 14.195 1 56.44 17 PHE B N 1
ATOM 2847 C CA . PHE B 1 17 ? -24.922 10.383 14.711 1 56.44 17 PHE B CA 1
ATOM 2848 C C . PHE B 1 17 ? -24.047 11.266 15.586 1 56.44 17 PHE B C 1
ATOM 2850 O O . PHE B 1 17 ? -22.891 10.93 15.859 1 56.44 17 PHE B O 1
ATOM 2857 N N . HIS B 1 18 ? -24.609 12.406 15.805 1 60.56 18 HIS B N 1
ATOM 2858 C CA . HIS B 1 18 ? -23.906 13.258 16.766 1 60.56 18 HIS B CA 1
ATOM 2859 C C . HIS B 1 18 ? -24.406 13 18.188 1 60.56 18 HIS B C 1
ATOM 2861 O O . HIS B 1 18 ? -25.609 12.867 18.422 1 60.56 18 HIS B O 1
ATOM 2867 N N . PRO B 1 19 ? -23.469 12.859 19.078 1 61.78 19 PRO B N 1
ATOM 2868 C CA . PRO B 1 19 ? -23.844 12.531 20.453 1 61.78 19 PRO B CA 1
ATOM 2869 C C . PRO B 1 19 ? -24.812 13.539 21.062 1 61.78 19 PRO B C 1
ATOM 2871 O O . PRO B 1 19 ? -25.719 13.148 21.812 1 61.78 19 PRO B O 1
ATOM 2874 N N . SER B 1 20 ? -24.609 14.789 20.688 1 65.19 20 SER B N 1
ATOM 2875 C CA . SER B 1 20 ? -25.484 15.789 21.281 1 65.19 20 SER B CA 1
ATOM 2876 C C . SER B 1 20 ? -26.922 15.586 20.844 1 65.19 20 SER B C 1
ATOM 2878 O O . SER B 1 20 ? -27.859 15.781 21.625 1 65.19 20 SER B O 1
ATOM 2880 N N . PHE B 1 21 ? -27.031 15.211 19.562 1 61.34 21 PHE B N 1
ATOM 2881 C CA . PHE B 1 21 ? -28.375 15.008 19.031 1 61.34 21 PHE B CA 1
ATOM 2882 C C . PHE B 1 21 ? -29.016 13.75 19.625 1 61.34 21 PHE B C 1
ATOM 2884 O O . PHE B 1 21 ? -30.172 13.781 20.062 1 61.34 21 PHE B O 1
ATOM 2891 N N . VAL B 1 22 ? -28.234 12.719 19.656 1 68.19 22 VAL B N 1
ATOM 2892 C CA . VAL B 1 22 ? -28.812 11.445 20.078 1 68.19 22 VAL B CA 1
ATOM 2893 C C . VAL B 1 22 ? -29.094 11.484 21.578 1 68.19 22 VAL B C 1
ATOM 2895 O O . VAL B 1 22 ? -30.031 10.844 22.062 1 68.19 22 VAL B O 1
ATOM 2898 N N . LEU B 1 23 ? -28.344 12.258 22.219 1 68.94 23 LEU B N 1
ATOM 2899 C CA . LEU B 1 23 ? -28.562 12.367 23.656 1 68.94 23 LEU B CA 1
ATOM 2900 C C . LEU B 1 23 ? -29.844 13.117 23.969 1 68.94 23 LEU B C 1
ATOM 2902 O O . LEU B 1 23 ? -30.469 12.891 25 1 68.94 23 LEU B O 1
ATOM 2906 N N . ILE B 1 24 ? -30.203 13.992 23 1 69.5 24 ILE B N 1
ATOM 2907 C CA . ILE B 1 24 ? -31.438 14.742 23.203 1 69.5 24 ILE B CA 1
ATOM 2908 C C . ILE B 1 24 ? -32.625 13.883 22.812 1 69.5 24 ILE B C 1
ATOM 2910 O O . ILE B 1 24 ? -33.75 14.078 23.328 1 69.5 24 ILE B O 1
ATOM 2914 N N . PHE B 1 25 ? -32.375 12.906 21.969 1 68.62 25 PHE B N 1
ATOM 2915 C CA . PHE B 1 25 ? -33.438 12.039 21.453 1 68.62 25 PHE B CA 1
ATOM 2916 C C . PHE B 1 25 ? -34.062 11.242 22.594 1 68.62 25 PHE B C 1
ATOM 2918 O O . PHE B 1 25 ? -35.281 11.07 22.609 1 68.62 25 PHE B O 1
ATOM 2925 N N . LEU B 1 26 ? -33.312 10.852 23.5 1 73.38 26 LEU B N 1
ATOM 2926 C CA . LEU B 1 26 ? -33.844 9.977 24.547 1 73.38 26 LEU B CA 1
ATOM 2927 C C . LEU B 1 26 ? -34.812 10.727 25.453 1 73.38 26 LEU B C 1
ATOM 2929 O O . LEU B 1 26 ? -35.938 10.281 25.672 1 73.38 26 LEU B O 1
ATOM 2933 N N . PRO B 1 27 ? -34.344 11.906 25.875 1 71.5 27 PRO B N 1
ATOM 2934 C CA . PRO B 1 27 ? -35.312 12.656 26.672 1 71.5 27 PRO B CA 1
ATOM 2935 C C . PRO B 1 27 ? -36.531 13.055 25.891 1 71.5 27 PRO B C 1
ATOM 2937 O O . PRO B 1 27 ? -37.656 13.109 26.438 1 71.5 27 PRO B O 1
ATOM 2940 N N . TYR B 1 28 ? -36.375 13.242 24.625 1 73.81 28 TYR B N 1
ATOM 2941 C CA . TYR B 1 28 ? -37.5 13.586 23.781 1 73.81 28 TYR B CA 1
ATOM 2942 C C . TYR B 1 28 ? -38.469 12.422 23.672 1 73.81 28 TYR B C 1
ATOM 2944 O O . TYR B 1 28 ? -39.688 12.609 23.844 1 73.81 28 TYR B O 1
ATOM 2952 N N . PHE B 1 29 ? -38 11.266 23.453 1 71.56 29 PHE B N 1
ATOM 2953 C CA . PHE B 1 29 ? -38.844 10.086 23.375 1 71.56 29 PHE B CA 1
ATOM 2954 C C . PHE B 1 29 ? -39.562 9.852 24.703 1 71.56 29 PHE B C 1
ATOM 2956 O O . PHE B 1 29 ? -40.75 9.492 24.703 1 71.56 29 PHE B O 1
ATOM 2963 N N . TYR B 1 30 ? -38.844 10.109 25.703 1 71.5 30 TYR B N 1
ATOM 2964 C CA . TYR B 1 30 ? -39.469 9.969 27.016 1 71.5 30 TYR B CA 1
ATOM 2965 C C . TYR B 1 30 ? -40.562 11 27.219 1 71.5 30 TYR B C 1
ATOM 2967 O O . TYR B 1 30 ? -41.625 10.695 27.766 1 71.5 30 TYR B O 1
ATOM 2975 N N . SER B 1 31 ? -40.312 12.141 26.688 1 75.56 31 SER B N 1
ATOM 2976 C CA . SER B 1 31 ? -41.25 13.25 26.891 1 75.56 31 SER B CA 1
ATOM 2977 C C . SER B 1 31 ? -42.531 13.047 26.078 1 75.56 31 SER B C 1
ATOM 2979 O O . SER B 1 31 ? -43.594 13.523 26.469 1 75.56 31 SER B O 1
ATOM 2981 N N . ILE B 1 32 ? -42.312 12.32 24.984 1 76.5 32 ILE B N 1
ATOM 2982 C CA . ILE B 1 32 ? -43.5 12.148 24.141 1 76.5 32 ILE B CA 1
ATOM 2983 C C . ILE B 1 32 ? -44.25 10.875 24.562 1 76.5 32 ILE B C 1
ATOM 2985 O O . ILE B 1 32 ? -45.188 10.461 23.891 1 76.5 32 ILE B O 1
ATOM 2989 N N . GLY B 1 33 ? -43.844 10.273 25.641 1 75.81 33 GLY B N 1
ATOM 2990 C CA . GLY B 1 33 ? -44.688 9.258 26.234 1 75.81 33 GLY B CA 1
ATOM 2991 C C . GLY B 1 33 ? -44.094 7.859 26.156 1 75.81 33 GLY B C 1
ATOM 2992 O O . GLY B 1 33 ? -44.719 6.891 26.578 1 75.81 33 GLY B O 1
ATOM 2993 N N . TYR B 1 34 ? -42.969 7.73 25.547 1 71.56 34 TYR B N 1
ATOM 2994 C CA . TYR B 1 34 ? -42.375 6.395 25.516 1 71.56 34 TYR B CA 1
ATOM 2995 C C . TYR B 1 34 ? -41.688 6.066 26.828 1 71.56 34 TYR B C 1
ATOM 2997 O O . TYR B 1 34 ? -40.812 6.809 27.281 1 71.56 34 TYR B O 1
ATOM 3005 N N . GLY B 1 35 ? -42.188 5.055 27.516 1 73.31 35 GLY B N 1
ATOM 3006 C CA . GLY B 1 35 ? -41.594 4.617 28.75 1 73.31 35 GLY B CA 1
ATOM 3007 C C . GLY B 1 35 ? -40.219 3.979 28.547 1 73.31 35 GLY B C 1
ATOM 3008 O O . GLY B 1 35 ? -39.875 3.615 27.422 1 73.31 35 GLY B O 1
ATOM 3009 N N . LEU B 1 36 ? -39.438 3.848 29.562 1 77 36 LEU B N 1
ATOM 3010 C CA . LEU B 1 36 ? -38.094 3.301 29.547 1 77 36 LEU B CA 1
ATOM 3011 C C . LEU B 1 36 ? -38.094 1.841 29.109 1 77 36 LEU B C 1
ATOM 3013 O O . LEU B 1 36 ? -37.062 1.327 28.641 1 77 36 LEU B O 1
ATOM 3017 N N . THR B 1 37 ? -39.344 1.293 29.141 1 79.69 37 THR B N 1
ATOM 3018 C CA . THR B 1 37 ? -39.406 -0.138 28.875 1 79.69 37 THR B CA 1
ATOM 3019 C C . THR B 1 37 ? -40 -0.395 27.484 1 79.69 37 THR B C 1
ATOM 3021 O O . THR B 1 37 ? -40.219 -1.547 27.094 1 79.69 37 THR B O 1
ATOM 3024 N N . THR B 1 38 ? -40.344 0.666 26.797 1 75.75 38 THR B N 1
ATOM 3025 C CA . THR B 1 38 ? -40.875 0.477 25.469 1 75.75 38 THR B CA 1
ATOM 3026 C C . THR B 1 38 ? -39.781 0.084 24.484 1 75.75 38 THR B C 1
ATOM 3028 O O . THR B 1 38 ? -38.625 0.469 24.656 1 75.75 38 THR B O 1
ATOM 3031 N N . PRO B 1 39 ? -40.188 -0.801 23.469 1 79.38 39 PRO B N 1
ATOM 3032 C CA . PRO B 1 39 ? -39.219 -1.193 22.453 1 79.38 39 PRO B CA 1
ATOM 3033 C C . PRO B 1 39 ? -38.625 0.004 21.703 1 79.38 39 PRO B C 1
ATOM 3035 O O . PRO B 1 39 ? -37.438 -0.018 21.344 1 79.38 39 PRO B O 1
ATOM 3038 N N . GLU B 1 40 ? -39.469 1.031 21.531 1 74.19 40 GLU B N 1
ATOM 3039 C CA . GLU B 1 40 ? -39 2.225 20.844 1 74.19 40 GLU B CA 1
ATOM 3040 C C . GLU B 1 40 ? -37.875 2.904 21.625 1 74.19 40 GLU B C 1
ATOM 3042 O O . GLU B 1 40 ? -36.875 3.297 21.031 1 74.19 40 GLU B O 1
ATOM 3047 N N . PHE B 1 41 ? -38.125 3.029 22.875 1 75.94 41 PHE B N 1
ATOM 3048 C CA . PHE B 1 41 ? -37.125 3.654 23.703 1 75.94 41 PHE B CA 1
ATOM 3049 C C . PHE B 1 41 ? -35.875 2.787 23.781 1 75.94 41 PHE B C 1
ATOM 3051 O O . PHE B 1 41 ? -34.75 3.301 23.797 1 75.94 41 PHE B O 1
ATOM 3058 N N . PHE B 1 42 ? -36.125 1.545 23.828 1 76.31 42 PHE B N 1
ATOM 3059 C CA . PHE B 1 42 ? -35 0.611 23.875 1 76.31 42 PHE B CA 1
ATOM 3060 C C . PHE B 1 42 ? -34.125 0.749 22.625 1 76.31 42 PHE B C 1
ATOM 3062 O O . PHE B 1 42 ? -32.906 0.893 22.734 1 76.31 42 PHE B O 1
ATOM 3069 N N . TRP B 1 43 ? -34.656 0.779 21.469 1 76.31 43 TRP B N 1
ATOM 3070 C CA . TRP B 1 43 ? -33.906 0.874 20.234 1 76.31 43 TRP B CA 1
ATOM 3071 C C . TRP B 1 43 ? -33.25 2.242 20.094 1 76.31 43 TRP B C 1
ATOM 3073 O O . TRP B 1 43 ? -32.125 2.352 19.578 1 76.31 43 TRP B O 1
ATOM 3083 N N . ALA B 1 44 ? -33.969 3.24 20.578 1 74.56 44 ALA B N 1
ATOM 3084 C CA . ALA B 1 44 ? -33.375 4.582 20.562 1 74.56 44 ALA B CA 1
ATOM 3085 C C . ALA B 1 44 ? -32.156 4.656 21.484 1 74.56 44 ALA B C 1
ATOM 3087 O O . ALA B 1 44 ? -31.188 5.316 21.156 1 74.56 44 ALA B O 1
ATOM 3088 N N . SER B 1 45 ? -32.281 3.965 22.578 1 77 45 SER B N 1
ATOM 3089 C CA . SER B 1 45 ? -31.156 3.938 23.516 1 77 45 SER B CA 1
ATOM 3090 C C . SER B 1 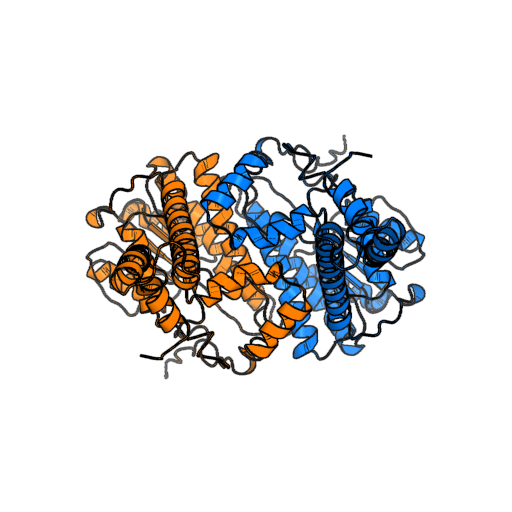45 ? -29.953 3.211 22.922 1 77 45 SER B C 1
ATOM 3092 O O . SER B 1 45 ? -28.812 3.65 23.078 1 77 45 SER B O 1
ATOM 3094 N N . ILE B 1 46 ? -30.234 2.141 22.25 1 75.94 46 ILE B N 1
ATOM 3095 C CA . ILE B 1 46 ? -29.156 1.384 21.609 1 75.94 46 ILE B CA 1
ATOM 3096 C C . ILE B 1 46 ? -28.484 2.244 20.531 1 75.94 46 ILE B C 1
ATOM 3098 O O . ILE B 1 46 ? -27.266 2.324 20.469 1 75.94 46 ILE B O 1
ATOM 3102 N N . TYR B 1 47 ? -29.344 2.863 19.828 1 73.75 47 TYR B N 1
ATOM 3103 C CA . TYR B 1 47 ? -28.844 3.742 18.781 1 73.75 47 TYR B CA 1
ATOM 3104 C C . TYR B 1 47 ? -27.984 4.855 19.359 1 73.75 47 TYR B C 1
ATOM 3106 O O . TYR B 1 47 ? -26.875 5.105 18.875 1 73.75 47 TYR B O 1
ATOM 3114 N N . THR B 1 48 ? -28.469 5.492 20.344 1 73.94 48 THR B N 1
ATOM 3115 C CA . THR B 1 48 ? -27.734 6.566 21 1 73.94 48 THR B CA 1
ATOM 3116 C C . THR B 1 48 ? -26.406 6.051 21.562 1 73.94 48 THR B C 1
ATOM 3118 O O . THR B 1 48 ? -25.375 6.707 21.422 1 73.94 48 THR B O 1
ATOM 3121 N N . SER B 1 49 ? -26.438 4.867 22.141 1 76 49 SER B N 1
ATOM 3122 C CA . SER B 1 49 ? -25.219 4.285 22.719 1 76 49 SER B CA 1
ATOM 3123 C C . SER B 1 49 ? -24.188 3.979 21.641 1 76 49 SER B C 1
ATOM 3125 O O . SER B 1 49 ? -23 4.211 21.828 1 76 49 SER B O 1
ATOM 3127 N N . ILE B 1 50 ? -24.609 3.494 20.547 1 73.44 50 ILE B N 1
ATOM 3128 C CA . ILE B 1 50 ? -23.719 3.146 19.438 1 73.44 50 ILE B CA 1
ATOM 3129 C C . ILE B 1 50 ? -23.062 4.41 18.891 1 73.44 50 ILE B C 1
ATOM 3131 O O . ILE B 1 50 ? -21.844 4.461 18.688 1 73.44 50 ILE B O 1
ATOM 3135 N N . VAL B 1 51 ? -23.844 5.449 18.734 1 70.44 51 VAL B N 1
ATOM 3136 C CA . VAL B 1 51 ? -23.344 6.707 18.188 1 70.44 51 VAL B CA 1
ATOM 3137 C C . VAL B 1 51 ? -22.328 7.324 19.156 1 70.44 51 VAL B C 1
ATOM 3139 O O . VAL B 1 51 ? -21.25 7.742 18.75 1 70.44 51 VAL B O 1
ATOM 3142 N N . CYS B 1 52 ? -22.734 7.312 20.391 1 74.38 52 CYS B N 1
ATOM 3143 C CA . CYS B 1 52 ? -21.844 7.871 21.391 1 74.38 52 CYS B CA 1
ATOM 3144 C C . CYS B 1 52 ? -20.562 7.066 21.484 1 74.38 52 CYS B C 1
ATOM 3146 O O . CYS B 1 52 ? -19.469 7.633 21.656 1 74.38 52 CYS B O 1
ATOM 3148 N N . PHE B 1 53 ? -20.719 5.793 21.328 1 76.19 53 PHE B N 1
ATOM 3149 C CA . PHE B 1 53 ? -19.562 4.906 21.406 1 76.19 53 PHE B CA 1
ATOM 3150 C C . PHE B 1 53 ? -18.594 5.203 20.281 1 76.19 53 PHE B C 1
ATOM 3152 O O . PHE B 1 53 ? -17.391 5.363 20.516 1 76.19 53 PHE B O 1
ATOM 3159 N N . PHE B 1 54 ? -19.047 5.434 19.141 1 74.5 54 PHE B N 1
ATOM 3160 C CA . PHE B 1 54 ? -18.172 5.645 18 1 74.5 54 PHE B CA 1
ATOM 3161 C C . PHE B 1 54 ? -17.578 7.051 18.031 1 74.5 54 PHE B C 1
ATOM 3163 O O . PHE B 1 54 ? -16.422 7.254 17.609 1 74.5 54 PHE B O 1
ATOM 3170 N N . TRP B 1 55 ? -18.359 7.949 18.531 1 76.31 55 TRP B N 1
ATOM 3171 C CA . TRP B 1 55 ? -17.828 9.297 18.703 1 76.31 55 TRP B CA 1
ATOM 3172 C C . TRP B 1 55 ? -16.719 9.32 19.734 1 76.31 55 TRP B C 1
ATOM 3174 O O . TRP B 1 55 ? -15.68 9.977 19.547 1 76.31 55 TRP B O 1
ATOM 3184 N N . LEU B 1 56 ? -16.969 8.648 20.75 1 77.56 56 LEU B N 1
ATOM 3185 C CA . LEU B 1 56 ? -15.953 8.562 21.797 1 77.56 56 LEU B CA 1
ATOM 3186 C C . LEU B 1 56 ? -14.695 7.879 21.297 1 77.56 56 LEU B C 1
ATOM 3188 O O . LEU B 1 56 ? -13.578 8.312 21.578 1 77.56 56 LEU B O 1
ATOM 3192 N N . LEU B 1 57 ? -14.938 6.922 20.484 1 77.88 57 LEU B N 1
ATOM 3193 C CA . LEU B 1 57 ? -13.797 6.203 19.922 1 77.88 57 LEU B CA 1
ATOM 3194 C C . LEU B 1 57 ? -12.992 7.105 19 1 77.88 57 LEU B C 1
ATOM 3196 O O . LEU B 1 57 ? -11.758 7.07 19.016 1 77.88 57 LEU B O 1
ATOM 3200 N N . GLY B 1 58 ? -13.688 7.875 18.234 1 79.62 58 GLY B N 1
ATOM 3201 C CA . GLY B 1 58 ? -13.016 8.828 17.375 1 79.62 58 GLY B CA 1
ATOM 3202 C C . GLY B 1 58 ? -12.242 9.891 18.125 1 79.62 58 GLY B C 1
ATOM 3203 O O . GLY B 1 58 ? -11.109 10.219 17.781 1 79.62 58 GLY B O 1
ATOM 3204 N N . TYR B 1 59 ? -12.891 10.328 19.156 1 79.44 59 TYR B N 1
ATOM 3205 C CA . TYR B 1 59 ? -12.281 11.352 20 1 79.44 59 TYR B CA 1
ATOM 3206 C C . TYR B 1 59 ? -11.039 10.805 20.703 1 79.44 59 TYR B C 1
ATOM 3208 O O . TYR B 1 59 ? -9.984 11.445 20.688 1 79.44 59 TYR B O 1
ATOM 3216 N N . LEU B 1 60 ? -11.156 9.648 21.234 1 81.25 60 LEU B N 1
ATOM 3217 C CA . LEU B 1 60 ? -10.039 9.016 21.922 1 81.25 60 LEU B CA 1
ATOM 3218 C C . LEU B 1 60 ? -8.891 8.727 20.953 1 81.25 60 LEU B C 1
ATOM 3220 O O . LEU B 1 60 ? -7.723 8.875 21.312 1 81.25 60 LEU B O 1
ATOM 3224 N N . SER B 1 61 ? -9.281 8.391 19.812 1 84.88 61 SER B N 1
ATOM 3225 C CA . SER B 1 61 ? -8.289 8.102 18.781 1 84.88 61 SER B CA 1
ATOM 3226 C C . SER B 1 61 ? -7.477 9.336 18.438 1 84.88 61 SER B C 1
ATOM 3228 O O . SER B 1 61 ? -6.246 9.281 18.375 1 84.88 61 SER B O 1
ATOM 3230 N N . LEU B 1 62 ? -8.125 10.398 18.281 1 83.75 62 LEU B N 1
ATOM 3231 C CA . LEU B 1 62 ? -7.477 11.656 17.922 1 83.75 62 LEU B CA 1
ATOM 3232 C C . LEU B 1 62 ? -6.605 12.156 19.078 1 83.75 62 LEU B C 1
ATOM 3234 O O . LEU B 1 62 ? -5.453 12.539 18.859 1 83.75 6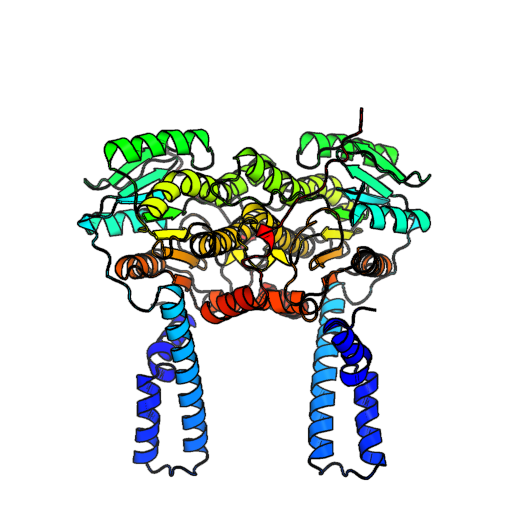2 LEU B O 1
ATOM 3238 N N . LYS B 1 63 ? -7.137 12.062 20.281 1 83.44 63 LYS B N 1
ATOM 3239 C CA . LYS B 1 63 ? -6.426 12.586 21.453 1 83.44 63 LYS B CA 1
ATOM 3240 C C . LYS B 1 63 ? -5.215 11.727 21.797 1 83.44 63 LYS B C 1
ATOM 3242 O O . LYS B 1 63 ? -4.148 12.242 22.125 1 83.44 63 LYS B O 1
ATOM 3247 N N . SER B 1 64 ? -5.461 10.516 21.688 1 82.12 64 SER B N 1
ATOM 3248 C CA . SER B 1 64 ? -4.375 9.602 22.016 1 82.12 64 SER B CA 1
ATOM 3249 C C . SER B 1 64 ? -3.193 9.781 21.062 1 82.12 64 SER B C 1
ATOM 3251 O O . SER B 1 64 ? -2.039 9.797 21.5 1 82.12 64 SER B O 1
ATOM 3253 N N . ARG B 1 65 ? -3.469 10.016 19.844 1 83.62 65 ARG B N 1
ATOM 3254 C CA . ARG B 1 65 ? -2.422 10.141 18.844 1 83.62 65 ARG B CA 1
ATOM 3255 C C . ARG B 1 65 ? -1.678 11.461 18.969 1 83.62 65 ARG B C 1
ATOM 3257 O O . ARG B 1 65 ? -0.503 11.562 18.609 1 83.62 65 ARG B O 1
ATOM 3264 N N . ASN B 1 66 ? -2.318 12.461 19.547 1 88.44 66 ASN B N 1
ATOM 3265 C CA . ASN B 1 66 ? -1.75 13.805 19.578 1 88.44 66 ASN B CA 1
ATOM 3266 C C . ASN B 1 66 ? -1.331 14.195 21 1 88.44 66 ASN B C 1
ATOM 3268 O O . ASN B 1 66 ? -0.991 15.352 21.25 1 88.44 66 ASN B O 1
ATOM 3272 N N . GLY B 1 67 ? -1.322 13.367 21.953 1 82 67 GLY B N 1
ATOM 3273 C CA . GLY B 1 67 ? -0.856 13.664 23.297 1 82 67 GLY B CA 1
ATOM 3274 C C . GLY B 1 67 ? -1.883 14.398 24.141 1 82 67 GLY B C 1
ATOM 3275 O O . GLY B 1 67 ? -1.524 15.188 25.016 1 82 67 GLY B O 1
ATOM 3276 N N . TRP B 1 68 ? -3.186 14.289 23.953 1 78.38 68 TRP B N 1
ATOM 3277 C CA . TRP B 1 68 ? -4.348 14.688 24.75 1 78.38 68 TRP B CA 1
ATOM 3278 C C . TRP B 1 68 ? -4.461 16.203 24.812 1 78.38 68 TRP B C 1
ATOM 3280 O O . TRP B 1 68 ? -5.559 16.75 24.969 1 78.38 68 TRP B O 1
ATOM 3290 N N . LYS B 1 69 ? -3.283 16.969 24.844 1 77.62 69 LYS B N 1
ATOM 3291 C CA . LYS B 1 69 ? -3.332 18.422 24.828 1 77.62 69 LYS B CA 1
ATOM 3292 C C . LYS B 1 69 ? -2.48 18.984 23.688 1 77.62 69 LYS B C 1
ATOM 3294 O O . LYS B 1 69 ? -1.288 18.672 23.594 1 77.62 69 LYS B O 1
ATOM 3299 N N . THR B 1 70 ? -3.225 19.656 22.781 1 80.5 70 THR B N 1
ATOM 3300 C CA . THR B 1 70 ? -2.504 20.266 21.672 1 80.5 70 THR B CA 1
ATOM 3301 C C . THR B 1 70 ? -2.629 21.797 21.719 1 80.5 70 THR B C 1
ATOM 3303 O O . THR B 1 70 ? -3.656 22.328 22.141 1 80.5 70 THR B O 1
ATOM 3306 N N . ILE B 1 71 ? -1.528 22.406 21.5 1 83 71 ILE B N 1
ATOM 3307 C CA . ILE B 1 71 ? -1.506 23.875 21.422 1 83 71 ILE B CA 1
ATOM 3308 C C . ILE B 1 71 ? -1.7 24.297 19.969 1 83 71 ILE B C 1
ATOM 3310 O O . ILE B 1 71 ? -1.049 23.781 19.062 1 83 71 ILE B O 1
ATOM 3314 N N . LYS B 1 72 ? -2.602 25.266 19.828 1 89.38 72 LYS B N 1
ATOM 3315 C CA . LYS B 1 72 ? -2.887 25.75 18.484 1 89.38 72 LYS B CA 1
ATOM 3316 C C . LYS B 1 72 ? -1.626 26.297 17.828 1 89.38 72 LYS B C 1
ATOM 3318 O O . LYS B 1 72 ? -0.766 26.875 18.484 1 89.38 72 LYS B O 1
ATOM 3323 N N . THR B 1 73 ? -1.601 26.172 16.5 1 93.12 73 THR B N 1
ATOM 3324 C CA . THR B 1 73 ? -0.448 26.594 15.727 1 93.12 73 THR B CA 1
ATOM 3325 C C . THR B 1 73 ? -0.358 28.125 15.688 1 93.12 73 THR B C 1
ATOM 3327 O O . THR B 1 73 ? -1.366 28.797 15.492 1 93.12 73 THR B O 1
ATOM 3330 N N . ASN B 1 74 ? 0.778 28.672 16.016 1 93.88 74 ASN B N 1
ATOM 3331 C CA . ASN B 1 74 ? 1.079 30.078 15.727 1 93.88 74 ASN B CA 1
ATOM 3332 C C . ASN B 1 74 ? 1.687 30.25 14.344 1 93.88 74 ASN B C 1
ATOM 3334 O O . ASN B 1 74 ? 2.895 30.078 14.156 1 93.88 74 ASN B O 1
ATOM 3338 N N . TRP B 1 75 ? 0.899 30.688 13.438 1 94.62 75 TRP B N 1
ATOM 3339 C CA . TRP B 1 75 ? 1.263 30.719 12.023 1 94.62 75 TRP B CA 1
ATOM 3340 C C . TRP B 1 75 ? 2.434 31.672 11.789 1 94.62 75 TRP B C 1
ATOM 3342 O O . TRP B 1 75 ? 3.201 31.484 10.836 1 94.62 75 TRP B O 1
ATOM 3352 N N . ASP B 1 76 ? 2.629 32.656 12.664 1 92.25 76 ASP B N 1
ATOM 3353 C CA . ASP B 1 76 ? 3.699 33.625 12.516 1 92.25 76 ASP B CA 1
ATOM 3354 C C . ASP B 1 76 ? 5.07 32.969 12.648 1 92.25 76 ASP B C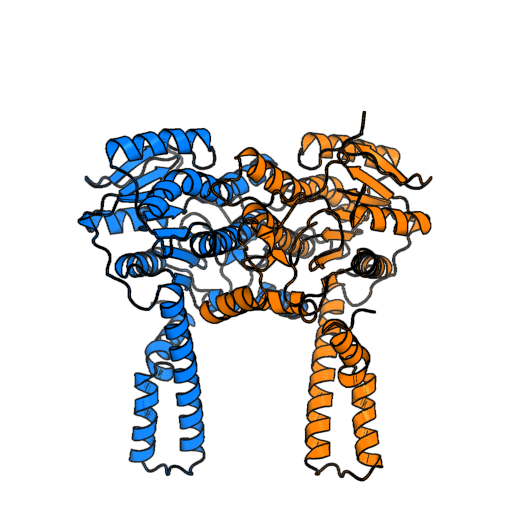 1
ATOM 3356 O O . ASP B 1 76 ? 6.066 33.5 12.133 1 92.25 76 ASP B O 1
ATOM 3360 N N . ASP B 1 77 ? 5.066 31.797 13.266 1 92.12 77 ASP B N 1
ATOM 3361 C CA . ASP B 1 77 ? 6.328 31.125 13.539 1 92.12 77 ASP B CA 1
ATOM 3362 C C . ASP B 1 77 ? 6.555 29.969 12.562 1 92.12 77 ASP B C 1
ATOM 3364 O O . ASP B 1 77 ? 7.578 29.281 12.625 1 92.12 77 ASP B O 1
ATOM 3368 N N . GLU B 1 78 ? 5.598 29.812 11.664 1 96.44 78 GLU B N 1
ATOM 3369 C CA . GLU B 1 78 ? 5.656 28.609 10.844 1 96.44 78 GLU B CA 1
ATOM 3370 C C . GLU B 1 78 ? 6.145 28.922 9.438 1 96.44 78 GLU B C 1
ATOM 3372 O O . GLU B 1 78 ? 5.832 29.969 8.883 1 96.44 78 GLU B O 1
ATOM 3377 N N . VAL B 1 79 ? 6.953 28.062 8.922 1 98 79 VAL B N 1
ATOM 3378 C CA . VAL B 1 79 ? 7.375 28.062 7.527 1 98 79 VAL B CA 1
ATOM 3379 C C . VAL B 1 79 ? 6.898 26.766 6.855 1 98 79 VAL B C 1
ATOM 3381 O O . VAL B 1 79 ? 7.234 25.672 7.301 1 98 79 VAL B O 1
ATOM 3384 N N . VAL B 1 80 ? 6.105 26.906 5.77 1 98.75 80 VAL B N 1
ATOM 3385 C CA . VAL B 1 80 ? 5.457 25.766 5.129 1 98.75 80 VAL B CA 1
ATOM 3386 C C . VAL B 1 80 ? 6.129 25.484 3.787 1 98.75 80 VAL B C 1
ATOM 3388 O O . VAL B 1 80 ? 6.281 26.375 2.961 1 98.75 80 VAL B O 1
ATOM 3391 N N . VAL B 1 81 ? 6.57 24.281 3.568 1 98.88 81 VAL B N 1
ATOM 3392 C CA . VAL B 1 81 ? 7.047 23.828 2.266 1 98.88 81 VAL B CA 1
ATOM 3393 C C . VAL B 1 81 ? 5.996 22.938 1.612 1 98.88 81 VAL B C 1
ATOM 3395 O O . VAL B 1 81 ? 5.512 21.984 2.229 1 98.88 81 VAL B O 1
ATOM 3398 N N . VAL B 1 82 ? 5.605 23.234 0.399 1 98.81 82 VAL B N 1
ATOM 3399 C CA . VAL B 1 82 ? 4.609 22.469 -0.342 1 98.81 82 VAL B CA 1
ATOM 3400 C C . VAL B 1 82 ? 5.219 21.953 -1.647 1 98.81 82 VAL B C 1
ATOM 3402 O O . VAL B 1 82 ? 5.57 22.75 -2.525 1 98.81 82 VAL B O 1
ATOM 3405 N N . THR B 1 83 ? 5.367 20.688 -1.755 1 98.81 83 THR B N 1
ATOM 3406 C CA . THR B 1 83 ? 5.758 20.125 -3.045 1 98.81 83 THR B CA 1
ATOM 3407 C C . THR B 1 83 ? 4.57 20.094 -4.004 1 98.81 83 THR B C 1
ATOM 3409 O O . THR B 1 83 ? 3.441 19.828 -3.588 1 98.81 83 THR B O 1
ATOM 3412 N N . GLY B 1 84 ? 4.836 20.328 -5.281 1 97.12 84 GLY B N 1
ATOM 3413 C CA . GLY B 1 84 ? 3.727 20.422 -6.219 1 97.12 84 GLY B CA 1
ATOM 3414 C C . GLY B 1 84 ? 2.758 21.547 -5.879 1 97.12 84 GLY B C 1
ATOM 3415 O O . GLY B 1 84 ? 1.541 21.359 -5.98 1 97.12 84 GLY B O 1
ATOM 3416 N N . GLY B 1 85 ? 3.287 22.609 -5.398 1 96.69 85 GLY B N 1
ATOM 3417 C CA . GLY B 1 85 ? 2.457 23.688 -4.895 1 96.69 85 GLY B CA 1
ATOM 3418 C C . GLY B 1 85 ? 2.049 24.688 -5.969 1 96.69 85 GLY B C 1
ATOM 3419 O O . GLY B 1 85 ? 1.465 25.734 -5.668 1 96.69 85 GLY B O 1
ATOM 3420 N N . SER B 1 86 ? 2.342 24.406 -7.25 1 95.06 86 SER B N 1
ATOM 3421 C CA . SER B 1 86 ? 2.068 25.359 -8.32 1 95.06 86 SER B CA 1
ATOM 3422 C C . SER B 1 86 ? 0.682 25.141 -8.914 1 95.06 86 SER B C 1
ATOM 3424 O O . SER B 1 86 ? 0.203 25.953 -9.703 1 95.06 86 SER B O 1
ATOM 3426 N N . GLY B 1 87 ? 0.019 24.047 -8.57 1 90.75 87 GLY B N 1
ATOM 3427 C CA . GLY B 1 87 ? -1.307 23.781 -9.102 1 90.75 87 GLY B CA 1
ATOM 3428 C C . GLY B 1 87 ? -2.094 22.781 -8.266 1 90.75 87 GLY B C 1
ATOM 3429 O O . GLY B 1 87 ? -1.595 22.281 -7.262 1 90.75 87 GLY B O 1
ATOM 3430 N N . GLY B 1 88 ? -3.359 22.703 -8.617 1 90.31 88 GLY B N 1
ATOM 3431 C CA . GLY B 1 88 ? -4.195 21.688 -7.984 1 90.31 88 GLY B CA 1
ATOM 3432 C C . GLY B 1 88 ? -4.426 21.953 -6.508 1 90.31 88 GLY B C 1
ATOM 3433 O O . GLY B 1 88 ? -4.652 23.094 -6.098 1 90.31 88 GLY B O 1
ATOM 3434 N N . VAL B 1 89 ? -4.398 20.891 -5.785 1 93.62 89 VAL B N 1
ATOM 3435 C CA . VAL B 1 89 ? -4.617 20.938 -4.344 1 93.62 89 VAL B CA 1
ATOM 3436 C C . VAL B 1 89 ? -3.486 21.719 -3.676 1 93.62 89 VAL B C 1
ATOM 3438 O O . VAL B 1 89 ? -3.729 22.562 -2.805 1 93.62 89 VAL B O 1
ATOM 3441 N N . GLY B 1 90 ? -2.26 21.5 -4.121 1 96 90 GLY B N 1
ATOM 3442 C CA . GLY B 1 90 ? -1.107 22.203 -3.576 1 96 90 GLY B CA 1
ATOM 3443 C C . GLY B 1 90 ? -1.146 23.703 -3.818 1 96 90 GLY B C 1
ATOM 3444 O O . GLY B 1 90 ? -0.809 24.484 -2.932 1 96 90 GLY B O 1
ATOM 3445 N N . GLY B 1 91 ? -1.545 24.031 -5.023 1 95.44 91 GLY B N 1
ATOM 3446 C CA . GLY B 1 91 ? -1.664 25.453 -5.34 1 95.44 91 GLY B CA 1
ATOM 3447 C C . GLY B 1 91 ? -2.699 26.156 -4.492 1 95.44 91 GLY B C 1
ATOM 3448 O O . GLY B 1 91 ? -2.441 27.25 -3.973 1 95.44 91 GLY B O 1
ATOM 3449 N N . LEU B 1 92 ? -3.838 25.562 -4.352 1 95.5 92 LEU B N 1
ATOM 3450 C CA . LEU B 1 92 ? -4.906 26.172 -3.557 1 95.5 92 LEU B CA 1
ATOM 3451 C C . LEU B 1 92 ? -4.52 26.234 -2.084 1 95.5 92 LEU B C 1
ATOM 3453 O O . LEU B 1 92 ? -4.848 27.203 -1.393 1 95.5 92 LEU B O 1
ATOM 3457 N N . LEU B 1 93 ? -3.85 25.203 -1.595 1 97.38 93 LEU B N 1
ATOM 3458 C CA . LEU B 1 93 ? -3.359 25.203 -0.22 1 97.38 93 LEU B CA 1
ATOM 3459 C C . LEU B 1 93 ? -2.383 26.359 0.002 1 97.38 93 LEU B C 1
ATOM 3461 O O . LEU B 1 93 ? -2.48 27.078 1 1 97.38 93 LEU B O 1
ATOM 3465 N N . THR B 1 94 ? -1.473 26.5 -0.93 1 97.31 94 THR B N 1
ATOM 3466 C CA . THR B 1 94 ? -0.49 27.578 -0.87 1 97.31 94 THR B CA 1
ATOM 3467 C C . THR B 1 94 ? -1.181 28.938 -0.822 1 97.31 94 THR B C 1
ATOM 3469 O O . THR B 1 94 ? -0.846 29.781 0.014 1 97.31 94 THR B O 1
ATOM 3472 N N . GLU B 1 95 ? -2.125 29.125 -1.688 1 95.75 95 GLU B N 1
ATOM 3473 C CA . GLU B 1 95 ? -2.865 30.375 -1.744 1 95.75 95 GLU B CA 1
ATOM 3474 C C . GLU B 1 95 ? -3.609 30.641 -0.437 1 95.75 95 GLU B C 1
ATOM 3476 O O . GLU B 1 95 ? -3.6 31.766 0.075 1 95.75 95 GLU B O 1
ATOM 3481 N N . THR B 1 96 ? -4.234 29.625 0.07 1 96.31 96 THR B N 1
ATOM 3482 C CA . THR B 1 96 ? -5.02 29.734 1.294 1 96.31 96 THR B CA 1
ATOM 3483 C C . THR B 1 96 ? -4.133 30.141 2.469 1 96.31 96 THR B C 1
ATOM 3485 O O . THR B 1 96 ? -4.5 31 3.264 1 96.31 96 THR B O 1
ATOM 3488 N N . LEU B 1 97 ? -2.967 29.578 2.555 1 96.75 97 LEU B N 1
ATOM 3489 C CA . LEU B 1 97 ? -2.043 29.875 3.643 1 96.75 97 LEU B CA 1
ATOM 3490 C C . LEU B 1 97 ? -1.405 31.25 3.449 1 96.75 97 LEU B C 1
ATOM 3492 O O . LEU B 1 97 ? -1.174 31.984 4.418 1 96.75 97 LEU B O 1
ATOM 3496 N N . ALA B 1 98 ? -1.151 31.562 2.201 1 94.5 98 ALA B N 1
ATOM 3497 C CA . ALA B 1 98 ? -0.553 32.875 1.895 1 94.5 98 ALA B CA 1
ATOM 3498 C C . ALA B 1 98 ? -1.47 34 2.322 1 94.5 98 ALA B C 1
ATOM 3500 O O . ALA B 1 98 ? -1.004 35.031 2.828 1 94.5 98 ALA B O 1
ATOM 3501 N N . ILE B 1 99 ? -2.723 33.812 2.096 1 93.19 99 ILE B N 1
ATOM 3502 C CA . ILE B 1 99 ? -3.721 34.812 2.447 1 93.19 99 ILE B CA 1
ATOM 3503 C C . ILE B 1 99 ? -3.744 35 3.961 1 93.19 99 ILE B C 1
ATOM 3505 O O . ILE B 1 99 ? -4.02 36.125 4.449 1 93.19 99 ILE B O 1
ATOM 3509 N N . ARG B 1 100 ? -3.309 34.031 4.691 1 92.56 100 ARG B N 1
ATOM 3510 C CA . ARG B 1 100 ? -3.24 34.125 6.145 1 92.56 100 ARG B CA 1
ATOM 3511 C C . ARG B 1 100 ? -1.882 34.625 6.602 1 92.56 100 ARG B C 1
ATOM 3513 O O . ARG B 1 100 ? -1.531 34.531 7.777 1 92.56 100 ARG B O 1
ATOM 3520 N N . ASN B 1 101 ? -1.085 35.094 5.672 1 92.62 101 ASN B N 1
ATOM 3521 C CA . ASN B 1 101 ? 0.217 35.719 5.891 1 92.62 101 ASN B CA 1
ATOM 3522 C C . ASN B 1 101 ? 1.244 34.719 6.387 1 92.62 101 ASN B C 1
ATOM 3524 O O . ASN B 1 101 ? 2.129 35.062 7.176 1 92.62 101 ASN B O 1
ATOM 3528 N N . VAL B 1 102 ? 1.007 33.469 6.105 1 95.5 102 VAL B N 1
ATOM 3529 C CA . VAL B 1 102 ? 1.965 32.406 6.406 1 95.5 102 VAL B CA 1
ATOM 3530 C C . VAL B 1 102 ? 3.047 32.375 5.328 1 95.5 102 VAL B C 1
ATOM 3532 O O . VAL B 1 102 ? 2.764 32.594 4.148 1 95.5 102 VAL B O 1
ATOM 3535 N N . THR B 1 103 ? 4.293 32.156 5.723 1 96.75 103 THR B N 1
ATOM 3536 C CA . THR B 1 103 ? 5.367 31.969 4.754 1 96.75 103 THR B CA 1
ATOM 3537 C C . THR B 1 103 ? 5.258 30.594 4.098 1 96.75 103 THR B C 1
ATOM 3539 O O . THR B 1 103 ? 5.344 29.562 4.777 1 96.75 103 THR B O 1
ATOM 3542 N N . VAL B 1 104 ? 5.043 30.594 2.773 1 98.31 104 VAL B N 1
ATOM 3543 C CA . VAL B 1 104 ? 4.883 29.344 2.039 1 98.31 104 VAL B CA 1
ATOM 3544 C C . VAL B 1 104 ? 5.953 29.234 0.955 1 98.31 104 VAL B C 1
ATOM 3546 O O . VAL B 1 104 ? 6.152 30.172 0.179 1 98.31 104 VAL B O 1
ATOM 3549 N N . ILE B 1 105 ? 6.656 28.172 0.938 1 98.62 105 ILE B N 1
ATOM 3550 C CA . ILE B 1 105 ? 7.672 27.891 -0.068 1 98.62 105 ILE B CA 1
ATOM 3551 C C . ILE B 1 105 ? 7.191 26.766 -0.984 1 98.62 105 ILE B C 1
ATOM 3553 O O . ILE B 1 105 ? 6.848 25.672 -0.517 1 98.62 105 ILE B O 1
ATOM 3557 N N . ILE B 1 106 ? 7.191 27 -2.291 1 98.56 106 ILE B N 1
ATOM 3558 C CA . ILE B 1 106 ? 6.738 26.031 -3.289 1 98.56 106 ILE B CA 1
ATOM 3559 C C . ILE B 1 106 ? 7.941 25.328 -3.912 1 98.56 106 ILE B C 1
ATOM 3561 O O . ILE B 1 106 ? 8.883 25.984 -4.367 1 98.56 106 ILE B O 1
ATOM 3565 N N . LEU B 1 107 ? 7.953 24.031 -3.84 1 98.75 107 LEU B N 1
ATOM 3566 C CA . LEU B 1 107 ? 8.844 23.219 -4.652 1 98.75 107 LEU B CA 1
ATOM 3567 C C . LEU B 1 107 ? 8.094 22.594 -5.82 1 98.75 107 LEU B C 1
ATOM 3569 O O . LEU B 1 107 ? 7.215 21.75 -5.617 1 98.75 107 LEU B O 1
ATOM 3573 N N . ASP B 1 108 ? 8.414 22.953 -7.016 1 98.25 108 ASP B N 1
ATOM 3574 C CA . ASP B 1 108 ? 7.727 22.469 -8.203 1 98.25 108 ASP B CA 1
ATOM 3575 C C . ASP B 1 108 ? 8.617 22.594 -9.445 1 98.25 108 ASP B C 1
ATOM 3577 O O . ASP B 1 108 ? 9.586 23.359 -9.445 1 98.25 108 ASP B O 1
ATOM 3581 N N . VAL B 1 109 ? 8.359 21.812 -10.406 1 97.5 109 VAL B N 1
ATOM 3582 C CA . VAL B 1 109 ? 9.094 21.906 -11.664 1 97.5 109 VAL B CA 1
ATOM 3583 C C . VAL B 1 109 ? 8.555 23.078 -12.492 1 97.5 109 VAL B C 1
ATOM 3585 O O . VAL B 1 109 ? 9.273 23.625 -13.328 1 97.5 109 VAL B O 1
ATOM 3588 N N . ASN B 1 110 ? 7.285 23.438 -12.289 1 95.81 110 ASN B N 1
ATOM 3589 C CA . ASN B 1 110 ? 6.637 24.547 -12.984 1 95.81 110 ASN B CA 1
ATOM 3590 C C . ASN B 1 110 ? 6.402 25.734 -12.062 1 95.81 110 ASN B C 1
ATOM 3592 O O . ASN B 1 110 ? 6.09 25.547 -10.883 1 95.81 110 ASN B O 1
ATOM 3596 N N . PRO B 1 111 ? 6.504 26.906 -12.539 1 95.62 111 PRO B N 1
ATOM 3597 C CA . PRO B 1 111 ? 6.227 28.078 -11.719 1 95.62 111 PRO B CA 1
ATOM 3598 C C . PRO B 1 111 ? 4.746 28.219 -11.359 1 95.62 111 PRO B C 1
ATOM 3600 O O . PRO B 1 111 ? 3.881 27.828 -12.148 1 95.62 111 PRO B O 1
ATOM 3603 N N . PRO B 1 112 ? 4.523 28.75 -10.195 1 94.56 112 PRO B N 1
ATOM 3604 C CA . PRO B 1 112 ? 3.125 28.984 -9.82 1 94.56 112 PRO B CA 1
ATOM 3605 C C . PRO B 1 112 ? 2.51 30.172 -10.57 1 94.56 112 PRO B C 1
ATOM 3607 O O . PRO B 1 112 ? 3.234 31.031 -11.07 1 94.56 112 PRO B O 1
ATOM 3610 N N . GLU B 1 113 ? 1.188 30.125 -10.664 1 86.12 113 GLU B N 1
ATOM 3611 C CA . GLU B 1 113 ? 0.492 31.25 -11.258 1 86.12 113 GLU B CA 1
ATOM 3612 C C . GLU B 1 113 ? 0.197 32.344 -10.219 1 86.12 113 GLU B C 1
ATOM 3614 O O . GLU B 1 113 ? -0.063 33.5 -10.562 1 86.12 113 GLU B O 1
ATOM 3619 N N . ILE B 1 114 ? 0.328 31.922 -9.031 1 83.25 114 ILE B N 1
ATOM 3620 C CA . ILE B 1 114 ? -0.011 32.844 -7.957 1 83.25 114 ILE B CA 1
ATOM 3621 C C . ILE B 1 114 ? 1.218 33.656 -7.582 1 83.25 114 ILE B C 1
ATOM 3623 O O . ILE B 1 114 ? 2.34 33.156 -7.574 1 83.25 114 ILE B O 1
ATOM 3627 N N . GLU B 1 115 ? 1.042 35 -7.418 1 85.94 115 GLU B N 1
ATOM 3628 C CA . GLU B 1 115 ? 2.07 35.875 -6.883 1 85.94 115 GLU B CA 1
ATOM 3629 C C . GLU B 1 115 ? 1.627 36.5 -5.566 1 85.94 115 GLU B C 1
ATOM 3631 O O . GLU B 1 115 ? 0.61 37.188 -5.512 1 85.94 115 GLU B O 1
ATOM 3636 N N . HIS B 1 116 ? 2.225 36.094 -4.559 1 90.5 116 HIS B N 1
ATOM 3637 C CA . HIS B 1 116 ? 2 36.625 -3.225 1 90.5 116 HIS B CA 1
ATOM 3638 C C . HIS B 1 116 ? 3.32 36.906 -2.514 1 90.5 116 HIS B C 1
ATOM 3640 O O . HIS B 1 116 ? 4.285 36.156 -2.668 1 90.5 116 HIS B O 1
ATOM 3646 N N . VAL B 1 117 ? 3.408 37.938 -1.705 1 90.75 117 VAL B N 1
ATOM 3647 C CA . VAL B 1 117 ? 4.633 38.406 -1.054 1 90.75 117 VAL B CA 1
ATOM 3648 C C . VAL B 1 117 ? 5.137 37.312 -0.093 1 90.75 117 VAL B C 1
ATOM 3650 O O . VAL B 1 117 ? 6.344 37.188 0.108 1 90.75 117 VAL B O 1
ATOM 3653 N N . ASN B 1 118 ? 4.254 36.531 0.446 1 93.75 118 ASN B N 1
ATOM 3654 C CA . ASN B 1 118 ? 4.617 35.5 1.436 1 93.75 118 ASN B CA 1
ATOM 3655 C C . ASN B 1 118 ? 4.852 34.156 0.788 1 93.75 118 ASN B C 1
ATOM 3657 O O . ASN B 1 118 ? 4.973 33.125 1.482 1 93.75 118 ASN B O 1
ATOM 3661 N N . VAL B 1 119 ? 4.898 34.094 -0.586 1 96.94 119 VAL B N 1
ATOM 3662 C CA . VAL B 1 119 ? 5.094 32.844 -1.298 1 96.94 119 VAL B CA 1
ATOM 3663 C C . VAL B 1 119 ? 6.41 32.875 -2.07 1 96.94 119 VAL B C 1
ATOM 3665 O O . VAL B 1 119 ? 6.656 33.812 -2.836 1 96.94 119 VAL B O 1
ATOM 3668 N N . GLU B 1 120 ? 7.238 31.969 -1.807 1 97.44 120 GLU B N 1
ATOM 3669 C CA . GLU B 1 120 ? 8.492 31.828 -2.541 1 97.44 120 GLU B CA 1
ATOM 3670 C C . GLU B 1 120 ? 8.5 30.547 -3.359 1 97.44 120 GLU B C 1
ATOM 3672 O O . GLU B 1 120 ? 8.039 29.5 -2.893 1 97.44 120 GLU B O 1
ATOM 3677 N N . TYR B 1 121 ? 8.984 30.672 -4.566 1 97.69 121 TYR B N 1
ATOM 3678 C CA . TYR B 1 121 ? 9.039 29.531 -5.477 1 97.69 121 TYR B CA 1
ATOM 3679 C C . TYR B 1 121 ? 10.477 29.094 -5.719 1 97.69 121 TYR B C 1
ATOM 3681 O O . TYR B 1 121 ? 11.352 29.922 -5.988 1 97.69 121 TYR B O 1
ATOM 3689 N N . PHE B 1 122 ? 10.742 27.859 -5.551 1 98.38 122 PHE B N 1
ATOM 3690 C CA . PHE B 1 122 ? 11.984 27.219 -5.961 1 98.38 122 PHE B CA 1
ATOM 3691 C C . PHE B 1 122 ? 11.727 26.156 -7.02 1 98.38 122 PHE B C 1
ATOM 3693 O O . PHE B 1 122 ? 10.953 25.219 -6.789 1 98.38 122 PHE B O 1
ATOM 3700 N N . GLN B 1 123 ? 12.297 26.312 -8.156 1 98.25 123 GLN B N 1
ATOM 3701 C CA . GLN B 1 123 ? 12.234 25.234 -9.141 1 98.25 123 GLN B CA 1
ATOM 3702 C C . GLN B 1 123 ? 12.969 24 -8.648 1 98.25 123 GLN B C 1
ATOM 3704 O O . GLN B 1 123 ? 14.164 24.062 -8.328 1 98.25 123 GLN B O 1
ATOM 3709 N N . CYS B 1 124 ? 12.211 22.922 -8.555 1 98.62 124 CYS B N 1
ATOM 3710 C CA . CYS B 1 124 ? 12.805 21.703 -7.992 1 98.62 124 CYS B CA 1
ATOM 3711 C C . CYS B 1 124 ? 12.07 20.469 -8.469 1 98.62 124 CYS B C 1
ATOM 3713 O O . CYS B 1 124 ? 10.852 20.359 -8.336 1 98.62 124 CYS B O 1
ATOM 3715 N N . ASP B 1 125 ? 12.789 19.625 -9.086 1 98.56 125 ASP B N 1
ATOM 3716 C CA . ASP B 1 125 ? 12.281 18.281 -9.305 1 98.56 125 ASP B CA 1
ATOM 3717 C C . ASP B 1 125 ? 12.438 17.422 -8.047 1 98.56 125 ASP B C 1
ATOM 3719 O O . ASP B 1 125 ? 13.523 16.891 -7.785 1 98.56 125 ASP B O 1
ATOM 3723 N N . VAL B 1 126 ? 11.352 17.219 -7.371 1 98.69 126 VAL B N 1
ATOM 3724 C CA . VAL B 1 126 ? 11.406 16.609 -6.051 1 98.69 126 VAL B CA 1
ATOM 3725 C C . VAL B 1 126 ? 11.734 15.117 -6.191 1 98.69 126 VAL B C 1
ATOM 3727 O O . VAL B 1 126 ? 12.047 14.453 -5.203 1 98.69 126 VAL B O 1
ATOM 3730 N N . SER B 1 127 ? 11.648 14.57 -7.445 1 98.19 127 SER B N 1
ATOM 3731 C CA . SER B 1 127 ? 12.031 13.18 -7.672 1 98.19 127 SER B CA 1
ATOM 3732 C C . SER B 1 127 ? 13.547 13.016 -7.637 1 98.19 127 SER B C 1
ATOM 3734 O O . SER B 1 127 ? 14.055 11.891 -7.59 1 98.19 127 SER B O 1
ATOM 3736 N N . ASN B 1 128 ? 14.281 14.086 -7.684 1 98.19 128 ASN B N 1
ATOM 3737 C CA . ASN B 1 128 ? 15.742 14.102 -7.652 1 98.19 128 ASN B CA 1
ATOM 3738 C C . ASN B 1 128 ? 16.266 14.508 -6.281 1 98.19 128 ASN B C 1
ATOM 3740 O O . ASN B 1 128 ? 16.234 15.688 -5.922 1 98.19 128 ASN B O 1
ATOM 3744 N N . TYR B 1 129 ? 16.891 13.594 -5.59 1 98.25 129 TYR B N 1
ATOM 3745 C CA . TYR B 1 129 ? 17.312 13.844 -4.219 1 98.25 129 TYR B CA 1
ATOM 3746 C C . TYR B 1 129 ? 18.344 14.969 -4.164 1 98.25 129 TYR B C 1
ATOM 3748 O O . TYR B 1 129 ? 18.297 15.805 -3.262 1 98.25 129 TYR B O 1
ATOM 3756 N N . GLU B 1 130 ? 19.281 14.938 -5.043 1 98.25 130 GLU B N 1
ATOM 3757 C CA . GLU B 1 130 ? 20.328 15.953 -5.039 1 98.25 130 GLU B CA 1
ATOM 3758 C C . GLU B 1 130 ? 19.75 17.344 -5.199 1 98.25 130 GLU B C 1
ATOM 3760 O O . GLU B 1 130 ? 20.203 18.297 -4.562 1 98.25 130 GLU B O 1
ATOM 3765 N N . GLU B 1 131 ? 18.766 17.438 -6.023 1 98.5 131 GLU B N 1
ATOM 3766 C CA . GLU B 1 131 ? 18.094 18.719 -6.203 1 98.5 131 GLU B CA 1
ATOM 3767 C C . GLU B 1 131 ? 17.344 19.125 -4.938 1 98.5 131 GLU B C 1
ATOM 3769 O O . GLU B 1 131 ? 17.375 20.297 -4.543 1 98.5 131 GLU B O 1
ATOM 3774 N N . VAL B 1 132 ? 16.656 18.203 -4.324 1 98.81 132 VAL B N 1
ATOM 3775 C CA . VAL B 1 132 ? 15.922 18.484 -3.1 1 98.81 132 VAL B CA 1
ATOM 3776 C C . VAL B 1 132 ? 16.875 18.938 -2 1 98.81 132 VAL B C 1
ATOM 3778 O O . VAL B 1 132 ? 16.578 19.875 -1.255 1 98.81 132 VAL B O 1
ATOM 3781 N N . GLN B 1 133 ? 18 18.266 -1.918 1 98.5 133 GLN B N 1
ATOM 3782 C CA . GLN B 1 133 ? 18.984 18.594 -0.906 1 98.5 133 GLN B CA 1
ATOM 3783 C C . GLN B 1 133 ? 19.531 20 -1.117 1 98.5 133 GLN B C 1
ATOM 3785 O O . GLN B 1 133 ? 19.656 20.781 -0.166 1 98.5 133 GLN B O 1
ATOM 3790 N N . ARG B 1 134 ? 19.875 20.297 -2.338 1 98.5 134 ARG B N 1
ATOM 3791 C CA . ARG B 1 134 ? 20.406 21.609 -2.666 1 98.5 134 ARG B CA 1
ATOM 3792 C C . ARG B 1 134 ? 19.406 22.719 -2.365 1 98.5 134 ARG B C 1
ATOM 3794 O O . ARG B 1 134 ? 19.719 23.672 -1.665 1 98.5 134 ARG B O 1
ATOM 3801 N N . VAL B 1 135 ? 18.188 22.531 -2.85 1 98.62 135 VAL B N 1
ATOM 3802 C CA . VAL B 1 135 ? 17.141 23.531 -2.658 1 98.62 135 VAL B CA 1
ATOM 3803 C C . VAL B 1 135 ? 16.781 23.625 -1.176 1 98.62 135 VAL B C 1
ATOM 3805 O O . VAL B 1 135 ? 16.5 24.719 -0.667 1 98.62 135 VAL B O 1
ATOM 3808 N N . GLY B 1 136 ? 16.75 22.484 -0.48 1 98.62 136 GLY B N 1
ATOM 3809 C CA . GLY B 1 136 ? 16.5 22.469 0.952 1 98.62 136 GLY B CA 1
ATOM 3810 C C . GLY B 1 136 ? 17.484 23.312 1.74 1 98.62 136 GLY B C 1
ATOM 3811 O O . GLY B 1 136 ? 17.094 24.047 2.65 1 98.62 136 GLY B O 1
ATOM 3812 N N . LYS B 1 137 ? 18.75 23.219 1.366 1 98.25 137 LYS B N 1
ATOM 3813 C CA . LYS B 1 137 ? 19.781 24.016 2.012 1 98.25 137 LYS B CA 1
ATOM 3814 C C . LYS B 1 137 ? 19.531 25.5 1.798 1 98.25 137 LYS B C 1
ATOM 3816 O O . LYS B 1 137 ? 19.672 26.297 2.729 1 98.25 137 LYS B O 1
ATOM 3821 N N . ASP B 1 138 ? 19.188 25.844 0.613 1 98.44 138 ASP B N 1
ATOM 3822 C CA . ASP B 1 138 ? 18.891 27.234 0.295 1 98.44 138 ASP B CA 1
ATOM 3823 C C . ASP B 1 138 ? 17.719 27.75 1.121 1 98.44 138 ASP B C 1
ATOM 3825 O O . ASP B 1 138 ? 17.734 28.859 1.626 1 98.44 138 ASP B O 1
ATOM 3829 N N . ILE B 1 139 ? 16.703 26.938 1.254 1 98.5 139 ILE B N 1
ATOM 3830 C CA . ILE B 1 139 ? 15.492 27.297 1.993 1 98.5 139 ILE B CA 1
ATOM 3831 C C . ILE B 1 139 ? 15.836 27.547 3.461 1 98.5 139 ILE B C 1
ATOM 3833 O O . ILE B 1 139 ? 15.438 28.547 4.043 1 98.5 139 ILE B O 1
ATOM 3837 N N . ILE B 1 140 ? 16.594 26.641 4.023 1 98 140 ILE B N 1
ATOM 3838 C CA . ILE B 1 140 ? 16.922 26.719 5.438 1 98 140 ILE B CA 1
ATOM 3839 C C . ILE B 1 140 ? 17.781 27.969 5.691 1 98 140 ILE B C 1
ATOM 3841 O O . ILE B 1 140 ? 17.594 28.656 6.691 1 98 140 ILE B O 1
ATOM 3845 N N . GLU B 1 141 ? 18.688 28.25 4.793 1 97.62 141 GLU B 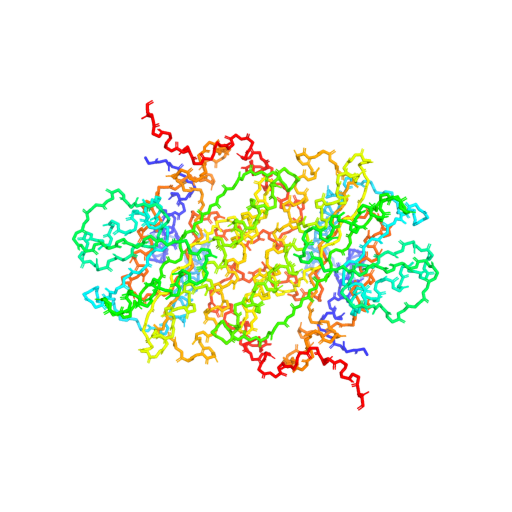N 1
ATOM 3846 C CA . GLU B 1 141 ? 19.562 29.422 4.93 1 97.62 141 GLU B CA 1
ATOM 3847 C C . GLU B 1 141 ? 18.766 30.719 4.828 1 97.62 141 GLU B C 1
ATOM 3849 O O . GLU B 1 141 ? 19.031 31.672 5.566 1 97.62 141 GLU B O 1
ATOM 3854 N N . GLN B 1 142 ? 17.797 30.75 3.984 1 97.19 142 GLN B N 1
ATOM 3855 C CA . GLN B 1 142 ? 17.094 31.984 3.672 1 97.19 142 GLN B CA 1
ATOM 3856 C C . GLN B 1 142 ? 15.898 32.188 4.594 1 97.19 142 GLN B C 1
ATOM 3858 O O . GLN B 1 142 ? 15.57 33.344 4.941 1 97.19 142 GLN B O 1
ATOM 3863 N N . PHE B 1 143 ? 15.227 31.141 4.977 1 96.75 143 PHE B N 1
ATOM 3864 C CA . PHE B 1 143 ? 13.938 31.297 5.645 1 96.75 143 PHE B CA 1
ATOM 3865 C C . PHE B 1 143 ? 13.945 30.609 7.004 1 96.75 143 PHE B C 1
ATOM 3867 O O . PHE B 1 143 ? 12.977 30.703 7.758 1 96.75 143 PHE B O 1
ATOM 3874 N N . GLY B 1 144 ? 15.086 29.953 7.324 1 96.56 144 GLY B N 1
ATOM 3875 C CA . GLY B 1 144 ? 15.086 29.078 8.484 1 96.56 144 GLY B CA 1
ATOM 3876 C C . GLY B 1 144 ? 14.508 27.703 8.188 1 96.56 144 GLY B C 1
ATOM 3877 O O . GLY B 1 144 ? 14.055 27.438 7.074 1 96.56 144 GLY B O 1
ATOM 3878 N N . SER B 1 145 ? 14.523 26.812 9.18 1 96.94 145 SER B N 1
ATOM 3879 C CA . SER B 1 145 ? 14.062 25.453 8.992 1 96.94 145 SER B CA 1
ATOM 3880 C C . SER B 1 145 ? 12.547 25.391 8.859 1 96.94 145 SER B C 1
ATOM 3882 O O . SER B 1 145 ? 11.82 25.891 9.727 1 96.94 145 SER B O 1
ATOM 3884 N N . PRO B 1 146 ? 12.062 24.781 7.82 1 98.31 146 PRO B N 1
ATOM 3885 C CA . PRO B 1 146 ? 10.617 24.609 7.688 1 98.31 146 PRO B CA 1
ATOM 3886 C C . PRO B 1 146 ? 10.016 23.797 8.836 1 98.31 146 PRO B C 1
ATOM 3888 O O . PRO B 1 146 ? 10.625 22.828 9.297 1 98.31 146 PRO B O 1
ATOM 3891 N N . THR B 1 147 ? 8.844 24.156 9.266 1 98.44 147 THR B N 1
ATOM 3892 C CA . THR B 1 147 ? 8.18 23.484 10.375 1 98.44 147 THR B CA 1
ATOM 3893 C C . THR B 1 147 ? 6.988 22.656 9.883 1 98.44 147 THR B C 1
ATOM 3895 O O . THR B 1 147 ? 6.461 21.812 10.617 1 98.44 147 THR B O 1
ATOM 3898 N N . ILE B 1 148 ? 6.516 22.938 8.688 1 98.81 148 ILE B N 1
ATOM 3899 C CA . ILE B 1 148 ? 5.441 22.172 8.062 1 98.81 148 ILE B CA 1
ATOM 3900 C C . ILE B 1 148 ? 5.867 21.734 6.664 1 98.81 148 ILE B C 1
ATOM 3902 O O . ILE B 1 148 ? 6.348 22.547 5.867 1 98.81 148 ILE B O 1
ATOM 3906 N N . LEU B 1 149 ? 5.84 20.5 6.422 1 98.94 149 LEU B N 1
ATOM 3907 C CA . LEU B 1 149 ? 6.129 19.922 5.121 1 98.94 149 LEU B CA 1
ATOM 3908 C C . LEU B 1 149 ? 4.887 19.25 4.539 1 98.94 149 LEU B C 1
ATOM 3910 O O . LEU B 1 149 ? 4.297 18.359 5.168 1 98.94 149 LEU B O 1
ATOM 3914 N N . VAL B 1 150 ? 4.441 19.688 3.377 1 98.94 150 VAL B N 1
ATOM 3915 C CA . VAL B 1 150 ? 3.318 19.078 2.672 1 98.94 150 VAL B CA 1
ATOM 3916 C C . VAL B 1 150 ? 3.826 18.328 1.446 1 98.94 150 VAL B C 1
ATOM 3918 O O . VAL B 1 150 ? 4.113 18.938 0.41 1 98.94 150 VAL B O 1
ATOM 3921 N N . ASN B 1 151 ? 3.955 17.062 1.587 1 98.81 151 ASN B N 1
ATOM 3922 C CA . ASN B 1 151 ? 4.242 16.188 0.455 1 98.81 151 ASN B CA 1
ATOM 3923 C C . ASN B 1 151 ? 3.01 15.977 -0.42 1 98.81 151 ASN B C 1
ATOM 3925 O O . ASN B 1 151 ? 2.174 15.117 -0.128 1 98.81 151 ASN B O 1
ATOM 3929 N N . ASN B 1 152 ? 2.973 16.688 -1.551 1 98.31 152 ASN B N 1
ATOM 3930 C CA . ASN B 1 152 ? 1.753 16.75 -2.348 1 98.31 152 ASN B CA 1
ATOM 3931 C C . ASN B 1 152 ? 2.027 16.469 -3.82 1 98.31 152 ASN B C 1
ATOM 3933 O O . ASN B 1 152 ? 1.113 16.109 -4.566 1 98.31 152 ASN B O 1
ATOM 3937 N N . ALA B 1 153 ? 3.283 16.594 -4.27 1 97.88 153 ALA B N 1
ATOM 3938 C CA . ALA B 1 153 ? 3.627 16.406 -5.676 1 97.88 153 ALA B CA 1
ATOM 3939 C C . ALA B 1 153 ? 3.225 15.023 -6.164 1 97.88 153 ALA B C 1
ATOM 3941 O O . ALA B 1 153 ? 3.459 14.023 -5.477 1 97.88 153 ALA B O 1
ATOM 3942 N N . ALA B 1 154 ? 2.572 14.969 -7.324 1 96.81 154 ALA B N 1
ATOM 3943 C CA . ALA B 1 154 ? 2.152 13.688 -7.879 1 96.81 154 ALA B CA 1
ATOM 3944 C C . ALA B 1 154 ? 1.901 13.797 -9.383 1 96.81 154 ALA B C 1
ATOM 3946 O O . ALA B 1 154 ? 1.553 14.867 -9.883 1 96.81 154 ALA B O 1
ATOM 3947 N N . ILE B 1 155 ? 2.086 12.734 -10.086 1 95.75 155 ILE B N 1
ATOM 3948 C CA . ILE B 1 155 ? 1.764 12.648 -11.508 1 95.75 155 ILE B CA 1
ATOM 3949 C C . ILE B 1 155 ? 0.985 11.359 -11.781 1 95.75 155 ILE B C 1
ATOM 3951 O O . ILE B 1 155 ? 0.979 10.445 -10.961 1 95.75 155 ILE B O 1
ATOM 3955 N N . VAL B 1 156 ? 0.259 11.289 -12.836 1 95.25 156 VAL B N 1
ATOM 3956 C CA . VAL B 1 156 ? -0.508 10.141 -13.305 1 95.25 156 VAL B CA 1
ATOM 3957 C C . VAL B 1 156 ? -0.251 9.922 -14.797 1 95.25 156 VAL B C 1
ATOM 3959 O O . VAL B 1 156 ? -0.182 10.883 -15.562 1 95.25 156 VAL B O 1
ATOM 3962 N N . ARG B 1 157 ? -0.078 8.734 -15.203 1 94.38 157 ARG B N 1
ATOM 3963 C CA . ARG B 1 157 ? 0.199 8.445 -16.609 1 94.38 157 ARG B CA 1
ATOM 3964 C C . ARG B 1 157 ? -1.014 7.82 -17.281 1 94.38 157 ARG B C 1
ATOM 3966 O O . ARG B 1 157 ? -1.237 8.023 -18.484 1 94.38 157 ARG B O 1
ATOM 3973 N N . GLY B 1 158 ? -1.798 6.949 -16.594 1 94.25 158 GLY B N 1
ATOM 3974 C CA . GLY B 1 158 ? -3.076 6.457 -17.078 1 94.25 158 GLY B CA 1
ATOM 3975 C C . GLY B 1 158 ? -2.938 5.402 -18.156 1 94.25 158 GLY B C 1
ATOM 3976 O O . GLY B 1 158 ? -3.709 5.387 -19.125 1 94.25 158 GLY B O 1
ATOM 3977 N N . LYS B 1 159 ? -1.938 4.586 -18.125 1 96.62 159 LYS B N 1
ATOM 3978 C CA . LYS B 1 159 ? -1.699 3.523 -19.094 1 96.62 159 LYS B CA 1
ATOM 3979 C C . LYS B 1 159 ? -1.698 2.152 -18.422 1 96.62 159 LYS B C 1
ATOM 3981 O O . LYS B 1 159 ? -1.519 2.051 -17.203 1 96.62 159 LYS B O 1
ATOM 3986 N N . THR B 1 160 ? -2.029 1.115 -19.234 1 98.06 160 THR B N 1
ATOM 3987 C CA . THR B 1 160 ? -1.914 -0.244 -18.719 1 98.06 160 THR B CA 1
ATOM 3988 C C . THR B 1 160 ? -0.458 -0.587 -18.422 1 98.06 160 THR B C 1
ATOM 3990 O O . THR B 1 160 ? 0.455 0.104 -18.875 1 98.06 160 THR B O 1
ATOM 3993 N N . ILE B 1 161 ? -0.247 -1.673 -17.688 1 98.56 161 ILE B N 1
ATOM 3994 C CA . ILE B 1 161 ? 1.095 -2.111 -17.328 1 98.56 161 ILE B CA 1
ATOM 3995 C C . ILE B 1 161 ? 1.927 -2.342 -18.578 1 98.56 161 ILE B C 1
ATOM 3997 O O . ILE B 1 161 ? 3.086 -1.929 -18.656 1 98.56 161 ILE B O 1
ATOM 4001 N N . LEU B 1 162 ? 1.345 -2.918 -19.594 1 98.5 162 LEU B N 1
ATOM 4002 C CA . LEU B 1 162 ? 2.08 -3.238 -20.812 1 98.5 162 LEU B CA 1
ATOM 4003 C C . LEU B 1 162 ? 2.273 -1.996 -21.672 1 98.5 162 LEU B C 1
ATOM 4005 O O . LEU B 1 162 ? 3.273 -1.877 -22.391 1 98.5 162 LEU B O 1
ATOM 4009 N N . ASP B 1 163 ? 1.376 -1.021 -21.594 1 97.62 163 ASP B N 1
ATOM 4010 C CA . ASP B 1 163 ? 1.441 0.17 -22.438 1 97.62 163 ASP B CA 1
ATOM 4011 C C . ASP B 1 163 ? 2.334 1.238 -21.812 1 97.62 163 ASP B C 1
ATOM 4013 O O . ASP B 1 163 ? 2.787 2.158 -22.5 1 97.62 163 ASP B O 1
ATOM 4017 N N . GLU B 1 164 ? 2.553 1.182 -20.562 1 96.94 164 GLU B N 1
ATOM 4018 C CA . GLU B 1 164 ? 3.404 2.16 -19.891 1 96.94 164 GLU B CA 1
ATOM 4019 C C . GLU B 1 164 ? 4.871 1.957 -20.25 1 96.94 164 GLU B C 1
ATOM 4021 O O . GLU B 1 164 ? 5.359 0.825 -20.281 1 96.94 164 GLU B O 1
ATOM 4026 N N . SER B 1 165 ? 5.492 3.066 -20.578 1 97.75 165 SER B N 1
ATOM 4027 C CA . SER B 1 165 ? 6.938 2.98 -20.766 1 97.75 165 SER B CA 1
ATOM 4028 C C . SER B 1 165 ? 7.652 2.795 -19.438 1 97.75 165 SER B C 1
ATOM 4030 O O . SER B 1 165 ? 7.07 3.023 -18.375 1 97.75 165 SER B O 1
ATOM 4032 N N . ILE B 1 166 ? 8.867 2.373 -19.516 1 98 166 ILE B N 1
ATOM 4033 C CA . ILE B 1 166 ? 9.688 2.221 -18.312 1 98 166 ILE B CA 1
ATOM 4034 C C . ILE B 1 166 ? 9.82 3.568 -17.609 1 98 166 ILE B C 1
ATOM 4036 O O . ILE B 1 166 ? 9.75 3.641 -16.375 1 98 166 ILE B O 1
ATOM 4040 N N . ARG B 1 167 ? 9.969 4.539 -18.391 1 97.62 167 ARG B N 1
ATOM 4041 C CA . ARG B 1 167 ? 10.102 5.887 -17.844 1 97.62 167 ARG B CA 1
ATOM 4042 C C . ARG B 1 167 ? 8.812 6.336 -17.156 1 97.62 167 ARG B C 1
ATOM 4044 O O . ARG B 1 167 ? 8.852 7 -16.125 1 97.62 167 ARG B O 1
ATOM 4051 N N . ASP B 1 168 ? 7.68 6.016 -17.734 1 97.06 168 ASP B N 1
ATOM 4052 C CA . ASP B 1 168 ? 6.398 6.336 -17.125 1 97.06 168 ASP B CA 1
ATOM 4053 C C . ASP B 1 168 ? 6.309 5.77 -15.711 1 97.06 168 ASP B C 1
ATOM 4055 O O . ASP B 1 168 ? 5.941 6.48 -14.773 1 97.06 168 ASP B O 1
ATOM 4059 N N . ILE B 1 169 ? 6.68 4.543 -15.594 1 98.56 169 ILE B N 1
ATOM 4060 C CA . ILE B 1 169 ? 6.574 3.83 -14.328 1 98.56 169 ILE B CA 1
ATOM 4061 C C . ILE B 1 169 ? 7.547 4.426 -13.312 1 98.56 169 ILE B C 1
ATOM 4063 O O . ILE B 1 169 ? 7.164 4.754 -12.188 1 98.56 169 ILE B O 1
ATOM 4067 N N . THR B 1 170 ? 8.781 4.609 -13.727 1 98.44 170 THR B N 1
ATOM 4068 C CA . THR B 1 170 ? 9.805 5.102 -12.812 1 98.44 170 THR B CA 1
ATOM 4069 C C . THR B 1 170 ? 9.508 6.543 -12.398 1 98.44 170 THR B C 1
ATOM 4071 O O . THR B 1 170 ? 9.711 6.922 -11.242 1 98.44 170 THR B O 1
ATOM 4074 N N . ASP B 1 171 ? 9.062 7.352 -13.359 1 98 171 ASP B N 1
ATOM 4075 C CA . ASP B 1 171 ? 8.711 8.734 -13.047 1 98 171 ASP B CA 1
ATOM 4076 C C . ASP B 1 171 ? 7.605 8.797 -11.992 1 98 171 ASP B C 1
ATOM 4078 O O . ASP B 1 171 ? 7.656 9.625 -11.078 1 98 171 ASP B O 1
ATOM 4082 N N . THR B 1 172 ? 6.609 7.961 -12.148 1 98.56 172 THR B N 1
ATOM 4083 C CA . THR B 1 172 ? 5.5 7.938 -11.195 1 98.56 172 THR B CA 1
ATOM 4084 C C . THR B 1 172 ? 5.988 7.555 -9.805 1 98.56 172 THR B C 1
ATOM 4086 O O . THR B 1 172 ? 5.684 8.234 -8.82 1 98.56 172 THR B O 1
ATOM 4089 N N . ILE B 1 173 ? 6.777 6.496 -9.711 1 98.88 173 ILE B N 1
ATOM 4090 C CA . ILE B 1 173 ? 7.25 6.02 -8.422 1 98.88 173 ILE B CA 1
ATOM 4091 C C . ILE B 1 173 ? 8.188 7.055 -7.801 1 98.88 173 ILE B C 1
ATOM 4093 O O . ILE B 1 173 ? 8.125 7.324 -6.598 1 98.88 173 ILE B O 1
ATOM 4097 N N . ASN B 1 174 ? 9.016 7.668 -8.602 1 98.69 174 ASN B N 1
ATOM 4098 C CA . ASN B 1 174 ? 9.961 8.664 -8.109 1 98.69 174 ASN B CA 1
ATOM 4099 C C . ASN B 1 174 ? 9.25 9.914 -7.594 1 98.69 174 ASN B C 1
ATOM 4101 O O . ASN B 1 174 ? 9.547 10.391 -6.496 1 98.69 174 ASN B O 1
ATOM 4105 N N . THR B 1 175 ? 8.328 10.391 -8.312 1 98.56 175 THR B N 1
ATOM 4106 C CA . THR B 1 175 ? 7.66 11.648 -7.98 1 98.56 175 THR B CA 1
ATOM 4107 C C . THR B 1 175 ? 6.637 11.43 -6.867 1 98.56 175 THR B C 1
ATOM 4109 O O . THR B 1 175 ? 6.57 12.211 -5.918 1 98.56 175 THR B O 1
ATOM 4112 N N . ASN B 1 176 ? 5.844 10.367 -6.98 1 98.69 176 ASN B N 1
ATOM 4113 C CA . ASN B 1 176 ? 4.719 10.18 -6.074 1 98.69 176 ASN B CA 1
ATOM 4114 C C . ASN B 1 176 ? 5.164 9.586 -4.742 1 98.69 176 ASN B C 1
ATOM 4116 O O . ASN B 1 176 ? 4.496 9.758 -3.723 1 98.69 176 ASN B O 1
ATOM 4120 N N . LEU B 1 177 ? 6.262 8.836 -4.762 1 98.88 177 LEU B N 1
ATOM 4121 C CA . LEU B 1 177 ? 6.648 8.109 -3.561 1 98.88 177 LEU B CA 1
ATOM 4122 C C . LEU B 1 177 ? 8.016 8.555 -3.064 1 98.88 177 LEU B C 1
ATOM 4124 O O . LEU B 1 177 ? 8.133 9.117 -1.973 1 98.88 177 LEU B O 1
ATOM 4128 N N . LEU B 1 178 ? 9.039 8.398 -3.885 1 98.88 178 LEU B N 1
ATOM 4129 C CA . LEU B 1 178 ? 10.406 8.617 -3.418 1 98.88 178 LEU B CA 1
ATOM 4130 C C . LEU B 1 178 ? 10.625 10.078 -3.051 1 98.88 178 LEU B C 1
ATOM 4132 O O . LEU B 1 178 ? 11.391 10.383 -2.133 1 98.88 178 LEU B O 1
ATOM 4136 N N . SER B 1 179 ? 9.922 10.977 -3.697 1 98.88 179 SER B N 1
ATOM 4137 C CA . SER B 1 179 ? 10.016 12.391 -3.375 1 98.88 179 SER B CA 1
ATOM 4138 C C . SER B 1 179 ? 9.703 12.648 -1.904 1 98.88 179 SER B C 1
ATOM 4140 O O . SER B 1 179 ? 10.32 13.516 -1.276 1 98.88 179 SER B O 1
ATOM 4142 N N . SER B 1 180 ? 8.742 11.906 -1.341 1 98.81 180 SER B N 1
ATOM 4143 C CA . SER B 1 180 ? 8.383 12.086 0.062 1 98.81 180 SER B CA 1
ATOM 4144 C C . SER B 1 180 ? 9.5 11.609 0.985 1 98.81 180 SER B C 1
ATOM 4146 O O . SER B 1 180 ? 9.703 12.172 2.064 1 98.81 180 SER B O 1
ATOM 4148 N N . PHE B 1 181 ? 10.211 10.547 0.581 1 98.88 181 PHE B N 1
ATOM 4149 C CA . PHE B 1 181 ? 11.406 10.148 1.323 1 98.88 181 PHE B CA 1
ATOM 4150 C C . PHE B 1 181 ? 12.445 11.266 1.312 1 98.88 181 PHE B C 1
ATOM 4152 O O . PHE B 1 181 ? 13.023 11.594 2.35 1 98.88 181 PHE B O 1
ATOM 4159 N N . TRP B 1 182 ? 12.664 11.867 0.156 1 98.88 182 TRP B N 1
ATOM 4160 C CA . TRP B 1 182 ? 13.711 12.859 -0.035 1 98.88 182 TRP B CA 1
ATOM 4161 C C . TRP B 1 182 ? 13.43 14.117 0.776 1 98.88 182 TRP B C 1
ATOM 4163 O O . TRP B 1 182 ? 14.281 14.578 1.542 1 98.88 182 TRP B O 1
ATOM 4173 N N . THR B 1 183 ? 12.195 14.656 0.635 1 98.88 183 THR B N 1
ATOM 4174 C CA . THR B 1 183 ? 11.844 15.891 1.337 1 98.88 183 THR B CA 1
ATOM 4175 C C . THR B 1 183 ? 11.844 15.672 2.848 1 98.88 183 THR B C 1
ATOM 4177 O O . THR B 1 183 ? 12.266 16.531 3.609 1 98.88 183 THR B O 1
ATOM 4180 N N . THR B 1 184 ? 11.359 14.5 3.273 1 98.88 184 THR B N 1
ATOM 4181 C CA . THR B 1 184 ? 11.367 14.18 4.695 1 98.88 184 THR B CA 1
ATOM 4182 C C . THR B 1 184 ? 12.789 14.102 5.23 1 98.88 184 THR B C 1
ATOM 4184 O O . THR B 1 184 ? 13.086 14.633 6.305 1 98.88 184 THR B O 1
ATOM 4187 N N . LYS B 1 185 ? 13.703 13.484 4.473 1 98.62 185 LYS B N 1
ATOM 4188 C CA . LYS B 1 185 ? 15.094 13.367 4.898 1 98.62 185 LYS B CA 1
ATOM 4189 C C . LYS B 1 185 ? 15.742 14.742 5.059 1 98.62 185 LYS B C 1
ATOM 4191 O O . LYS B 1 185 ? 16.578 14.938 5.941 1 98.62 185 LYS B O 1
ATOM 4196 N N . VAL B 1 186 ? 15.344 15.633 4.254 1 98.69 186 VAL B N 1
ATOM 4197 C CA . VAL B 1 186 ? 15.984 16.938 4.219 1 98.69 186 VAL B CA 1
ATOM 4198 C C . VAL B 1 186 ? 15.422 17.812 5.336 1 98.69 186 VAL B C 1
ATOM 4200 O O . VAL B 1 186 ? 16.172 18.531 6.016 1 98.69 186 VAL B O 1
ATOM 4203 N N . PHE B 1 187 ? 14.133 17.766 5.652 1 98.81 187 PHE B N 1
ATOM 4204 C CA . PHE B 1 187 ? 13.523 18.781 6.496 1 98.81 187 PHE B CA 1
ATOM 4205 C C . PHE B 1 187 ? 13.203 18.219 7.879 1 98.81 187 PHE B C 1
ATOM 4207 O O . PHE B 1 187 ? 13.023 18.984 8.836 1 98.81 187 PHE B O 1
ATOM 4214 N N . LEU B 1 188 ? 13.148 16.906 8.016 1 98.75 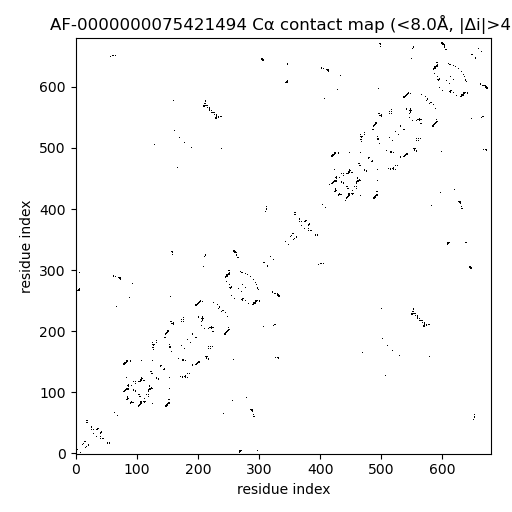188 LEU B N 1
ATOM 4215 C CA . LEU B 1 188 ? 12.68 16.281 9.242 1 98.75 188 LEU B CA 1
ATOM 4216 C C . LEU B 1 188 ? 13.688 16.484 10.367 1 98.75 188 LEU B C 1
ATOM 4218 O O . LEU B 1 188 ? 13.305 16.641 11.531 1 98.75 188 LEU B O 1
ATOM 4222 N N . PRO B 1 189 ? 15.047 16.453 10.117 1 98.69 189 PRO B N 1
ATOM 4223 C CA . PRO B 1 189 ? 16.031 16.531 11.203 1 98.69 189 PRO B CA 1
ATOM 4224 C C . PRO B 1 189 ? 15.805 17.734 12.117 1 98.69 189 PRO B C 1
ATOM 4226 O O . PRO B 1 189 ? 15.828 17.609 13.344 1 98.69 189 PRO B O 1
ATOM 4229 N N . ASP B 1 190 ? 15.531 18.875 11.594 1 98.38 190 ASP B N 1
ATOM 4230 C CA . ASP B 1 190 ? 15.328 20.062 12.406 1 98.38 190 ASP B CA 1
ATOM 4231 C C . ASP B 1 190 ? 14.016 19.969 13.188 1 98.38 190 ASP B C 1
ATOM 4233 O O . ASP B 1 190 ? 13.922 20.484 14.305 1 98.38 190 ASP B O 1
ATOM 4237 N N . MET B 1 191 ? 13.016 19.375 12.578 1 98.44 191 MET B N 1
ATOM 4238 C CA . MET B 1 191 ? 11.758 19.188 13.289 1 98.44 191 MET B CA 1
ATOM 4239 C C . MET B 1 191 ? 11.953 18.312 14.523 1 98.44 191 MET B C 1
ATOM 4241 O O . MET B 1 191 ? 11.383 18.578 15.578 1 98.44 191 MET B O 1
ATOM 4245 N N . ILE B 1 192 ? 12.742 17.266 14.305 1 98.5 192 ILE B N 1
ATOM 4246 C CA . ILE B 1 192 ? 13.039 16.359 15.406 1 98.5 192 ILE B CA 1
ATOM 4247 C C . ILE B 1 192 ? 13.82 17.078 16.484 1 98.5 192 ILE B C 1
ATOM 4249 O O . ILE B 1 192 ? 13.484 17 17.672 1 98.5 192 ILE B O 1
ATOM 4253 N N . LYS B 1 193 ? 14.852 17.844 16.094 1 98 193 LYS B N 1
ATOM 4254 C CA . LYS B 1 193 ? 15.703 18.578 17.016 1 98 193 LYS B CA 1
ATOM 4255 C C . LYS B 1 193 ? 14.875 19.516 17.891 1 98 193 LYS B C 1
ATOM 4257 O O . LYS B 1 193 ? 15.125 19.625 19.094 1 98 193 LYS B O 1
ATOM 4262 N N . ASN B 1 194 ? 13.891 20.109 17.328 1 97.12 194 ASN B N 1
ATOM 4263 C CA . ASN B 1 194 ? 13.086 21.094 18.031 1 97.12 194 ASN B CA 1
ATOM 4264 C C . ASN B 1 194 ? 11.805 20.484 18.594 1 97.12 194 ASN B C 1
ATOM 4266 O O . ASN B 1 194 ? 11.023 21.172 19.266 1 97.12 194 ASN B O 1
ATOM 4270 N N . ASN B 1 195 ? 11.57 19.203 18.297 1 96.94 195 ASN B N 1
ATOM 4271 C CA . ASN B 1 195 ? 10.344 18.516 18.656 1 96.94 195 ASN B CA 1
ATOM 4272 C C . ASN B 1 195 ? 9.109 19.328 18.297 1 96.94 195 ASN B C 1
ATOM 4274 O O . ASN B 1 195 ? 8.227 19.531 19.125 1 96.94 195 ASN B O 1
ATOM 4278 N N . HIS B 1 196 ? 9.188 19.891 17.109 1 96.94 196 HIS B N 1
ATOM 4279 C CA . HIS B 1 196 ? 8.117 20.719 16.578 1 96.94 196 HIS B CA 1
ATOM 4280 C C . HIS B 1 196 ? 8.039 20.594 15.055 1 96.94 196 HIS B C 1
ATOM 4282 O O . HIS B 1 196 ? 9.055 20.719 14.367 1 96.94 196 HIS B O 1
ATOM 4288 N N . GLY B 1 197 ? 6.871 20.344 14.609 1 97.69 197 GLY B N 1
ATOM 4289 C CA . GLY B 1 197 ? 6.688 20.25 13.172 1 97.69 197 GLY B CA 1
ATOM 4290 C C . GLY B 1 197 ? 5.441 19.469 12.781 1 97.69 197 GLY B C 1
ATOM 4291 O O . GLY B 1 197 ? 4.773 18.891 13.641 1 97.69 197 GLY B O 1
ATOM 4292 N N . HIS B 1 198 ? 5.094 19.516 11.5 1 98.62 198 HIS B N 1
ATOM 4293 C CA . HIS B 1 198 ? 3.934 18.828 10.945 1 98.62 198 HIS B CA 1
ATOM 4294 C C . HIS B 1 198 ? 4.203 18.375 9.516 1 98.62 198 HIS B C 1
ATOM 4296 O O . HIS B 1 198 ? 4.492 19.188 8.641 1 98.62 198 HIS B O 1
ATOM 4302 N N . ILE B 1 199 ? 4.16 17.125 9.305 1 98.81 199 ILE B N 1
ATOM 4303 C CA . ILE B 1 199 ? 4.332 16.594 7.961 1 98.81 199 ILE B CA 1
ATOM 4304 C C . ILE B 1 199 ? 2.99 16.094 7.43 1 98.81 199 ILE B C 1
ATOM 4306 O O . ILE B 1 199 ? 2.35 15.234 8.039 1 98.81 199 ILE B O 1
ATOM 4310 N N . VAL B 1 200 ? 2.533 16.672 6.348 1 98.94 200 VAL B N 1
ATOM 4311 C CA . VAL B 1 200 ? 1.309 16.281 5.656 1 98.94 200 VAL B CA 1
ATOM 4312 C C . VAL B 1 200 ? 1.653 15.43 4.434 1 98.94 200 VAL B C 1
ATOM 4314 O O . VAL B 1 200 ? 2.461 15.836 3.598 1 98.94 200 VAL B O 1
ATOM 4317 N N . THR B 1 201 ? 1.164 14.242 4.363 1 98.88 201 THR B N 1
ATOM 4318 C CA . THR B 1 201 ? 1.313 13.352 3.223 1 98.88 201 THR B CA 1
ATOM 4319 C C . THR B 1 201 ? 0.006 13.25 2.441 1 98.88 201 THR B C 1
ATOM 4321 O O . THR B 1 201 ? -0.996 12.75 2.963 1 98.88 201 THR B O 1
ATOM 4324 N N . VAL B 1 202 ? 0.011 13.727 1.179 1 98.62 202 VAL B N 1
ATOM 4325 C CA . VAL B 1 202 ? -1.189 13.68 0.35 1 98.62 202 VAL B CA 1
ATOM 4326 C C . VAL B 1 202 ? -1.18 12.414 -0.509 1 98.62 202 VAL B C 1
ATOM 4328 O O . VAL B 1 202 ? -0.525 12.375 -1.554 1 98.62 202 VAL B O 1
ATOM 4331 N N . ALA B 1 203 ? -1.926 11.453 -0.072 1 98.44 203 ALA B N 1
ATOM 4332 C CA . ALA B 1 203 ? -2.07 10.203 -0.811 1 98.44 203 ALA B CA 1
ATOM 4333 C C . ALA B 1 203 ? -3.332 10.219 -1.67 1 98.44 203 ALA B C 1
ATOM 4335 O O . ALA B 1 203 ? -3.553 11.148 -2.443 1 98.44 203 ALA B O 1
ATOM 4336 N N . SER B 1 204 ? -4.117 9.148 -1.606 1 97.31 204 SER B N 1
ATOM 4337 C CA . SER B 1 204 ? -5.305 9.008 -2.441 1 97.31 204 SER B CA 1
ATOM 4338 C C . SER B 1 204 ? -6.176 7.844 -1.981 1 97.31 204 SER B C 1
ATOM 4340 O O . SER B 1 204 ? -5.691 6.934 -1.306 1 97.31 204 SER B O 1
ATOM 4342 N N . SER B 1 205 ? -7.484 7.965 -2.291 1 96.5 205 SER B N 1
ATOM 4343 C CA . SER B 1 205 ? -8.336 6.789 -2.152 1 96.5 205 SER B CA 1
ATOM 4344 C C . SER B 1 205 ? -7.77 5.602 -2.92 1 96.5 205 SER B C 1
ATOM 4346 O O . SER B 1 205 ? -7.961 4.449 -2.523 1 96.5 205 SER B O 1
ATOM 4348 N N . LEU B 1 206 ? -7.008 5.863 -3.9 1 97 206 LEU B N 1
ATOM 4349 C CA . LEU B 1 206 ? -6.457 4.832 -4.773 1 97 206 LEU B CA 1
ATOM 4350 C C . LEU B 1 206 ? -5.238 4.172 -4.133 1 97 206 LEU B C 1
ATOM 4352 O O . LEU B 1 206 ? -4.578 3.342 -4.762 1 97 206 LEU B O 1
ATOM 4356 N N . GLY B 1 207 ? -4.926 4.512 -2.932 1 98.44 207 GLY B N 1
ATOM 4357 C CA . GLY B 1 207 ? -3.951 3.781 -2.139 1 98.44 207 GLY B CA 1
ATOM 4358 C C . GLY B 1 207 ? -4.523 2.537 -1.486 1 98.44 207 GLY B C 1
ATOM 4359 O O . GLY B 1 207 ? -3.777 1.69 -0.991 1 98.44 207 GLY B O 1
ATOM 4360 N N . TYR B 1 208 ? -5.852 2.363 -1.58 1 98.12 208 TYR B N 1
ATOM 4361 C CA . TYR B 1 208 ? -6.508 1.274 -0.866 1 98.12 208 TYR B CA 1
ATOM 4362 C C . TYR B 1 208 ? -6.863 0.135 -1.814 1 98.12 208 TYR B C 1
ATOM 4364 O O . TYR B 1 208 ? -7.297 -0.933 -1.377 1 98.12 208 TYR B O 1
ATOM 4372 N N . THR B 1 209 ? -6.695 0.336 -3.08 1 97.19 209 THR B N 1
ATOM 4373 C CA . THR B 1 209 ? -6.977 -0.703 -4.066 1 97.19 209 THR B CA 1
ATOM 4374 C C . THR B 1 209 ? -6.262 -0.409 -5.383 1 97.19 209 THR B C 1
ATOM 4376 O O . THR B 1 209 ? -5.957 0.747 -5.684 1 97.19 209 THR B O 1
ATOM 4379 N N . GLY B 1 210 ? -5.965 -1.508 -6.117 1 97.69 210 GLY B N 1
ATOM 4380 C CA . GLY B 1 210 ? -5.469 -1.35 -7.473 1 97.69 210 GLY B CA 1
ATOM 4381 C C . GLY B 1 210 ? -6.57 -1.184 -8.5 1 97.69 210 GLY B C 1
ATOM 4382 O O . GLY B 1 210 ? -7.68 -1.688 -8.312 1 97.69 210 GLY B O 1
ATOM 4383 N N . LEU B 1 211 ? -6.273 -0.466 -9.562 1 97.12 211 LEU B N 1
ATOM 4384 C CA . LEU B 1 211 ? -7.199 -0.243 -10.672 1 97.12 211 LEU B CA 1
ATOM 4385 C C . LEU B 1 211 ? -6.504 -0.431 -12.008 1 97.12 211 LEU B C 1
ATOM 4387 O O . LEU B 1 211 ? -5.293 -0.212 -12.125 1 97.12 211 LEU B O 1
ATOM 4391 N N . PRO B 1 212 ? -7.301 -0.842 -13.055 1 97.31 212 PRO B N 1
ATOM 4392 C CA . PRO B 1 212 ? -6.695 -0.903 -14.391 1 97.31 212 PRO B CA 1
ATOM 4393 C C . PRO B 1 212 ? -6.25 0.466 -14.898 1 97.31 212 PRO B C 1
ATOM 4395 O O . PRO B 1 212 ? -6.918 1.471 -14.648 1 97.31 212 PRO B O 1
ATOM 4398 N N . GLN B 1 213 ? -5.07 0.47 -15.555 1 97.19 213 GLN B N 1
ATOM 4399 C CA . GLN B 1 213 ? -4.484 1.649 -16.188 1 97.19 213 GLN B CA 1
ATOM 4400 C C . GLN B 1 213 ? -3.926 2.609 -15.141 1 97.19 213 GLN B C 1
ATOM 4402 O O . GLN B 1 213 ? -3.65 3.773 -15.438 1 97.19 213 GLN B O 1
ATOM 4407 N N . LEU B 1 214 ? -3.844 2.131 -13.875 1 97.75 214 LEU B N 1
ATOM 4408 C CA . LEU B 1 214 ? -3.311 2.947 -12.789 1 97.75 214 LEU B CA 1
ATOM 4409 C C . LEU B 1 214 ? -2.391 2.127 -11.891 1 97.75 214 LEU B C 1
ATOM 4411 O O . LEU B 1 214 ? -2.25 2.424 -10.703 1 97.75 214 LEU B O 1
ATOM 4415 N N . ALA B 1 215 ? -1.796 1.1 -12.461 1 98.75 215 ALA B N 1
ATOM 4416 C CA . ALA B 1 215 ? -0.995 0.194 -11.641 1 98.75 215 ALA B CA 1
ATOM 4417 C C . ALA B 1 215 ? 0.122 0.946 -10.922 1 98.75 215 ALA B C 1
ATOM 4419 O O . ALA B 1 215 ? 0.308 0.787 -9.711 1 98.75 215 ALA B O 1
ATOM 4420 N N . ASP B 1 216 ? 0.868 1.774 -11.68 1 98.62 216 ASP B N 1
ATOM 4421 C CA . ASP B 1 216 ? 1.976 2.523 -11.094 1 98.62 216 ASP B CA 1
ATOM 4422 C C . ASP B 1 216 ? 1.471 3.561 -10.094 1 98.62 216 ASP B C 1
ATOM 4424 O O . ASP B 1 216 ? 2.047 3.725 -9.016 1 98.62 216 ASP B O 1
ATOM 4428 N N . TYR B 1 217 ? 0.391 4.25 -10.414 1 98.31 217 TYR B N 1
ATOM 4429 C CA . TYR B 1 217 ? -0.161 5.281 -9.539 1 98.31 217 TYR B CA 1
ATOM 4430 C C . TYR B 1 217 ? -0.697 4.672 -8.25 1 98.31 217 TYR B C 1
ATOM 4432 O O . TYR B 1 217 ? -0.355 5.125 -7.152 1 98.31 217 TYR B O 1
ATOM 4440 N N . CYS B 1 218 ? -1.58 3.643 -8.383 1 98.75 218 CYS B N 1
ATOM 4441 C CA . CYS B 1 218 ? -2.137 2.988 -7.207 1 98.75 218 CYS B CA 1
ATOM 4442 C C . CYS B 1 218 ? -1.032 2.426 -6.324 1 98.75 218 CYS B C 1
ATOM 4444 O O . CYS B 1 218 ? -1.088 2.551 -5.098 1 98.75 218 CYS B O 1
ATOM 4446 N N . ALA B 1 219 ? -0.056 1.809 -6.949 1 98.94 219 ALA B N 1
ATOM 4447 C CA . ALA B 1 219 ? 1.082 1.284 -6.199 1 98.94 219 ALA B CA 1
ATOM 4448 C C . ALA B 1 219 ? 1.788 2.395 -5.426 1 98.94 219 ALA B C 1
ATOM 4450 O O . ALA B 1 219 ? 2.084 2.244 -4.238 1 98.94 219 ALA B O 1
ATOM 4451 N N . SER B 1 220 ? 2.059 3.508 -6.07 1 98.88 220 SER B N 1
ATOM 4452 C CA . SER B 1 220 ? 2.754 4.621 -5.434 1 98.88 220 SER B CA 1
ATOM 4453 C C . SER B 1 220 ? 1.963 5.16 -4.246 1 98.88 220 SER B C 1
ATOM 4455 O O . SER B 1 220 ? 2.537 5.484 -3.205 1 98.88 220 SER B O 1
ATOM 4457 N N . LYS B 1 221 ? 0.673 5.285 -4.406 1 98.81 221 LYS B N 1
ATOM 4458 C CA . LYS B 1 221 ? -0.15 5.863 -3.352 1 98.81 221 LYS B CA 1
ATOM 4459 C C . LYS B 1 221 ? -0.331 4.887 -2.195 1 98.81 221 LYS B C 1
ATOM 4461 O O . LYS B 1 221 ? -0.4 5.293 -1.034 1 98.81 221 LYS B O 1
ATOM 4466 N N . ALA B 1 222 ? -0.438 3.586 -2.518 1 98.88 222 ALA B N 1
ATOM 4467 C CA . ALA B 1 222 ? -0.423 2.588 -1.449 1 98.88 222 ALA B CA 1
ATOM 4468 C C . ALA B 1 222 ? 0.875 2.662 -0.649 1 98.88 222 ALA B C 1
ATOM 4470 O O . ALA B 1 222 ? 0.854 2.625 0.583 1 98.88 222 ALA B O 1
ATOM 4471 N N . ALA B 1 223 ? 1.939 2.766 -1.365 1 98.94 223 ALA B N 1
ATOM 4472 C CA . ALA B 1 223 ? 3.252 2.877 -0.737 1 98.94 223 ALA B CA 1
ATOM 4473 C C . ALA B 1 223 ? 3.344 4.133 0.123 1 98.94 223 ALA B C 1
ATOM 4475 O O . ALA B 1 223 ? 3.939 4.113 1.203 1 98.94 223 ALA B O 1
ATOM 4476 N N . LEU B 1 224 ? 2.791 5.172 -0.348 1 98.88 224 LEU B N 1
ATOM 4477 C CA . LEU B 1 224 ? 2.834 6.449 0.359 1 98.88 224 LEU B CA 1
ATOM 4478 C C . LEU B 1 224 ? 2.1 6.355 1.692 1 98.88 224 LEU B C 1
ATOM 4480 O O . LEU B 1 224 ? 2.545 6.926 2.691 1 98.88 224 LEU B O 1
ATOM 4484 N N . ILE B 1 225 ? 0.966 5.707 1.704 1 98.88 225 ILE B N 1
ATOM 4485 C CA . ILE B 1 225 ? 0.236 5.484 2.947 1 98.88 225 ILE B CA 1
ATOM 4486 C C . ILE B 1 225 ? 1.123 4.738 3.941 1 98.88 225 ILE B C 1
ATOM 4488 O O . ILE B 1 225 ? 1.229 5.129 5.105 1 98.88 225 ILE B O 1
ATOM 4492 N N . SER B 1 226 ? 1.739 3.691 3.453 1 98.88 226 SER B N 1
ATOM 4493 C CA . SER B 1 226 ? 2.627 2.895 4.293 1 98.88 226 SER B CA 1
ATOM 4494 C C . SER B 1 226 ? 3.807 3.723 4.793 1 98.88 226 SER B C 1
ATOM 4496 O O . SER B 1 226 ? 4.211 3.605 5.953 1 98.88 226 SER B O 1
ATOM 4498 N N . PHE B 1 227 ? 4.375 4.551 3.936 1 98.94 227 PHE B N 1
ATOM 4499 C CA . PHE B 1 227 ? 5.453 5.461 4.309 1 98.94 227 PHE B CA 1
ATOM 4500 C C . PHE B 1 227 ? 5.027 6.363 5.461 1 98.94 227 PHE B C 1
ATOM 4502 O O . PHE B 1 227 ? 5.758 6.512 6.441 1 98.94 227 PHE B O 1
ATOM 4509 N N . HIS B 1 228 ? 3.9 6.961 5.332 1 98.81 228 HIS B N 1
ATOM 4510 C CA . HIS B 1 228 ? 3.355 7.848 6.352 1 98.81 228 HIS B CA 1
ATOM 4511 C C . HIS B 1 228 ? 3.242 7.141 7.695 1 98.81 228 HIS B C 1
ATOM 4513 O O . HIS B 1 228 ? 3.609 7.703 8.727 1 98.81 228 HIS B O 1
ATOM 4519 N N . GLU B 1 229 ? 2.727 5.938 7.652 1 98.44 229 GLU B N 1
ATOM 4520 C CA . GLU B 1 229 ? 2.559 5.156 8.875 1 98.44 229 GLU B CA 1
ATOM 4521 C C . GLU B 1 229 ? 3.902 4.887 9.547 1 98.44 229 GLU B C 1
ATOM 4523 O O . GLU B 1 229 ? 4.043 5.055 10.758 1 98.44 229 GLU B O 1
ATOM 4528 N N . SER B 1 230 ? 4.875 4.441 8.742 1 98.69 230 SER B N 1
ATOM 4529 C CA . SER B 1 230 ? 6.207 4.168 9.273 1 98.69 230 SER B CA 1
ATOM 4530 C C . SER B 1 230 ? 6.824 5.422 9.883 1 98.69 230 SER B C 1
ATOM 4532 O O . SER B 1 230 ? 7.449 5.359 10.945 1 98.69 230 SER B O 1
ATOM 4534 N N . LEU B 1 231 ? 6.641 6.52 9.195 1 98.75 231 LEU B N 1
ATOM 4535 C CA . LEU B 1 231 ? 7.141 7.793 9.703 1 98.75 231 LEU B CA 1
ATOM 4536 C C . LEU B 1 231 ? 6.543 8.109 11.07 1 98.75 231 LEU B C 1
ATOM 4538 O O . LEU B 1 231 ? 7.266 8.484 12 1 98.75 231 LEU B O 1
ATOM 4542 N N . ARG B 1 232 ? 5.238 7.977 11.203 1 97.38 232 ARG B N 1
ATOM 4543 C CA . ARG B 1 232 ? 4.562 8.25 12.469 1 97.38 232 ARG B CA 1
ATOM 4544 C C . ARG B 1 232 ? 5.145 7.406 13.594 1 97.38 232 ARG B C 1
ATOM 4546 O O . ARG B 1 232 ? 5.449 7.922 14.672 1 97.38 232 ARG B O 1
ATOM 4553 N N . TYR B 1 233 ? 5.348 6.16 13.336 1 97.12 233 TYR B N 1
ATOM 4554 C CA . TYR B 1 233 ? 5.852 5.262 14.367 1 97.12 233 TYR B CA 1
ATOM 4555 C C . TYR B 1 233 ? 7.312 5.566 14.688 1 97.12 233 TYR B C 1
ATOM 4557 O O . TYR B 1 233 ? 7.742 5.445 15.836 1 97.12 233 TYR B O 1
ATOM 4565 N N . GLU B 1 234 ? 8.094 5.953 13.68 1 98.06 234 GLU B N 1
ATOM 4566 C CA . GLU B 1 234 ? 9.484 6.305 13.953 1 98.06 234 GLU B CA 1
ATOM 4567 C C . GLU B 1 234 ? 9.578 7.566 14.805 1 98.06 234 GLU B C 1
ATOM 4569 O O . GLU B 1 234 ? 10.406 7.648 15.711 1 98.06 234 GLU B O 1
ATOM 4574 N N . LEU B 1 235 ? 8.75 8.523 14.477 1 97.69 235 LEU B N 1
ATOM 4575 C CA . LEU B 1 235 ? 8.742 9.758 15.258 1 97.69 235 LEU B CA 1
ATOM 4576 C C . LEU B 1 235 ? 8.484 9.469 16.734 1 97.69 235 LEU B C 1
ATOM 4578 O O . LEU B 1 235 ? 9.102 10.086 17.609 1 97.69 235 LEU B O 1
ATOM 4582 N N . ASP B 1 236 ? 7.656 8.508 16.938 1 94.44 236 ASP B N 1
ATOM 4583 C CA . ASP B 1 236 ? 7.258 8.188 18.312 1 94.44 236 ASP B CA 1
ATOM 4584 C C . ASP B 1 236 ? 8.281 7.289 18.984 1 94.44 236 ASP B C 1
ATOM 4586 O O . ASP B 1 236 ? 8.539 7.426 20.188 1 94.44 236 ASP B O 1
ATOM 4590 N N . THR B 1 237 ? 8.914 6.406 18.219 1 95.31 237 THR B N 1
ATOM 4591 C CA . THR B 1 237 ? 9.594 5.305 18.891 1 95.31 237 THR B CA 1
ATOM 4592 C C . THR B 1 237 ? 11.094 5.348 18.625 1 95.31 237 THR B C 1
ATOM 4594 O O . THR B 1 237 ? 11.875 4.68 19.297 1 95.31 237 THR B O 1
ATOM 4597 N N . ARG B 1 238 ? 11.469 6.082 17.609 1 97 238 ARG B N 1
ATOM 4598 C CA . ARG B 1 238 ? 12.891 6.109 17.25 1 97 238 ARG B CA 1
ATOM 4599 C C . ARG B 1 238 ? 13.484 7.488 17.5 1 97 238 ARG B C 1
ATOM 4601 O O . ARG B 1 238 ? 14.586 7.609 18.047 1 97 238 ARG B O 1
ATOM 4608 N N . TYR B 1 239 ? 12.727 8.484 17.109 1 97.44 239 TYR B N 1
ATOM 4609 C CA . TYR B 1 239 ? 13.266 9.836 17.156 1 97.44 239 TYR B CA 1
ATOM 4610 C C . TYR B 1 239 ? 12.836 10.555 18.422 1 97.44 239 TYR B C 1
ATOM 4612 O O . TYR B 1 239 ? 13.336 11.648 18.719 1 97.44 239 TYR B O 1
ATOM 4620 N N . ASP B 1 240 ? 11.898 9.953 19.188 1 94.88 240 ASP B N 1
ATOM 4621 C CA . ASP B 1 240 ? 11.344 10.547 20.391 1 94.88 240 ASP B CA 1
ATOM 4622 C C . ASP B 1 240 ? 10.875 11.977 20.141 1 94.88 240 ASP B C 1
ATOM 4624 O O . ASP B 1 240 ? 11.227 12.891 20.891 1 94.88 240 ASP B O 1
ATOM 4628 N N . ALA B 1 241 ? 10.328 12.188 19.047 1 96.31 241 ALA B N 1
ATOM 4629 C CA . ALA B 1 241 ? 9.797 13.484 18.625 1 96.31 241 ALA B CA 1
ATOM 4630 C C . ALA B 1 241 ? 8.273 13.453 18.547 1 96.31 241 ALA B C 1
ATOM 4632 O O . ALA B 1 241 ? 7.691 13.68 17.484 1 96.31 241 ALA B O 1
ATOM 4633 N N . LYS B 1 242 ? 7.605 13.359 19.625 1 92 242 LYS B N 1
ATOM 4634 C CA . LYS B 1 242 ? 6.168 13.117 19.703 1 92 242 LYS B CA 1
ATOM 4635 C C . LYS B 1 242 ? 5.375 14.367 19.328 1 92 242 LYS B C 1
ATOM 4637 O O . LYS B 1 242 ? 4.188 14.281 19.016 1 92 242 LYS B O 1
ATOM 4642 N N . GLN B 1 243 ? 6.051 15.492 19.391 1 95 243 GLN B N 1
ATOM 4643 C CA . GLN B 1 243 ? 5.34 16.734 19.078 1 95 243 GLN B CA 1
ATOM 4644 C C . GLN B 1 243 ? 5.414 17.062 17.594 1 95 243 GLN B C 1
ATOM 4646 O O . GLN B 1 243 ? 4.809 18.031 17.125 1 95 243 GLN B O 1
ATOM 4651 N N . VAL B 1 244 ? 6.215 16.266 16.875 1 97.25 244 VAL B N 1
ATOM 4652 C CA . VAL B 1 244 ? 6.141 16.359 15.414 1 97.25 244 VAL B CA 1
ATOM 4653 C C . VAL B 1 244 ? 4.926 15.578 14.914 1 97.25 244 VAL B C 1
ATOM 4655 O O . VAL B 1 244 ? 4.855 14.359 15.062 1 97.25 244 VAL B O 1
ATOM 4658 N N . ARG B 1 245 ? 3.969 16.297 14.352 1 97.38 245 ARG B N 1
ATOM 4659 C CA . ARG B 1 245 ? 2.691 15.719 13.953 1 97.38 245 ARG B CA 1
ATOM 4660 C C . ARG B 1 245 ? 2.746 15.219 12.516 1 97.38 245 ARG B C 1
ATOM 4662 O O . ARG B 1 245 ? 3.584 15.664 11.727 1 97.38 245 ARG B O 1
ATOM 4669 N N . THR B 1 246 ? 1.916 14.273 12.227 1 98 246 THR B N 1
ATOM 4670 C CA . THR B 1 246 ? 1.747 13.789 10.859 1 98 246 THR B CA 1
ATOM 4671 C C . THR B 1 246 ? 0.268 13.727 10.492 1 98 246 THR B C 1
ATOM 4673 O O . THR B 1 246 ? -0.567 13.352 11.312 1 98 246 THR B O 1
ATOM 4676 N N . THR B 1 247 ? -0.076 14.18 9.312 1 98.5 247 THR B N 1
ATOM 4677 C CA . THR B 1 247 ? -1.428 14.094 8.773 1 98.5 247 THR B CA 1
ATOM 4678 C C . THR B 1 247 ? -1.427 13.375 7.43 1 98.5 247 THR B C 1
ATOM 4680 O O . THR B 1 247 ? -0.658 13.727 6.531 1 98.5 247 THR B O 1
ATOM 4683 N N . LEU B 1 248 ? -2.162 12.32 7.328 1 98.62 248 LEU B N 1
ATOM 4684 C CA . LEU B 1 248 ? -2.371 11.586 6.082 1 98.62 248 LEU B CA 1
ATOM 4685 C C . LEU B 1 248 ? -3.66 12.039 5.402 1 98.62 248 LEU B C 1
ATOM 4687 O O . LEU B 1 248 ? -4.715 12.094 6.035 1 98.62 248 LEU B O 1
ATOM 4691 N N . VAL B 1 249 ? -3.584 12.422 4.133 1 98.69 249 VAL B N 1
ATOM 4692 C CA . VAL B 1 249 ? -4.75 12.852 3.369 1 98.69 249 VAL B CA 1
ATOM 4693 C C . VAL B 1 249 ? -5.035 11.844 2.254 1 98.69 249 VAL B C 1
ATOM 4695 O O . VAL B 1 249 ? -4.207 11.648 1.359 1 98.69 249 VAL B O 1
ATOM 4698 N N . CYS B 1 250 ? -6.152 11.18 2.305 1 98.25 250 CYS B N 1
ATOM 4699 C CA . CYS B 1 250 ? -6.598 10.25 1.271 1 98.25 250 CYS B CA 1
ATOM 4700 C C . CYS B 1 250 ? -7.934 10.688 0.682 1 98.25 250 CYS B C 1
ATOM 4702 O O . CYS B 1 250 ? -8.984 10.18 1.065 1 98.25 250 CYS B O 1
ATOM 4704 N N . PRO B 1 251 ? -7.867 11.555 -0.311 1 96.62 251 PRO B N 1
ATOM 4705 C CA . PRO B 1 251 ? -9.109 12.023 -0.936 1 96.62 251 PRO B CA 1
ATOM 4706 C C . PRO B 1 251 ? -9.586 11.117 -2.062 1 96.62 251 PRO B C 1
ATOM 4708 O O . PRO B 1 251 ? -8.789 10.367 -2.639 1 96.62 251 PRO B O 1
ATOM 4711 N N . GLY B 1 252 ? -10.906 11.172 -2.312 1 93.25 252 GLY B N 1
ATOM 4712 C CA . GLY B 1 252 ? -11.43 10.633 -3.557 1 93.25 252 GLY B CA 1
ATOM 4713 C C . GLY B 1 252 ? -11.102 11.484 -4.766 1 93.25 252 GLY B C 1
ATOM 4714 O O . GLY B 1 252 ? -10.102 12.203 -4.766 1 93.25 252 GLY B O 1
ATOM 4715 N N . GLU B 1 253 ? -11.812 11.383 -5.77 1 89.81 253 GLU B N 1
ATOM 4716 C CA . GLU B 1 253 ? -11.555 12.133 -6.996 1 89.81 253 GLU B CA 1
ATOM 4717 C C . GLU B 1 253 ? -11.75 13.633 -6.777 1 89.81 253 GLU B C 1
ATOM 4719 O O . GLU B 1 253 ? -12.844 14.07 -6.398 1 89.81 253 GLU B O 1
ATOM 4724 N N . ILE B 1 254 ? -10.688 14.312 -6.938 1 90.12 254 ILE B N 1
ATOM 4725 C CA . ILE B 1 254 ? -10.734 15.758 -6.805 1 90.12 254 ILE B CA 1
ATOM 4726 C C . ILE B 1 254 ? -10.891 16.406 -8.18 1 90.12 254 ILE B C 1
ATOM 4728 O O . ILE B 1 254 ? -10.266 15.961 -9.148 1 90.12 254 ILE B O 1
ATOM 4732 N N . GLU B 1 255 ? -11.664 17.422 -8.234 1 84.5 255 GLU B N 1
ATOM 4733 C CA . GLU B 1 255 ? -11.844 18.172 -9.477 1 84.5 255 GLU B CA 1
ATOM 4734 C C . GLU B 1 255 ? -10.609 19 -9.805 1 84.5 255 GLU B C 1
ATOM 4736 O O . GLU B 1 255 ? -10.586 20.203 -9.562 1 84.5 255 GLU B O 1
ATOM 4741 N N . THR B 1 256 ? -9.648 18.359 -10.203 1 77.94 256 THR B N 1
ATOM 4742 C CA . THR B 1 256 ? -8.422 18.969 -10.688 1 77.94 256 THR B CA 1
ATOM 4743 C C . THR B 1 256 ? -8.039 18.422 -12.055 1 77.94 256 THR B C 1
ATOM 4745 O O . THR B 1 256 ? -8.75 17.578 -12.609 1 77.94 256 THR B O 1
ATOM 4748 N N . GLY B 1 257 ? -7.035 18.891 -12.523 1 72.75 257 GLY B N 1
ATOM 4749 C CA . GLY B 1 257 ? -6.629 18.484 -13.859 1 72.75 257 GLY B CA 1
ATOM 4750 C C . GLY B 1 257 ? -5.977 17.109 -13.891 1 72.75 257 GLY B C 1
ATOM 4751 O O . GLY B 1 257 ? -5.828 16.516 -14.961 1 72.75 257 GLY B O 1
ATOM 4752 N N . LEU B 1 258 ? -5.66 16.484 -12.797 1 75.81 258 LEU B N 1
ATOM 4753 C CA . LEU B 1 258 ? -4.902 15.234 -12.781 1 75.81 258 LEU B CA 1
ATOM 4754 C C . LEU B 1 258 ? -5.723 14.086 -13.367 1 75.81 258 LEU B C 1
ATOM 4756 O O . LEU B 1 258 ? -5.191 13.242 -14.086 1 75.81 258 LEU B O 1
ATOM 4760 N N . PHE B 1 259 ? -7.012 14.062 -13.07 1 79.94 259 PHE B N 1
ATOM 4761 C CA . PHE B 1 259 ? -7.871 12.977 -13.539 1 79.94 259 PHE B CA 1
ATOM 4762 C C . PHE B 1 259 ? -8.984 13.516 -14.43 1 79.94 259 PHE B C 1
ATOM 4764 O O . PHE B 1 259 ? -10.109 13.023 -14.398 1 79.94 259 PHE B O 1
ATOM 4771 N N . ASP B 1 260 ? -8.641 14.414 -15.188 1 78.25 260 ASP B N 1
ATOM 4772 C CA . ASP B 1 260 ? -9.602 14.984 -16.141 1 78.25 260 ASP B CA 1
ATOM 4773 C C . ASP B 1 260 ? -10.062 13.93 -17.141 1 78.25 260 ASP B C 1
ATOM 4775 O O . ASP B 1 260 ? -9.25 13.156 -17.656 1 78.25 260 ASP B O 1
ATOM 4779 N N . GLY B 1 261 ? -11.336 13.828 -17.281 1 76 261 GLY B N 1
ATOM 4780 C CA . GLY B 1 261 ? -11.891 12.953 -18.297 1 76 261 GLY B CA 1
ATOM 4781 C C . GLY B 1 261 ? -12.391 11.633 -17.75 1 76 261 GLY B C 1
ATOM 4782 O O . GLY B 1 261 ? -13.062 10.875 -18.453 1 76 261 GLY B O 1
ATOM 4783 N N . ILE B 1 262 ? -12.133 11.406 -16.531 1 79.62 262 ILE B N 1
ATOM 4784 C CA . ILE B 1 262 ? -12.539 10.117 -15.977 1 79.62 262 ILE B CA 1
ATOM 4785 C C . ILE B 1 262 ? -14.062 10.07 -15.867 1 79.62 262 ILE B C 1
ATOM 4787 O O . ILE B 1 262 ? -14.711 11.094 -15.641 1 79.62 262 ILE B O 1
ATOM 4791 N N . LYS B 1 263 ? -14.594 8.898 -16.078 1 77.19 263 LYS B N 1
ATOM 4792 C CA . LYS B 1 263 ? -16.031 8.672 -15.945 1 77.19 263 LYS B CA 1
ATOM 4793 C C . LYS B 1 263 ? -16.406 8.25 -14.531 1 77.19 263 LYS B C 1
ATOM 4795 O O . LYS B 1 263 ? -15.828 7.305 -13.984 1 77.19 263 LYS B O 1
ATOM 4800 N N . VAL B 1 264 ? -17.281 9.047 -13.977 1 76.25 264 VAL B N 1
ATOM 4801 C CA . VAL B 1 264 ? -17.812 8.688 -12.672 1 76.25 264 VAL B CA 1
ATOM 4802 C C . VAL B 1 264 ? -19.203 8.062 -12.828 1 76.25 264 VAL B C 1
ATOM 4804 O O . VAL B 1 264 ? -20.125 8.703 -13.32 1 76.25 264 VAL B O 1
ATOM 4807 N N . SER B 1 265 ? -19.375 6.816 -12.43 1 76.81 265 SER B N 1
ATOM 4808 C CA . SER B 1 265 ? -20.594 6.07 -12.703 1 76.81 265 SER B CA 1
ATOM 4809 C C . SER B 1 265 ? -21.656 6.348 -11.648 1 76.81 265 SER B C 1
ATOM 4811 O O . SER B 1 265 ? -22.844 6.426 -11.961 1 76.81 265 SER B O 1
ATOM 4813 N N . PHE B 1 266 ? -21.234 6.5 -10.383 1 80.56 266 PHE B N 1
ATOM 4814 C CA . PHE B 1 266 ? -22.188 6.684 -9.297 1 80.56 266 PHE B CA 1
ATOM 4815 C C . PHE B 1 266 ? -21.812 7.875 -8.43 1 80.56 266 PHE B C 1
ATOM 4817 O O . PHE B 1 266 ? -21.406 7.707 -7.277 1 80.56 266 PHE B O 1
ATOM 4824 N N . PRO B 1 267 ? -22.078 9.023 -8.891 1 79.25 267 PRO B N 1
ATOM 4825 C CA . PRO B 1 267 ? -21.672 10.234 -8.18 1 79.25 267 PRO B CA 1
ATOM 4826 C C . PRO B 1 267 ? -22.297 10.359 -6.797 1 79.25 267 PRO B C 1
ATOM 4828 O O . PRO B 1 267 ? -21.75 11.039 -5.922 1 79.25 267 PRO B O 1
ATOM 4831 N N . PHE B 1 268 ? -23.375 9.625 -6.648 1 78.12 268 PHE B N 1
ATOM 4832 C CA . PHE B 1 268 ? -24.031 9.656 -5.352 1 78.12 268 PHE B CA 1
ATOM 4833 C C . PHE B 1 268 ? -23.188 8.969 -4.293 1 78.12 268 PHE B C 1
ATOM 4835 O O . PHE B 1 268 ? -23.156 9.398 -3.137 1 78.12 268 PHE B O 1
ATOM 4842 N N . ILE B 1 269 ? -22.469 7.957 -4.645 1 79.19 269 ILE B N 1
ATOM 4843 C CA . ILE B 1 269 ? -21.641 7.184 -3.719 1 79.19 269 ILE B CA 1
ATOM 4844 C C . ILE B 1 269 ? -20.203 7.695 -3.756 1 79.19 269 ILE B C 1
ATOM 4846 O O . ILE B 1 269 ? -19.547 7.797 -2.715 1 79.19 269 ILE B O 1
ATOM 4850 N N . THR B 1 270 ? -19.797 8.031 -4.953 1 86.56 270 THR B N 1
ATOM 4851 C CA . THR B 1 270 ? -18.438 8.5 -5.145 1 86.56 270 THR B CA 1
ATOM 4852 C C . THR B 1 270 ? -18.422 9.914 -5.711 1 86.56 270 THR B C 1
ATOM 4854 O O . THR B 1 270 ? -17.922 10.148 -6.812 1 86.56 270 THR B O 1
ATOM 4857 N N . PRO B 1 271 ? -18.875 10.852 -4.898 1 83.75 271 PRO B N 1
ATOM 4858 C CA . PRO B 1 271 ? -18.922 12.219 -5.41 1 83.75 271 PRO B CA 1
ATOM 4859 C C . PRO B 1 271 ? -17.531 12.797 -5.664 1 83.75 271 PRO B C 1
ATOM 4861 O O . PRO B 1 271 ? -16.578 12.461 -4.953 1 83.75 271 PRO B O 1
ATOM 4864 N N . ARG B 1 272 ? -17.469 13.664 -6.664 1 86.75 272 ARG B N 1
ATOM 4865 C CA . ARG B 1 272 ? -16.234 14.414 -6.891 1 86.75 272 ARG B CA 1
ATOM 4866 C C . ARG B 1 272 ? -16.047 15.5 -5.832 1 86.75 272 ARG B C 1
ATOM 4868 O O . ARG B 1 272 ? -17.031 16.078 -5.363 1 86.75 272 ARG B O 1
ATOM 4875 N N . LEU B 1 273 ? -14.789 15.727 -5.504 1 89.69 273 LEU B N 1
ATOM 4876 C CA . LEU B 1 273 ? -14.469 16.734 -4.496 1 89.69 273 LEU B CA 1
ATOM 4877 C C . LEU B 1 273 ? -13.969 18.016 -5.148 1 89.69 273 LEU B C 1
ATOM 4879 O O . LEU B 1 273 ? -13.203 17.969 -6.117 1 89.69 273 LEU B O 1
ATOM 4883 N N . ALA B 1 274 ? -14.453 19.141 -4.559 1 89.62 274 ALA B N 1
ATOM 4884 C CA . ALA B 1 274 ? -13.766 20.391 -4.863 1 89.62 274 ALA B CA 1
ATOM 4885 C C . ALA B 1 274 ? -12.422 20.453 -4.137 1 89.62 274 ALA B C 1
ATOM 4887 O O . ALA B 1 274 ? -12.305 20.016 -2.99 1 89.62 274 ALA B O 1
ATOM 4888 N N . PRO B 1 275 ? -11.445 21 -4.789 1 91.88 275 PRO B N 1
ATOM 4889 C CA . PRO B 1 275 ? -10.141 21.109 -4.129 1 91.88 275 PRO B CA 1
ATOM 4890 C C . PRO B 1 275 ? -10.227 21.797 -2.766 1 91.88 275 PRO B C 1
ATOM 4892 O O . PRO B 1 275 ? -9.523 21.406 -1.831 1 91.88 275 PRO B O 1
ATOM 4895 N N . LEU B 1 276 ? -11.102 22.734 -2.592 1 93.19 276 LEU B N 1
ATOM 4896 C CA . LEU B 1 276 ? -11.234 23.484 -1.353 1 93.19 276 LEU B CA 1
ATOM 4897 C C . LEU B 1 276 ? -11.695 22.578 -0.212 1 93.19 276 LEU B C 1
ATOM 4899 O O . LEU B 1 276 ? -11.32 22.797 0.942 1 93.19 276 LEU B O 1
ATOM 4903 N N . ASP B 1 277 ? -12.523 21.547 -0.562 1 91.88 277 ASP B N 1
ATOM 4904 C CA . ASP B 1 277 ? -13.008 20.625 0.453 1 91.88 277 ASP B CA 1
ATOM 4905 C C . ASP B 1 277 ? -11.852 19.875 1.104 1 91.88 277 ASP B C 1
ATOM 4907 O O . ASP B 1 277 ? -11.898 19.562 2.297 1 91.88 277 ASP B O 1
ATOM 4911 N N . VAL B 1 278 ? -10.859 19.609 0.372 1 95.62 278 VAL B N 1
ATOM 4912 C CA . VAL B 1 278 ? -9.688 18.906 0.872 1 95.62 278 VAL B CA 1
ATOM 4913 C C . VAL B 1 278 ? -8.766 19.875 1.609 1 95.62 278 VAL B C 1
ATOM 4915 O O . VAL B 1 278 ? -8.305 19.578 2.717 1 95.62 278 VAL B O 1
ATOM 4918 N N . VAL B 1 279 ? -8.555 21.016 1.047 1 97.5 279 VAL B N 1
ATOM 4919 C CA . VAL B 1 279 ? -7.652 22.031 1.592 1 97.5 279 VAL B CA 1
ATOM 4920 C C . VAL B 1 279 ? -8.141 22.469 2.971 1 97.5 279 VAL B C 1
ATOM 4922 O O . VAL B 1 279 ? -7.34 22.625 3.895 1 97.5 279 VAL B O 1
ATOM 4925 N N . LYS B 1 280 ? -9.438 22.641 3.152 1 96.38 280 LYS B N 1
ATOM 4926 C CA . LYS B 1 280 ? -10.008 23.062 4.426 1 96.38 280 LYS B CA 1
ATOM 4927 C C . LYS B 1 280 ? -9.672 22.078 5.539 1 96.38 280 LYS B C 1
ATOM 4929 O O . LYS B 1 280 ? -9.367 22.484 6.664 1 96.38 280 LYS B O 1
ATOM 4934 N N . LEU B 1 281 ? -9.758 20.812 5.211 1 96.38 281 LEU B N 1
ATOM 4935 C CA . LEU B 1 281 ? -9.469 19.797 6.203 1 96.38 281 LEU B CA 1
ATOM 4936 C C . LEU B 1 281 ? -7.996 19.797 6.59 1 96.38 281 LEU B C 1
ATOM 4938 O O . LEU B 1 281 ? -7.652 19.625 7.762 1 96.38 281 LEU B O 1
ATOM 4942 N N . ILE B 1 282 ? -7.121 20.031 5.621 1 98.44 282 ILE B N 1
ATOM 4943 C CA . ILE B 1 282 ? -5.688 20.109 5.879 1 98.44 282 ILE B CA 1
ATOM 4944 C C . ILE B 1 282 ? -5.391 21.312 6.773 1 98.44 282 ILE B C 1
ATOM 4946 O O . ILE B 1 282 ? -4.703 21.188 7.793 1 98.44 282 ILE B O 1
ATOM 4950 N N . VAL B 1 283 ? -5.949 22.469 6.422 1 98.12 283 VAL B N 1
ATOM 4951 C CA . VAL B 1 283 ? -5.707 23.703 7.168 1 98.12 283 VAL B CA 1
ATOM 4952 C C . VAL B 1 283 ? -6.234 23.547 8.594 1 98.12 283 VAL B C 1
ATOM 4954 O O . VAL B 1 283 ? -5.598 24.016 9.547 1 98.12 283 VAL B O 1
ATOM 4957 N N . THR B 1 284 ? -7.387 22.906 8.727 1 96.81 284 THR B N 1
ATOM 4958 C CA . THR B 1 284 ? -7.953 22.688 10.055 1 96.81 284 THR B CA 1
ATOM 4959 C C . THR B 1 284 ? -7.008 21.859 10.922 1 96.81 284 THR B C 1
ATOM 4961 O O . THR B 1 284 ? -6.781 22.172 12.086 1 96.81 284 THR B O 1
ATOM 4964 N N . ALA B 1 285 ? -6.469 20.797 10.359 1 96.62 285 ALA B N 1
ATOM 4965 C CA . ALA B 1 285 ? -5.52 19.953 11.086 1 96.62 285 ALA B CA 1
ATOM 4966 C C . ALA B 1 285 ? -4.281 20.75 11.492 1 96.62 285 ALA B C 1
ATOM 4968 O O . ALA B 1 285 ? -3.805 20.641 12.625 1 96.62 285 ALA B O 1
ATOM 4969 N N . LEU B 1 286 ? -3.805 21.562 10.594 1 97.5 286 LEU B N 1
ATOM 4970 C CA . LEU B 1 286 ? -2.621 22.375 10.852 1 97.5 286 LEU B CA 1
ATOM 4971 C C . LEU B 1 286 ? -2.912 23.438 11.914 1 97.5 286 LEU B C 1
ATOM 4973 O O . LEU B 1 286 ? -2.102 23.656 12.812 1 97.5 286 LEU B O 1
ATOM 4977 N N . ASP B 1 287 ? -4.102 24.031 11.805 1 95.88 287 ASP B N 1
ATOM 4978 C CA . ASP B 1 287 ? -4.512 25.062 12.758 1 95.88 287 ASP B CA 1
ATOM 4979 C C . ASP B 1 287 ? -4.555 24.5 14.18 1 95.88 287 ASP B C 1
ATOM 4981 O O . ASP B 1 287 ? -4.105 25.156 15.117 1 95.88 287 ASP B O 1
ATOM 4985 N N . LYS B 1 288 ? -5.047 23.359 14.273 1 94.25 288 LYS B N 1
ATOM 4986 C CA . LYS B 1 288 ? -5.227 22.734 15.586 1 94.25 288 LYS B CA 1
ATOM 4987 C C . LYS B 1 288 ? -3.939 22.062 16.062 1 94.25 288 LYS B C 1
ATOM 4989 O O . LYS B 1 288 ? -3.854 21.609 17.203 1 94.25 288 LYS B O 1
ATOM 4994 N N . ASN B 1 289 ? -2.93 22.031 15.156 1 95.5 289 ASN B N 1
ATOM 4995 C CA . ASN B 1 289 ? -1.688 21.312 15.438 1 95.5 289 ASN B CA 1
ATOM 4996 C C . ASN B 1 289 ? -1.954 19.875 15.859 1 95.5 289 ASN B C 1
ATOM 4998 O O . ASN B 1 289 ? -1.445 19.422 16.891 1 95.5 289 ASN B O 1
ATOM 5002 N N . GLU B 1 290 ? -2.867 19.25 15.102 1 95.31 290 GLU B N 1
ATOM 5003 C CA . GLU B 1 290 ? -3.227 17.844 15.328 1 95.31 290 GLU B CA 1
ATOM 5004 C C . GLU B 1 290 ? -2.922 17 14.094 1 95.31 290 GLU B C 1
ATOM 5006 O O . GLU B 1 290 ? -3.139 17.438 12.961 1 95.31 290 GLU B O 1
ATOM 5011 N N . GLY B 1 291 ? -2.266 15.867 14.375 1 96.19 291 GLY B N 1
ATOM 5012 C CA . GLY B 1 291 ? -2.172 14.875 13.312 1 96.19 291 GLY B CA 1
ATOM 5013 C C . GLY B 1 291 ? -3.492 14.195 13.016 1 96.19 291 GLY B C 1
ATOM 5014 O O . GLY B 1 291 ? -4.227 13.82 13.938 1 96.19 291 GLY B O 1
ATOM 5015 N N . HIS B 1 292 ? -3.852 14.062 11.734 1 95.62 292 HIS B N 1
ATOM 5016 C CA . HIS B 1 292 ? -5.113 13.461 11.312 1 95.62 292 HIS B CA 1
ATOM 5017 C C . HIS B 1 292 ? -4.898 12.43 10.211 1 95.62 292 HIS B C 1
ATOM 5019 O O . HIS B 1 292 ? -3.857 12.438 9.547 1 95.62 292 HIS B O 1
ATOM 5025 N N . ILE B 1 293 ? -5.789 11.477 10.141 1 96.19 293 ILE B N 1
ATOM 5026 C CA . ILE B 1 293 ? -6.004 10.68 8.938 1 96.19 293 ILE B CA 1
ATOM 5027 C C . ILE B 1 293 ? -7.281 11.141 8.234 1 96.19 293 ILE B C 1
ATOM 5029 O O . ILE B 1 293 ? -8.391 10.836 8.688 1 96.19 293 ILE B O 1
ATOM 5033 N N . ILE B 1 294 ? -7.059 11.891 7.199 1 96.06 294 ILE B N 1
ATOM 5034 C CA . ILE B 1 294 ? -8.18 12.5 6.488 1 96.06 294 ILE B CA 1
ATOM 5035 C C . ILE B 1 294 ? -8.602 11.602 5.328 1 96.06 294 ILE B C 1
ATOM 5037 O O . ILE B 1 294 ? -7.824 11.383 4.391 1 96.06 294 ILE B O 1
ATOM 5041 N N . THR B 1 295 ? -9.719 10.992 5.395 1 94.62 295 THR B N 1
ATOM 5042 C CA . THR B 1 295 ? -10.344 10.242 4.312 1 94.62 295 THR B CA 1
ATOM 5043 C C . THR B 1 295 ? -11.664 10.891 3.9 1 94.62 295 THR B C 1
ATOM 5045 O O . THR B 1 295 ? -12.602 10.961 4.695 1 94.62 295 THR B O 1
ATOM 5048 N N . THR B 1 296 ? -11.688 11.391 2.777 1 91.88 296 THR B N 1
ATOM 5049 C CA . THR B 1 296 ? -12.867 12.109 2.311 1 91.88 296 THR B CA 1
ATOM 5050 C C . THR B 1 296 ? -13.109 11.859 0.824 1 91.88 296 THR B C 1
ATOM 5052 O O . THR B 1 296 ? -12.156 11.742 0.05 1 91.88 296 THR B O 1
ATOM 5055 N N . PRO B 1 297 ? -14.445 11.633 0.341 1 90.19 297 PRO B N 1
ATOM 5056 C CA . PRO B 1 297 ? -15.68 11.531 1.131 1 90.19 297 PRO B CA 1
ATOM 5057 C C . PRO B 1 297 ? -15.758 10.234 1.929 1 90.19 297 PRO B C 1
ATOM 5059 O O . PRO B 1 297 ? -14.781 9.492 2.01 1 90.19 297 PRO B O 1
ATOM 5062 N N . TYR B 1 298 ? -16.828 9.883 2.535 1 83.62 298 TYR B N 1
ATOM 5063 C CA . TYR B 1 298 ? -16.969 8.797 3.504 1 83.62 298 TYR B CA 1
ATOM 5064 C C . TYR B 1 298 ? -16.641 7.453 2.871 1 83.62 298 TYR B C 1
ATOM 5066 O O . TYR B 1 298 ? -16.062 6.574 3.527 1 83.62 298 TYR B O 1
ATOM 5074 N N . TYR B 1 299 ? -16.984 7.25 1.614 1 86.38 299 TYR B N 1
ATOM 5075 C CA . TYR B 1 299 ? -16.734 5.957 0.986 1 86.38 299 TYR B CA 1
ATOM 5076 C C . TYR B 1 299 ? -15.258 5.613 0.997 1 86.38 299 TYR B C 1
ATOM 5078 O O . TYR B 1 299 ? -14.883 4.438 0.999 1 86.38 299 TYR B O 1
ATOM 5086 N N . VAL B 1 300 ? -14.383 6.648 1.023 1 92.56 300 VAL B N 1
ATOM 5087 C CA . VAL B 1 300 ? -12.945 6.418 1.042 1 92.56 300 VAL B CA 1
ATOM 5088 C C . VAL B 1 300 ? -12.547 5.727 2.344 1 92.56 300 VAL B C 1
ATOM 5090 O O . VAL B 1 300 ? -11.672 4.859 2.352 1 92.56 300 VAL B O 1
ATOM 5093 N N . TYR B 1 301 ? -13.195 6.125 3.391 1 89.75 301 TYR B N 1
ATOM 5094 C CA . TYR B 1 301 ? -12.969 5.441 4.66 1 89.75 301 TYR B CA 1
ATOM 5095 C C . TYR B 1 301 ? -13.305 3.959 4.551 1 89.75 301 TYR B C 1
ATOM 5097 O O . TYR B 1 301 ? -12.555 3.107 5.031 1 89.75 301 TYR B O 1
ATOM 5105 N N . LEU B 1 302 ? -14.406 3.633 3.881 1 88.81 302 LEU B N 1
ATOM 5106 C CA . LEU B 1 302 ? -14.867 2.258 3.734 1 88.81 302 LEU B CA 1
ATOM 5107 C C . LEU B 1 302 ? -13.938 1.467 2.818 1 88.81 302 LEU B C 1
ATOM 5109 O O . LEU B 1 302 ? -13.867 0.239 2.908 1 88.81 302 LEU B O 1
ATOM 5113 N N . MET B 1 303 ? -13.227 2.152 1.944 1 94.44 303 MET B N 1
ATOM 5114 C CA . MET B 1 303 ? -12.312 1.481 1.023 1 94.44 303 MET B CA 1
ATOM 5115 C C . MET B 1 303 ? -11.188 0.791 1.783 1 94.44 303 MET B C 1
ATOM 5117 O O . MET B 1 303 ? -10.602 -0.176 1.29 1 94.44 303 MET B O 1
ATOM 5121 N N . SER B 1 304 ? -10.883 1.251 2.984 1 93.88 304 SER B N 1
ATOM 5122 C CA . SER B 1 304 ? -9.836 0.619 3.783 1 93.88 304 SER B CA 1
ATOM 5123 C C . SER B 1 304 ? -10.25 -0.78 4.227 1 93.88 304 SER B C 1
ATOM 5125 O O . SER B 1 304 ? -9.422 -1.556 4.703 1 93.88 304 SER B O 1
ATOM 5127 N N . LEU B 1 305 ? -11.531 -1.188 3.967 1 91.25 305 LEU B N 1
ATOM 5128 C CA . LEU B 1 305 ? -12.055 -2.502 4.328 1 91.25 305 LEU B CA 1
ATOM 5129 C C . LEU B 1 305 ? -11.977 -3.461 3.146 1 91.25 305 LEU B C 1
ATOM 5131 O O . LEU B 1 305 ? -12.148 -4.672 3.312 1 91.25 305 LEU B O 1
ATOM 5135 N N . LEU B 1 306 ? -11.711 -2.959 2.025 1 93.62 306 LEU B N 1
ATOM 5136 C CA . LEU B 1 306 ? -11.875 -3.73 0.798 1 93.62 306 LEU B CA 1
ATOM 5137 C C . LEU B 1 306 ? -11.008 -4.988 0.828 1 93.62 306 LEU B C 1
ATOM 5139 O O . LEU B 1 306 ? -11.5 -6.086 0.546 1 93.62 306 LEU B O 1
ATOM 5143 N N . ARG B 1 307 ? -9.742 -4.832 1.237 1 94.81 307 ARG B N 1
ATOM 5144 C CA . ARG B 1 307 ? -8.805 -5.945 1.166 1 94.81 307 ARG B CA 1
ATOM 5145 C C . ARG B 1 307 ? -9.164 -7.027 2.18 1 94.81 307 ARG B C 1
ATOM 5147 O O . ARG B 1 307 ? -8.656 -8.148 2.105 1 94.81 307 ARG B O 1
ATOM 5154 N N . PHE B 1 308 ? -10.016 -6.703 3.113 1 91.31 308 PHE B N 1
ATOM 5155 C CA . PHE B 1 308 ? -10.477 -7.668 4.105 1 91.31 308 PHE B CA 1
ATOM 5156 C C . PHE B 1 308 ? -11.625 -8.508 3.555 1 91.31 308 PHE B C 1
ATOM 5158 O O . PHE B 1 308 ? -11.891 -9.602 4.051 1 91.31 308 PHE B O 1
ATOM 5165 N N . LEU B 1 309 ? -12.328 -7.992 2.564 1 89 309 LEU B N 1
ATOM 5166 C CA . LEU B 1 309 ? -13.516 -8.648 2.031 1 89 309 LEU B CA 1
ATOM 5167 C C . LEU B 1 309 ? -13.125 -9.75 1.041 1 89 309 LEU B C 1
ATOM 5169 O O . LEU B 1 309 ? -12.062 -9.68 0.422 1 89 309 LEU B O 1
ATOM 5173 N N . PRO B 1 310 ? -14.07 -10.742 0.888 1 86.94 310 PRO B N 1
ATOM 5174 C CA . PRO B 1 310 ? -13.836 -11.758 -0.141 1 86.94 310 PRO B CA 1
ATOM 5175 C C . PRO B 1 310 ? -13.672 -11.164 -1.536 1 86.94 310 PRO B C 1
ATOM 5177 O O . PRO B 1 310 ? -14.281 -10.133 -1.845 1 86.94 310 PRO B O 1
ATOM 5180 N N . SER B 1 311 ? -12.891 -11.805 -2.332 1 88.75 311 SER B N 1
ATOM 5181 C CA . SER B 1 311 ? -12.523 -11.266 -3.635 1 88.75 311 SER B CA 1
ATOM 5182 C C . SER B 1 311 ? -13.75 -11.008 -4.5 1 88.75 311 SER B C 1
ATOM 5184 O O . SER B 1 311 ? -13.781 -10.055 -5.281 1 88.75 311 SER B O 1
ATOM 5186 N N . PHE B 1 312 ? -14.797 -11.859 -4.449 1 88.44 312 PHE B N 1
ATOM 5187 C CA . PHE B 1 312 ? -15.969 -11.664 -5.297 1 88.44 312 PHE B CA 1
ATOM 5188 C C . PHE B 1 312 ? -16.688 -10.375 -4.922 1 88.44 312 PHE B C 1
ATOM 5190 O O . PHE B 1 312 ? -17.266 -9.711 -5.781 1 88.44 312 PHE B O 1
ATOM 5197 N N . ILE B 1 313 ? -16.703 -10.039 -3.574 1 89.69 313 ILE B N 1
ATOM 5198 C CA . ILE B 1 313 ? -17.312 -8.789 -3.133 1 89.69 313 ILE B CA 1
ATOM 5199 C C . ILE B 1 313 ? -16.469 -7.609 -3.633 1 89.69 313 ILE B C 1
ATOM 5201 O O . ILE B 1 313 ? -17.016 -6.598 -4.07 1 89.69 313 ILE B O 1
ATOM 5205 N N . GLN B 1 314 ? -15.125 -7.742 -3.551 1 92.75 314 GLN B N 1
ATOM 5206 C CA . GLN B 1 314 ? -14.258 -6.707 -4.098 1 92.75 314 GLN B CA 1
ATOM 5207 C C . GLN B 1 314 ? -14.547 -6.465 -5.574 1 92.75 314 GLN B C 1
ATOM 5209 O O . GLN B 1 314 ? -14.703 -5.32 -6.004 1 92.75 314 GLN B O 1
ATOM 5214 N N . ASP B 1 315 ? -14.641 -7.555 -6.316 1 92.06 315 ASP B N 1
ATOM 5215 C CA . ASP B 1 315 ? -14.898 -7.473 -7.75 1 92.06 315 ASP B CA 1
ATOM 5216 C C . ASP B 1 315 ? -16.234 -6.805 -8.031 1 92.06 315 ASP B C 1
ATOM 5218 O O . ASP B 1 315 ? -16.359 -6.012 -8.969 1 92.06 315 ASP B O 1
ATOM 5222 N N . LEU B 1 316 ? -17.234 -7.121 -7.223 1 90.25 316 LEU B N 1
ATOM 5223 C CA . LEU B 1 316 ? -18.562 -6.543 -7.383 1 90.25 316 LEU B CA 1
ATOM 5224 C C . LEU B 1 316 ? -18.547 -5.043 -7.109 1 90.25 316 LEU B C 1
ATOM 5226 O O . LEU B 1 316 ? -19.188 -4.27 -7.82 1 90.25 316 LEU B O 1
ATOM 5230 N N . VAL B 1 317 ? -17.812 -4.684 -6.086 1 91.62 317 VAL B N 1
ATOM 5231 C CA . VAL B 1 317 ? -17.719 -3.27 -5.738 1 91.62 317 VAL B CA 1
ATOM 5232 C C . VAL B 1 317 ? -17.047 -2.504 -6.879 1 91.62 317 VAL B C 1
ATOM 5234 O O . VAL B 1 317 ? -17.516 -1.436 -7.277 1 91.62 317 VAL B O 1
ATOM 5237 N N . HIS B 1 318 ? -16 -3.051 -7.457 1 93.25 318 HIS B N 1
ATOM 5238 C CA . HIS B 1 318 ? -15.312 -2.422 -8.578 1 93.25 318 HIS B CA 1
ATOM 5239 C C . HIS B 1 318 ? -16.234 -2.281 -9.789 1 93.25 318 HIS B C 1
ATOM 5241 O O . HIS B 1 318 ? -16.266 -1.225 -10.422 1 93.25 318 HIS B O 1
ATOM 5247 N N . LYS B 1 319 ? -16.906 -3.344 -10.07 1 90.19 319 LYS B N 1
ATOM 5248 C CA . LYS B 1 319 ? -17.797 -3.35 -11.219 1 90.19 319 LYS B CA 1
ATOM 5249 C C . LYS B 1 319 ? -18.938 -2.357 -11.031 1 90.19 319 LYS B C 1
ATOM 5251 O O . LYS B 1 319 ? -19.219 -1.549 -11.922 1 90.19 319 LYS B O 1
ATOM 5256 N N . PHE B 1 320 ? -19.516 -2.41 -9.859 1 88.69 320 PHE B N 1
ATOM 5257 C CA . PHE B 1 320 ? -20.703 -1.606 -9.578 1 88.69 320 PHE B CA 1
ATOM 5258 C C . PHE B 1 320 ? -20.359 -0.123 -9.547 1 88.69 320 PHE B C 1
ATOM 5260 O O . PHE B 1 320 ? -21.141 0.713 -10.008 1 88.69 320 PHE B O 1
ATOM 5267 N N . LEU B 1 321 ? -19.203 0.16 -9.07 1 88.81 321 LEU B N 1
ATOM 5268 C CA . LEU B 1 321 ? -18.828 1.563 -8.938 1 88.81 321 LEU B CA 1
ATOM 5269 C C . LEU B 1 321 ? -18.141 2.064 -10.195 1 88.81 321 LEU B C 1
ATOM 5271 O O . LEU B 1 321 ? -17.734 3.227 -10.273 1 88.81 321 LEU B O 1
ATOM 5275 N N . GLY B 1 322 ? -18 1.204 -11.188 1 89.19 322 GLY B N 1
ATOM 5276 C CA . GLY B 1 322 ? -17.422 1.59 -12.477 1 89.19 322 GLY B CA 1
ATOM 5277 C C . GLY B 1 322 ? -15.93 1.809 -12.422 1 89.19 322 GLY B C 1
ATOM 5278 O O . GLY B 1 322 ? -15.375 2.533 -13.25 1 89.19 322 GLY B O 1
ATOM 5279 N N . ALA B 1 323 ? -15.312 1.278 -11.438 1 90.5 323 ALA B N 1
ATOM 5280 C CA . ALA B 1 323 ? -13.875 1.468 -11.242 1 90.5 323 ALA B CA 1
ATOM 5281 C C . ALA B 1 323 ? -13.078 0.839 -12.383 1 90.5 323 ALA B C 1
ATOM 5283 O O . ALA B 1 323 ? -12.031 1.358 -12.773 1 90.5 323 ALA B O 1
ATOM 5284 N N . ASN B 1 324 ? -13.609 -0.222 -12.969 1 91.38 324 ASN B N 1
ATOM 5285 C CA . ASN B 1 324 ? -12.914 -0.939 -14.031 1 91.38 324 ASN B CA 1
ATOM 5286 C C . ASN B 1 324 ? -12.875 -0.13 -15.328 1 91.38 324 ASN B C 1
ATOM 5288 O O . ASN B 1 324 ? -12 -0.332 -16.172 1 91.38 324 ASN B O 1
ATOM 5292 N N . ASP B 1 325 ? -13.742 0.812 -15.422 1 90.31 325 ASP B N 1
ATOM 5293 C CA . ASP B 1 325 ? -13.891 1.497 -16.703 1 90.31 325 ASP B CA 1
ATOM 5294 C C . ASP B 1 325 ? -13.539 2.979 -16.578 1 90.31 325 ASP B C 1
ATOM 5296 O O . ASP B 1 325 ? -13.492 3.697 -17.578 1 90.31 325 ASP B O 1
ATOM 5300 N N . ALA B 1 326 ? -13.266 3.375 -15.422 1 88.62 326 ALA B N 1
ATOM 5301 C CA . ALA B 1 326 ? -13.125 4.801 -15.133 1 88.62 326 ALA B CA 1
ATOM 5302 C C . ALA B 1 326 ? -12.031 5.43 -15.992 1 88.62 326 ALA B C 1
ATOM 5304 O O . ALA B 1 326 ? -12.203 6.535 -16.516 1 88.62 326 ALA B O 1
ATOM 5305 N N . MET B 1 327 ? -11 4.715 -16.25 1 90.88 327 MET B N 1
ATOM 5306 C CA . MET B 1 327 ? -9.82 5.316 -16.875 1 90.88 327 MET B CA 1
ATOM 5307 C C . MET B 1 327 ? -9.875 5.191 -18.391 1 90.88 327 MET B C 1
ATOM 5309 O O . MET B 1 327 ? -9.016 5.723 -19.094 1 90.88 327 MET B O 1
ATOM 5313 N N . LYS B 1 328 ? -10.844 4.562 -18.938 1 88.88 328 LYS B N 1
ATOM 5314 C CA . LYS B 1 328 ? -10.953 4.379 -20.375 1 88.88 328 LYS B CA 1
ATOM 5315 C C . LYS B 1 328 ? -11.109 5.723 -21.094 1 88.88 328 LYS B C 1
ATOM 5317 O O . LYS B 1 328 ? -10.711 5.863 -22.25 1 88.88 328 LYS B O 1
ATOM 5322 N N . THR B 1 329 ? -11.609 6.73 -20.359 1 84.44 329 THR B N 1
ATOM 5323 C CA . THR B 1 329 ? -11.859 8.031 -20.969 1 84.44 329 THR B CA 1
ATOM 5324 C C . THR B 1 329 ? -10.914 9.086 -20.391 1 84.44 329 THR B C 1
ATOM 5326 O O . THR B 1 329 ? -11.156 10.289 -20.547 1 84.44 329 THR B O 1
ATOM 5329 N N . TRP B 1 330 ? -9.914 8.578 -19.75 1 86.38 330 TRP B N 1
ATOM 5330 C CA . TRP B 1 330 ? -8.961 9.5 -19.125 1 86.38 330 TRP B CA 1
ATOM 5331 C C . TRP B 1 330 ? -8.219 10.312 -20.188 1 86.38 330 TRP B C 1
ATOM 5333 O O . TRP B 1 330 ? -7.742 9.758 -21.188 1 86.38 330 TRP B O 1
ATOM 5343 N N . ARG B 1 331 ? -8.016 11.602 -20.047 1 79.56 331 ARG B N 1
ATOM 5344 C CA . ARG B 1 331 ? -7.332 12.492 -20.984 1 79.56 331 ARG B CA 1
ATOM 5345 C C . ARG B 1 331 ? -6.066 13.07 -20.359 1 79.56 331 ARG B C 1
ATOM 5347 O O . ARG B 1 331 ? -5.125 13.43 -21.062 1 79.56 331 ARG B O 1
ATOM 5354 N N . GLY B 1 332 ? -5.91 12.938 -19.125 1 70.62 332 GLY B N 1
ATOM 5355 C CA . GLY B 1 332 ? -4.742 13.461 -18.438 1 70.62 332 GLY B CA 1
ATOM 5356 C C . GLY B 1 332 ? -4.715 14.977 -18.375 1 70.62 332 GLY B C 1
ATOM 5357 O O . GLY B 1 332 ? -5.641 15.641 -18.844 1 70.62 332 GLY B O 1
ATOM 5358 N N . LYS B 1 333 ? -3.693 15.484 -17.656 1 64.5 333 LYS B N 1
ATOM 5359 C CA . LYS B 1 333 ? -3.547 16.938 -17.516 1 64.5 333 LYS B CA 1
ATOM 5360 C C . LYS B 1 333 ? -3.199 17.578 -18.844 1 64.5 333 LYS B C 1
ATOM 5362 O O . LYS B 1 333 ? -2.305 17.109 -19.562 1 64.5 333 LYS B O 1
ATOM 5367 N N . LYS B 1 334 ? -4.18 18.266 -19.594 1 49.78 334 LYS B N 1
ATOM 5368 C CA . LYS B 1 334 ? -3.922 19.031 -20.828 1 49.78 334 LYS B CA 1
ATOM 5369 C C . LYS B 1 334 ? -2.682 19.906 -20.672 1 49.78 334 LYS B C 1
ATOM 5371 O O . LYS B 1 334 ? -2.504 20.562 -19.656 1 49.78 334 LYS B O 1
ATOM 5376 N N . SER B 1 335 ? -1.581 19.391 -21.234 1 43.16 335 SER B N 1
ATOM 5377 C CA . SER B 1 335 ? -0.486 20.359 -21.359 1 43.16 335 SER B CA 1
ATOM 5378 C C . SER B 1 335 ? -0.996 21.734 -21.766 1 43.16 335 SER B C 1
ATOM 5380 O O . SER B 1 335 ? -1.889 21.828 -22.609 1 43.16 335 SER B O 1
ATOM 5382 N N . ILE B 1 336 ? -0.958 22.625 -21 1 32.25 336 ILE B N 1
ATOM 5383 C CA . ILE B 1 336 ? -1.172 23.969 -21.531 1 32.25 336 ILE B CA 1
ATOM 5384 C C . ILE B 1 336 ? -0.376 24.141 -22.828 1 32.25 336 ILE B C 1
ATOM 5386 O O . ILE B 1 336 ? 0.857 24.125 -22.812 1 32.25 336 ILE B O 1
ATOM 5390 N N . LYS B 1 337 ? -0.682 23.516 -23.969 1 30.91 337 LYS B N 1
ATOM 5391 C CA . LYS B 1 337 ? -0.069 24.031 -25.188 1 30.91 337 LYS B CA 1
ATOM 5392 C C . LYS B 1 337 ? -0.12 25.547 -25.234 1 30.91 337 LYS B C 1
ATOM 5394 O O . LYS B 1 337 ? -1.197 26.141 -25.156 1 30.91 337 LYS B O 1
ATOM 5399 N N . LYS B 1 338 ? 1.009 26.141 -24.812 1 28.08 338 LYS B N 1
ATOM 5400 C CA . LYS B 1 338 ? 1.213 27.5 -25.312 1 28.08 338 LYS B CA 1
ATOM 5401 C C . LYS B 1 338 ? 0.911 27.594 -26.797 1 28.08 338 LYS B C 1
ATOM 5403 O O . LYS B 1 338 ? 1.512 26.875 -27.609 1 28.08 338 LYS B O 1
ATOM 5408 N N . ASP B 1 339 ? -0.288 27.703 -27.125 1 25.81 339 ASP B N 1
ATOM 5409 C CA . ASP B 1 339 ? -0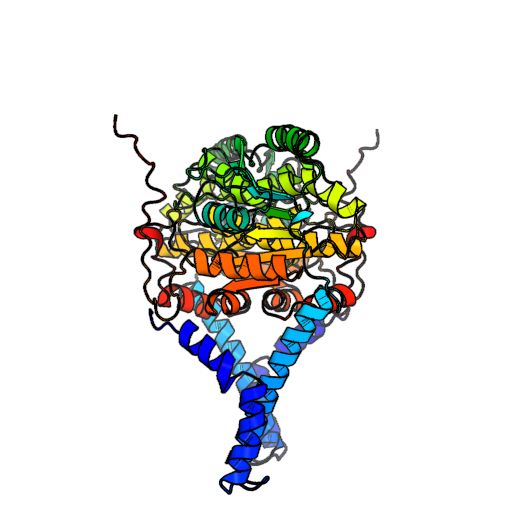.46 28.312 -28.438 1 25.81 339 ASP B CA 1
ATOM 5410 C C . ASP B 1 339 ? 0.674 29.281 -28.75 1 25.81 339 ASP B C 1
ATOM 5412 O O . ASP B 1 339 ? 0.892 30.25 -28 1 25.81 339 ASP B O 1
ATOM 5416 N N . GLN B 1 340 ? 1.843 28.797 -29.312 1 22.5 340 GLN B N 1
ATOM 5417 C CA . GLN B 1 340 ? 2.367 29.766 -30.266 1 22.5 340 GLN B CA 1
ATOM 5418 C C . GLN B 1 340 ? 1.387 29.984 -31.422 1 22.5 340 GLN B C 1
ATOM 5420 O O . GLN B 1 340 ? 0.788 29.031 -31.922 1 22.5 340 GLN B O 1
#

Sequence (680 aa):
MNISIDFFLRILALSFFHPSFVLIFLPYFYSIGYGLTTPEFFWASIYTSIVCFFWLLGYLSLKSRNGWKTIKTNWDDEVVVVTGGSGGVGGLLTETLAIRNVTVIILDVNPPEIEHVNVEYFQCDVSNYEEVQRVGKDIIEQFGSPTILVNNAAIVRGKTILDESIRDITDTINTNLLSSFWTTKVFLPDMIKNNHGHIVTVASSLGYTGLPQLADYCASKAALISFHESLRYELDTRYDAKQVRTTLVCPGEIETGLFDGIKVSFPFITPRLAPLDVVKLIVTALDKNEGHIITTPYYVYLMSLLRFLPSFIQDLVHKFLGANDAMKTWRGKKSIKKDQMNISIDFFLRILALSFFHPSFVLIFLPYFYSIGYGLTTPEFFWASIYTSIVCFFWLLGYLSLKSRNGWKTIKTNWDDEVVVVTGGSGGVGGLLTETLAIRNVTVIILDVNPPEIEHVNVEYFQCDVSNYEEVQRVGKDIIEQFGSPTILVNNAAIVRGKTILDESIRDITDTINTNLLSSFWTTKVFLPDMIKNNHGHIVTVASSLGYTGLPQLADYCASKAALISFHESLRYELDTRYDAKQVRTTLVCPGEIETGLFDGIKVSFPFITPRLAPLDVVKLIVTALDKNEGHIITTPYYVYLMSLLRFLPSFIQDLVHKFLGANDAMKTWRGKKSIKKDQ

Solvent-accessible surface area (backbone atoms only — not comparable to full-atom values): 33872 Å² total; per-residue (Å²): 128,83,82,20,53,49,52,54,47,50,48,32,45,68,32,76,42,16,49,75,45,30,59,48,45,53,60,47,44,43,70,73,65,42,48,86,82,33,69,67,43,44,52,51,48,50,50,32,49,53,30,38,49,52,49,49,49,51,51,49,16,47,29,60,73,44,64,74,65,63,64,64,52,59,55,88,78,39,31,36,38,27,29,33,23,41,43,62,57,32,21,51,41,46,51,57,41,35,76,69,66,21,42,34,37,28,33,17,77,55,81,52,84,75,86,52,94,41,51,44,80,42,82,30,53,53,52,37,54,69,48,42,47,54,53,47,51,50,43,33,73,74,74,40,74,52,32,28,40,34,42,46,36,68,64,74,84,69,39,40,79,76,72,40,49,72,63,56,46,51,50,29,36,27,35,41,28,49,17,49,56,42,54,43,54,65,46,42,59,60,17,46,76,65,39,37,31,37,40,34,40,55,49,30,41,45,30,52,44,35,34,40,30,29,29,53,47,15,12,19,23,16,15,34,51,18,32,52,42,6,49,54,44,24,29,54,72,69,61,68,12,71,54,40,32,47,28,41,35,22,40,48,58,51,71,39,51,69,60,28,54,46,54,77,70,42,46,46,70,61,47,74,33,54,48,63,68,54,40,52,54,53,50,50,30,51,45,46,49,42,43,43,81,45,47,36,55,60,57,36,47,56,37,31,41,42,72,53,45,52,59,43,59,44,52,47,52,33,58,72,49,29,51,74,54,18,54,79,50,49,67,40,56,75,71,78,70,71,77,124,130,84,82,20,52,49,52,53,47,49,49,32,44,68,32,75,41,16,48,72,45,29,59,49,45,53,58,47,44,43,72,74,64,43,47,87,80,32,70,68,42,43,53,49,48,52,49,31,49,52,28,37,49,52,49,49,46,52,50,48,17,47,30,62,72,46,64,74,65,61,65,62,54,60,56,90,78,40,30,35,38,28,29,33,23,41,44,61,57,32,22,52,41,46,50,57,41,35,75,68,63,21,43,31,37,28,34,18,78,55,80,53,84,73,85,51,94,40,51,45,80,42,81,31,53,52,53,36,52,70,48,42,48,54,53,47,50,52,44,34,73,75,72,41,74,50,33,28,39,34,41,46,35,68,64,75,83,67,38,39,80,79,71,42,49,71,62,57,44,50,50,30,37,28,35,41,28,49,17,50,56,42,53,44,55,65,46,42,60,62,16,46,75,63,39,37,30,37,41,35,41,54,49,29,40,45,30,53,45,35,35,39,30,29,29,52,49,15,12,20,24,18,15,37,50,18,33,52,41,7,49,54,44,24,29,53,73,69,61,68,12,69,55,40,32,49,29,43,35,22,40,47,57,50,72,41,53,70,60,29,54,47,55,74,71,41,45,46,69,60,46,74,34,54,48,63,68,54,39,51,54,53,51,49,29,51,45,46,50,41,45,42,80,44,49,35,54,61,56,36,47,57,38,32,41,41,74,53,45,54,58,44,59,44,51,46,50,33,58,74,49,30,51,73,55,18,55,79,51,49,66,39,57,73,68,79,71,71,78,123

Secondary structure (DSSP, 8-state):
----HHHHHHHHHHTTT-HHHHHHHHHHHHHTT--TTSHHHHHHHHHHHHHHHHHHHHHHHHHHHHTS--PPP-GGG-EEEEETTTSHHHHHHHHHHHHTT-EEEEEESS--S---TTEEEEE--TT-HHHHHHHHHHHHHHH---SEEEE---------TTTS-HHHHHHHHIIIIIHHHHHHHHHHHHHHHHT-EEEEEE--GGGSS--TT-HHHHHHHHHHHHHHHHHHHHHHHTS--TTEEEEEEEES-BSSGGGTTPPPS-TTTSPPBPHHHHHHHHHHHHHHT---EEEESHHHHHHTTGGGS-HHHHHHHHHHTTTTTGGGG-----------/----HHHHHHHHHHTTT-HHHHHHHHHHHHHTT--TTSHHHHHHHHHHHHHHHHHHHHHHHHHHHHTS--PPP-GGG-EEEEETTTSHHHHHHHHHHHHTT-EEEEEESS--S---TTEEEEE--TT-HHHHHHHHHHHHHHH---SEEEE---------TTTS-HHHHHHHHIIIIIHHHHHHHHHHHHHHHHT-EEEEEE--GGGSS--TT-HHHHHHHHHHHHHHHHHHHHHHHTS--TTEEEEEEEES-BSSGGGTTPPPS-TTTSPPBPHHHHHHHHHHHHHHT---EEEESHHHHHHTTGGGS-HHHHHHHHHHTTTTTGGGG---S-------

Organism: Rhizophagus irregularis (strain DAOM 181602 / DAOM 197198 / MUCL 43194) (NCBI:txid747089)

Foldseek 3Di:
DPQAVLVVVVVCCVAVLPLVNLVVVLVVCVVVPDDCPDPVSVVSVVSSCVSVVVVVVVVCVQCVLQVVDFDFDDQVPAAEEFEVLQDFLNVVLQVVSVVVVHQYEYEYCDHHPDDGPSYHYDDADLLDLVRLQVVLVVCCVPPNAGQEYELDFAAADQAAPVPDDPCNLSSRLSGLAVSLVSNCVSRVVVCLVVLGHEYEREAALLLLDDEGSGNSNSVNRVNSVVVQVVVSVCCVPPSVSSLYAYAYAYEYAEPTQAFPFFDWDCCNHRNYHYSVVRSVVVVVCNRRSTYYYHYPDPVSVVSNCLVVDDVVVNVVVCVVRVRHPRSVGTDGRPDPPPPD/DPQFVLVVVVVCCVAVLPLVNLVVVLVVCVVVPDDCPDPVSVVSVVSSCVSVVVVVVVVCVQCVLQVVDFDFDDQVPAAEEFEVLQDFLNVVLQVVSVVVVHQYEYEYCDHHPDDGPSYHYDDADLLDLVRLQVVLVVCCVPPNAGQEYELDFAAADQAAPVPDDPCNLSSRLSGLAVSLVSNCVSRVVVCLVVLGHEYEREAALLLLDDAGSGNSNSVNRVNSVVVQVVVSVCCVPPSVSSLYAYAYAYEYAEPTQAFPFFDWDCCNHRNYHYSVVRSVVVVVCNRRSTYYYHYPDPVSVVSNCLVVDDPVVNVVVCVVRVRHPRSVGTDGRPDPPPPD

InterPro domains:
  IPR002347 Short-chain dehydrogenase/reductase SDR [PF00106] (79-259)
  IPR002347 Short-chain dehydrogenase/reductase SDR [PR00080] (144-155)
  IPR002347 Short-chain dehydrogenase/reductase SDR [PR00080] (197-205)
  IPR002347 Short-chain dehydrogenase/reductase SDR [PR00080] (217-236)
  IPR002347 Short-chain dehydrogenase/reductase SDR [PR00081] (79-96)
  IPR002347 Short-chain dehydrogenase/reductase SDR [PR00081] (144-155)
  IPR002347 Short-chain dehydrogenase/reductase SDR [PR00081] (191-207)
  IPR002347 Short-chain dehydrogenase/reductase SDR [PR00081] (217-236)
  IPR002347 Short-chain dehydrogenase/reductase SDR [PR00081] (242-259)
  IPR020904 Short-chain dehydrogenase/reductase, conserved site [PS00061] (204-232)
  IPR036291 NAD(P)-binding domain superfamily [SSF51735] (73-321)

Radius of gyration: 26.44 Å; Cα contacts (8 Å, |Δi|>4): 1350; chains: 2; bounding box: 84×75×60 Å

Nearest PDB structures (foldseek):
  8g93-assembly1_B  TM=8.209E-01  e=6.425E-23  Canis lupus familiaris
  9av5-assembly1_A  TM=8.297E-01  e=1.860E-22  Homo sapiens
  8g93-assembly1_A  TM=8.130E-01  e=2.984E-22  Canis lupus familiaris
  4nbt-assembly1_D  TM=8.678E-01  e=3.571E-18  Acholeplasma laidlawii PG-8A
  2ztm-assembly1_B  TM=8.201E-01  e=4.534E-14  Pseudomonas fragi

pLDDT: mean 88.31, std 14.19, range [22.5, 98.94]